Protein AF-0000000069405728 (afdb_homodimer)

Structure (mmCIF, N/CA/C/O backbone):
data_AF-0000000069405728-model_v1
#
loop_
_entity.id
_entity.type
_entity.pdbx_description
1 polymer Caspase-7-like
#
loop_
_atom_site.group_PDB
_atom_site.id
_atom_site.type_symbol
_atom_site.label_atom_id
_atom_site.label_alt_id
_atom_site.label_comp_id
_atom_site.label_asym_id
_atom_site.label_entity_id
_atom_site.label_seq_id
_atom_site.pdbx_PDB_ins_code
_atom_site.Cartn_x
_atom_site.Cartn_y
_atom_site.Cartn_z
_atom_site.occupancy
_atom_site.B_iso_or_equiv
_atom_site.auth_seq_id
_atom_site.auth_comp_id
_atom_site.auth_asym_id
_atom_site.auth_atom_id
_atom_site.pdbx_PDB_model_num
ATOM 1 N N . MET A 1 1 ? -12.195 -21.25 7.414 1 38.56 1 MET A N 1
ATOM 2 C CA . MET A 1 1 ? -11.023 -21.328 6.543 1 38.56 1 MET A CA 1
ATOM 3 C C . MET A 1 1 ? -10.633 -22.781 6.281 1 38.56 1 MET A C 1
ATOM 5 O O . MET A 1 1 ? -9.602 -23.047 5.672 1 38.56 1 MET A O 1
ATOM 9 N N . GLU A 1 2 ? -11.312 -23.688 6.836 1 51.84 2 GLU A N 1
ATOM 10 C CA . GLU A 1 2 ? -10.992 -25.109 6.828 1 51.84 2 GLU A CA 1
ATOM 11 C C . GLU A 1 2 ? -11.023 -25.688 5.414 1 51.84 2 GLU A C 1
ATOM 13 O O . GLU A 1 2 ? -10.195 -26.531 5.062 1 51.84 2 GLU A O 1
ATOM 18 N N . ASN A 1 3 ? -11.945 -25.109 4.449 1 63.91 3 ASN A N 1
ATOM 19 C CA . ASN A 1 3 ? -12.102 -25.844 3.201 1 63.91 3 ASN A CA 1
ATOM 20 C C . ASN A 1 3 ? -11.734 -24.984 1.994 1 63.91 3 ASN A C 1
ATOM 22 O O . ASN A 1 3 ? -12.203 -25.234 0.882 1 63.91 3 ASN A O 1
ATOM 26 N N . LYS A 1 4 ? -10.844 -23.906 2.219 1 81.12 4 LYS A N 1
ATOM 27 C CA . LYS A 1 4 ? -10.531 -23.094 1.047 1 81.12 4 LYS A CA 1
ATOM 28 C C . LYS A 1 4 ? -9.109 -23.359 0.556 1 81.12 4 LYS A C 1
ATOM 30 O O . LYS A 1 4 ? -8.211 -23.609 1.356 1 81.12 4 LYS A O 1
ATOM 35 N N . THR A 1 5 ? -9.023 -23.531 -0.762 1 88.31 5 THR A N 1
ATOM 36 C CA . THR A 1 5 ? -7.738 -23.797 -1.4 1 88.31 5 THR A CA 1
ATOM 37 C C . THR A 1 5 ? -6.984 -22.484 -1.66 1 88.31 5 THR A C 1
ATOM 39 O O . THR A 1 5 ? -7.594 -21.469 -1.974 1 88.31 5 THR A O 1
ATOM 42 N N . ARG A 1 6 ? -5.684 -22.578 -1.402 1 93.19 6 ARG A N 1
ATOM 43 C CA . ARG A 1 6 ? -4.785 -21.484 -1.742 1 93.19 6 ARG A CA 1
ATOM 44 C C . ARG A 1 6 ? -3.984 -21.797 -3.002 1 93.19 6 ARG A C 1
ATOM 46 O O . ARG A 1 6 ? -3.355 -22.859 -3.094 1 93.19 6 ARG A O 1
ATOM 53 N N . VAL A 1 7 ? -4.023 -20.922 -3.988 1 93.31 7 VAL A N 1
ATOM 54 C CA . VAL A 1 7 ? -3.406 -21.203 -5.281 1 93.31 7 VAL A CA 1
ATOM 55 C C . VAL A 1 7 ? -2.369 -20.141 -5.609 1 93.31 7 VAL A C 1
ATOM 57 O O . VAL A 1 7 ? -2.549 -18.969 -5.273 1 93.31 7 VAL A O 1
ATOM 60 N N . ALA A 1 8 ? -1.319 -20.594 -6.289 1 95.88 8 ALA A N 1
ATOM 61 C CA . ALA A 1 8 ? -0.263 -19.656 -6.645 1 95.88 8 ALA A CA 1
ATOM 62 C C . ALA A 1 8 ? 0.235 -19.891 -8.062 1 95.88 8 ALA A C 1
ATOM 64 O O . ALA A 1 8 ? 0.378 -21.047 -8.492 1 95.88 8 ALA A O 1
ATOM 65 N N . TYR A 1 9 ? 0.447 -18.828 -8.758 1 95.44 9 TYR A N 1
ATOM 66 C CA . TYR A 1 9 ? 1.089 -18.797 -10.07 1 95.44 9 TYR A CA 1
ATOM 67 C C . TYR A 1 9 ? 2.41 -18.047 -10.008 1 95.44 9 TYR A C 1
ATOM 69 O O . TYR A 1 9 ? 2.508 -17 -9.352 1 95.44 9 TYR A O 1
ATOM 77 N N . ILE A 1 10 ? 3.438 -18.578 -10.688 1 96.31 10 ILE A N 1
ATOM 78 C CA . ILE A 1 10 ? 4.746 -17.938 -10.695 1 96.31 10 ILE A CA 1
ATOM 79 C C . ILE A 1 10 ? 5.262 -17.844 -12.133 1 96.31 10 ILE A C 1
ATOM 81 O O . ILE A 1 10 ? 5.277 -18.828 -12.859 1 96.31 10 ILE A O 1
ATOM 85 N N . VAL A 1 11 ? 5.598 -16.641 -12.531 1 95.06 11 VAL A N 1
ATOM 86 C CA . VAL A 1 11 ? 6.23 -16.359 -13.812 1 95.06 11 VAL A CA 1
ATOM 87 C C . VAL A 1 11 ? 7.672 -15.898 -13.594 1 95.06 11 VAL A C 1
ATOM 89 O O . VAL A 1 11 ? 7.918 -14.969 -12.812 1 95.06 11 VAL A O 1
ATOM 92 N N . ASP A 1 12 ? 8.625 -16.5 -14.219 1 94.12 12 ASP A N 1
ATOM 93 C CA . ASP A 1 12 ? 10.031 -16.125 -14.172 1 94.12 12 ASP A CA 1
ATOM 94 C C . ASP A 1 12 ? 10.672 -16.25 -15.555 1 94.12 12 ASP A C 1
ATOM 96 O O . ASP A 1 12 ? 11.094 -17.328 -15.961 1 94.12 12 ASP A O 1
ATOM 100 N N . PRO A 1 13 ? 10.742 -15.102 -16.203 1 87.81 13 PRO A N 1
ATOM 101 C CA . PRO A 1 13 ? 11.344 -15.164 -17.547 1 87.81 13 PRO A CA 1
ATOM 102 C C . PRO A 1 13 ? 12.828 -15.523 -17.5 1 87.81 13 PRO A C 1
ATOM 104 O O . PRO A 1 13 ? 13.406 -15.891 -18.531 1 87.81 13 PRO A O 1
ATOM 107 N N . LYS A 1 14 ? 13.469 -15.242 -16.359 1 79.75 14 LYS A N 1
ATOM 108 C CA . LYS A 1 14 ? 14.875 -15.586 -16.203 1 79.75 14 LYS A CA 1
ATOM 109 C C . LYS A 1 14 ? 15.039 -16.922 -15.484 1 79.75 14 LYS A C 1
ATOM 111 O O . LYS A 1 14 ? 15.398 -16.969 -14.305 1 79.75 14 LYS A O 1
ATOM 116 N N . CYS A 1 15 ? 14.93 -17.953 -16.031 1 65.25 15 CYS A N 1
ATOM 117 C CA . CYS A 1 15 ? 14.875 -19.312 -15.508 1 65.25 15 CYS A CA 1
ATOM 118 C C . CYS A 1 15 ? 16.25 -19.797 -15.086 1 65.25 15 CYS A C 1
ATOM 120 O O . CYS A 1 15 ? 16.406 -20.922 -14.594 1 65.25 15 CYS A O 1
ATOM 122 N N . SER A 1 16 ? 17.156 -18.891 -15.211 1 69.56 16 SER A N 1
ATOM 123 C CA . SER A 1 16 ? 18.516 -19.344 -14.914 1 69.56 16 SER A CA 1
ATOM 124 C C . SER A 1 16 ? 18.812 -19.25 -13.422 1 69.56 16 SER A C 1
ATOM 126 O O . SER A 1 16 ? 19.875 -19.688 -12.969 1 69.56 16 SER A O 1
ATOM 128 N N . THR A 1 17 ? 17.969 -18.797 -12.688 1 75.88 17 THR A N 1
ATOM 129 C CA . THR A 1 17 ? 18.156 -18.703 -11.25 1 75.88 17 THR A CA 1
ATOM 130 C C . THR A 1 17 ? 17.188 -19.609 -10.508 1 75.88 17 THR A C 1
ATOM 132 O O . THR A 1 17 ? 16.281 -20.188 -11.109 1 75.88 17 THR A O 1
ATOM 135 N N . ASN A 1 18 ? 17.438 -19.875 -9.281 1 90.31 18 ASN A N 1
ATOM 136 C CA . ASN A 1 18 ? 16.562 -20.703 -8.453 1 90.31 18 ASN A CA 1
ATOM 137 C C . ASN A 1 18 ? 15.508 -19.859 -7.742 1 90.31 18 ASN A C 1
ATOM 139 O O . ASN A 1 18 ? 14.805 -20.359 -6.867 1 90.31 18 ASN A O 1
ATOM 143 N N . ASP A 1 19 ? 15.359 -18.672 -8.164 1 94.19 19 ASP A N 1
ATOM 144 C CA . ASP A 1 19 ? 14.469 -17.734 -7.469 1 94.19 19 ASP A CA 1
ATOM 145 C C . ASP A 1 19 ? 13.039 -18.266 -7.449 1 94.19 19 ASP A C 1
ATOM 147 O O . ASP A 1 19 ? 12.414 -18.344 -6.387 1 94.19 19 ASP A O 1
ATOM 151 N N . ALA A 1 20 ? 12.57 -18.656 -8.578 1 95.94 20 ALA A N 1
ATOM 152 C CA . ALA A 1 20 ? 11.188 -19.109 -8.703 1 95.94 20 ALA A CA 1
ATOM 153 C C . ALA A 1 20 ? 10.977 -20.422 -7.945 1 95.94 20 ALA A C 1
ATOM 155 O O . ALA A 1 20 ? 9.969 -20.594 -7.258 1 95.94 20 ALA A O 1
ATOM 156 N N . ALA A 1 21 ? 11.922 -21.328 -8.094 1 96 21 ALA A N 1
ATOM 157 C CA . ALA A 1 21 ? 11.82 -22.625 -7.426 1 96 21 ALA A CA 1
ATOM 158 C C . ALA A 1 21 ? 11.82 -22.469 -5.91 1 96 21 ALA A C 1
ATOM 160 O O . ALA A 1 21 ? 11.031 -23.109 -5.211 1 96 21 ALA A O 1
ATOM 161 N N . ASP A 1 22 ? 12.711 -21.625 -5.434 1 96.69 22 ASP A N 1
ATOM 162 C CA . ASP A 1 22 ? 12.789 -21.391 -3.994 1 96.69 22 ASP A CA 1
ATOM 163 C C . ASP A 1 22 ? 11.5 -20.734 -3.48 1 96.69 22 ASP A C 1
ATOM 165 O O . ASP A 1 22 ? 11 -21.109 -2.418 1 96.69 22 ASP A O 1
ATOM 169 N N . PHE A 1 23 ? 11 -19.828 -4.234 1 97.56 23 PHE A N 1
ATOM 170 C CA . PHE A 1 23 ? 9.766 -19.156 -3.855 1 97.56 23 PHE A CA 1
ATOM 171 C C . PHE A 1 23 ? 8.594 -20.141 -3.855 1 97.56 23 PHE A C 1
ATOM 173 O O . PHE A 1 23 ? 7.777 -20.125 -2.936 1 97.56 23 PHE A O 1
ATOM 180 N N . ARG A 1 24 ? 8.539 -20.953 -4.836 1 97.69 24 ARG A N 1
ATOM 181 C CA . ARG A 1 24 ? 7.512 -21.984 -4.918 1 97.69 24 ARG A CA 1
ATOM 182 C C . ARG A 1 24 ? 7.543 -22.891 -3.691 1 97.69 24 ARG A C 1
ATOM 184 O O . ARG A 1 24 ? 6.5 -23.156 -3.088 1 97.69 24 ARG A O 1
ATOM 191 N N . ARG A 1 25 ? 8.695 -23.328 -3.342 1 97.88 25 ARG A N 1
ATOM 192 C CA . ARG A 1 25 ? 8.836 -24.203 -2.18 1 97.88 25 ARG A CA 1
ATOM 193 C C . ARG A 1 25 ? 8.344 -23.516 -0.914 1 97.88 25 ARG A C 1
ATOM 195 O O . ARG A 1 25 ? 7.699 -24.125 -0.069 1 97.88 25 ARG A O 1
ATOM 202 N N . ALA A 1 26 ? 8.68 -22.234 -0.785 1 97.94 26 ALA A N 1
ATOM 203 C CA . ALA A 1 26 ? 8.242 -21.484 0.382 1 97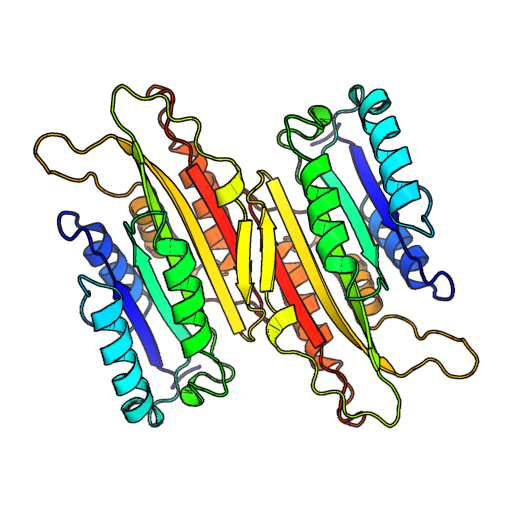.94 26 ALA A CA 1
ATOM 204 C C . ALA A 1 26 ? 6.723 -21.375 0.429 1 97.94 26 ALA A C 1
ATOM 206 O O . ALA A 1 26 ? 6.117 -21.531 1.492 1 97.94 26 ALA A O 1
ATOM 207 N N . LEU A 1 27 ? 6.074 -21.109 -0.712 1 98.06 27 LEU A N 1
ATOM 208 C CA . LEU A 1 27 ? 4.621 -21.016 -0.793 1 98.06 27 LEU A CA 1
ATOM 209 C C . LEU A 1 27 ? 3.971 -22.344 -0.467 1 98.06 27 LEU A C 1
ATOM 211 O O . LEU A 1 27 ? 2.971 -22.406 0.252 1 98.06 27 LEU A O 1
ATOM 215 N N . GLU A 1 28 ? 4.535 -23.406 -0.961 1 97.56 28 GLU A N 1
ATOM 216 C CA . GLU A 1 28 ? 3.994 -24.734 -0.709 1 97.56 28 GLU A CA 1
ATOM 217 C C . GLU A 1 28 ? 4.094 -25.094 0.77 1 97.56 28 GLU A C 1
ATOM 219 O O . GLU A 1 28 ? 3.199 -25.75 1.317 1 97.56 28 GLU A O 1
ATOM 224 N N . ARG A 1 29 ? 5.113 -24.672 1.38 1 96.62 29 ARG A N 1
ATOM 225 C CA . ARG A 1 29 ? 5.309 -24.938 2.803 1 96.62 29 ARG A CA 1
ATOM 226 C C . ARG A 1 29 ? 4.203 -24.297 3.635 1 96.62 29 ARG A C 1
ATOM 228 O O . ARG A 1 29 ? 3.822 -24.828 4.68 1 96.62 29 ARG A O 1
ATOM 235 N N . ILE A 1 30 ? 3.719 -23.234 3.145 1 95.69 30 ILE A N 1
ATOM 236 C CA . ILE A 1 30 ? 2.691 -22.562 3.934 1 95.69 30 ILE A CA 1
ATOM 237 C C . ILE A 1 30 ? 1.312 -22.875 3.361 1 95.69 30 ILE A C 1
ATOM 239 O O . ILE A 1 30 ? 0.342 -22.156 3.631 1 95.69 30 ILE A O 1
ATOM 243 N N . GLY A 1 31 ? 1.196 -23.844 2.467 1 94.69 31 GLY A N 1
ATOM 244 C CA . GLY A 1 31 ? -0.088 -24.438 2.146 1 94.69 31 GLY A CA 1
ATOM 245 C C . GLY A 1 31 ? -0.621 -24.031 0.789 1 94.69 31 GLY A C 1
ATOM 246 O O . GLY A 1 31 ? -1.795 -24.25 0.481 1 94.69 31 GLY A O 1
ATOM 247 N N . PHE A 1 32 ? 0.134 -23.406 -0.063 1 96 32 PHE A N 1
ATOM 248 C CA . PHE A 1 32 ? -0.332 -23.047 -1.395 1 96 32 PHE A CA 1
ATOM 249 C C . PHE A 1 32 ? -0.115 -24.188 -2.379 1 96 32 PHE A C 1
ATOM 251 O O . PHE A 1 32 ? 0.906 -24.875 -2.322 1 96 32 PHE A O 1
ATOM 258 N N . LYS A 1 33 ? -1.087 -24.359 -3.148 1 94.25 33 LYS A N 1
ATOM 259 C CA . LYS A 1 33 ? -0.907 -25.172 -4.348 1 94.25 33 LYS A CA 1
ATOM 260 C C . LYS A 1 33 ? -0.34 -24.344 -5.492 1 94.25 33 LYS A C 1
ATOM 262 O O . LYS A 1 33 ? -1.013 -23.453 -6.012 1 94.25 33 LYS A O 1
ATOM 267 N N . CYS A 1 34 ? 0.845 -24.656 -5.918 1 95 34 CYS A N 1
ATOM 268 C CA . CYS A 1 34 ? 1.507 -23.859 -6.945 1 95 34 CYS A CA 1
ATOM 269 C C . CYS A 1 34 ? 1.378 -24.516 -8.312 1 95 34 CYS A C 1
ATOM 271 O O . CYS A 1 34 ? 1.637 -25.719 -8.461 1 95 34 CYS A O 1
ATOM 273 N N . GLU A 1 35 ? 1.034 -23.75 -9.242 1 92.5 35 GLU A N 1
ATOM 274 C CA . GLU A 1 35 ? 1.091 -24.188 -10.641 1 92.5 35 GLU A CA 1
ATOM 275 C C . GLU A 1 35 ? 2.531 -24.234 -11.141 1 92.5 35 GLU A C 1
ATOM 277 O O . GLU 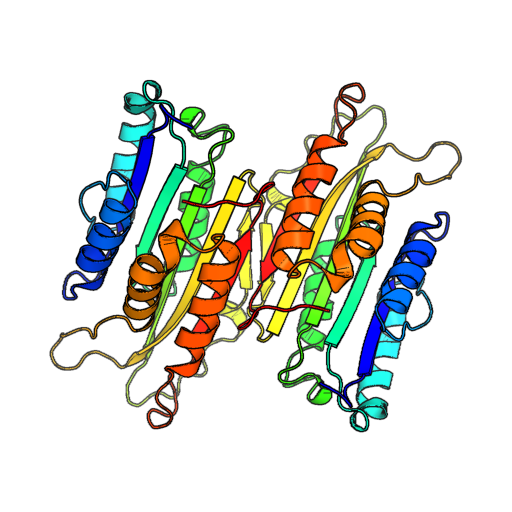A 1 35 ? 3.451 -23.781 -10.453 1 92.5 35 GLU A O 1
ATOM 282 N N . PRO A 1 36 ? 2.74 -24.828 -12.344 1 90.62 36 PRO A N 1
ATOM 283 C CA . PRO A 1 36 ? 4.094 -24.812 -12.898 1 90.62 36 PRO A CA 1
ATOM 284 C C . PRO A 1 36 ? 4.641 -23.406 -13.078 1 90.62 36 PRO A C 1
ATOM 286 O O . PRO A 1 36 ? 3.871 -22.453 -13.234 1 90.62 36 PRO A O 1
ATOM 289 N N . ILE A 1 37 ? 5.922 -23.344 -12.953 1 94.31 37 ILE A N 1
ATOM 290 C CA . ILE A 1 37 ? 6.555 -22.062 -13.188 1 94.31 37 ILE A CA 1
ATOM 291 C C . ILE A 1 37 ? 6.5 -21.719 -14.672 1 94.31 37 ILE A C 1
ATOM 293 O O . ILE A 1 37 ? 6.883 -22.531 -15.516 1 94.31 37 ILE A O 1
ATOM 297 N N . TYR A 1 38 ? 6.043 -20.578 -14.953 1 93.44 38 TYR A N 1
ATOM 298 C CA . TYR A 1 38 ? 5.91 -20.141 -16.344 1 93.44 38 TYR A CA 1
ATOM 299 C C . TYR A 1 38 ? 7.109 -19.312 -16.766 1 93.44 38 TYR A C 1
ATOM 301 O O . TYR A 1 38 ? 7.621 -18.5 -15.977 1 93.44 38 TYR A O 1
ATOM 309 N N . ASN A 1 39 ? 7.469 -19.406 -18.047 1 91.38 39 ASN A N 1
ATOM 310 C CA . ASN A 1 39 ? 8.602 -18.641 -18.578 1 91.38 39 ASN A CA 1
ATOM 311 C C . ASN A 1 39 ? 8.164 -17.266 -19.078 1 91.38 39 ASN A C 1
ATOM 313 O O . ASN A 1 39 ? 9 -16.391 -19.297 1 91.38 39 ASN A O 1
ATOM 317 N N . ASP A 1 40 ? 6.883 -17.188 -19.266 1 90.25 40 ASP A N 1
ATOM 318 C CA . ASP A 1 40 ? 6.434 -15.883 -19.734 1 90.25 40 ASP A CA 1
ATOM 319 C C . ASP A 1 40 ? 5.016 -15.586 -19.25 1 90.25 40 ASP A C 1
ATOM 321 O O . ASP A 1 40 ? 4.238 -16.516 -18.984 1 90.25 40 ASP A O 1
ATOM 325 N N . PHE A 1 41 ? 4.719 -14.328 -19.172 1 90 41 PHE A N 1
ATOM 326 C CA . PHE A 1 41 ? 3.486 -13.805 -18.609 1 90 41 PHE A CA 1
ATOM 327 C C . PHE A 1 41 ? 2.283 -14.203 -19.453 1 90 41 PHE A C 1
ATOM 329 O O . PHE A 1 41 ? 1.234 -14.57 -18.906 1 90 41 PHE A O 1
ATOM 336 N N . GLU A 1 42 ? 2.426 -14.211 -20.766 1 89.75 42 GLU A N 1
ATOM 337 C CA . GLU A 1 42 ? 1.316 -14.508 -21.672 1 89.75 42 GLU A CA 1
ATOM 338 C C . GLU A 1 42 ? 0.828 -15.945 -21.5 1 89.75 42 GLU A C 1
ATOM 340 O O . GLU A 1 42 ? -0.378 -16.188 -21.453 1 89.75 42 GLU A O 1
ATOM 345 N N . THR A 1 43 ? 1.745 -16.859 -21.453 1 92.25 43 THR A N 1
ATOM 346 C CA . THR A 1 43 ? 1.392 -18.266 -21.266 1 92.25 43 THR A CA 1
ATOM 347 C C . THR A 1 43 ? 0.688 -18.469 -19.922 1 92.25 43 THR A C 1
ATOM 349 O O . THR A 1 43 ? -0.304 -19.203 -19.844 1 92.25 43 THR A O 1
ATOM 352 N N . MET A 1 44 ? 1.18 -17.844 -18.891 1 91.5 44 MET A N 1
ATOM 353 C CA . MET A 1 44 ? 0.54 -17.922 -17.578 1 91.5 44 MET A CA 1
ATOM 354 C C . MET A 1 44 ? -0.89 -17.391 -17.641 1 91.5 44 MET A C 1
ATOM 356 O O . MET A 1 44 ? -1.807 -18.016 -17.094 1 91.5 44 MET A O 1
ATOM 360 N N . CYS A 1 45 ? -1.118 -16.266 -18.328 1 89.62 45 CYS A N 1
ATOM 361 C CA . CYS A 1 45 ? -2.441 -15.672 -18.438 1 89.62 45 CYS A CA 1
ATOM 362 C C . CYS A 1 45 ? -3.41 -16.609 -19.141 1 89.62 45 CYS A C 1
ATOM 364 O O . CYS A 1 45 ? -4.582 -16.703 -18.766 1 89.62 45 CYS A O 1
ATOM 366 N N . LYS A 1 46 ? -2.934 -17.25 -20.188 1 88.44 46 LYS A N 1
ATOM 367 C CA . LYS A 1 46 ? -3.764 -18.219 -20.891 1 88.44 46 LYS A CA 1
ATOM 368 C C . LYS A 1 46 ? -4.195 -19.359 -19.969 1 88.44 46 LYS A C 1
ATOM 370 O O . LYS A 1 46 ? -5.355 -19.766 -19.984 1 88.44 46 LYS A O 1
ATOM 375 N N . ASP A 1 47 ? -3.291 -19.75 -19.188 1 88.62 47 ASP A N 1
ATOM 376 C CA . ASP A 1 47 ? -3.607 -20.828 -18.25 1 88.62 47 ASP A CA 1
ATOM 377 C C . ASP A 1 47 ? -4.547 -20.344 -17.156 1 88.62 47 ASP A C 1
ATOM 379 O O . ASP A 1 47 ? -5.395 -21.094 -16.672 1 88.62 47 ASP A O 1
ATOM 383 N N . LEU A 1 48 ? -4.348 -19.156 -16.688 1 85.44 48 LEU A N 1
ATOM 384 C CA . LEU A 1 48 ? -5.211 -18.547 -15.672 1 85.44 48 LEU A CA 1
ATOM 385 C C . LEU A 1 48 ? -6.66 -18.5 -16.156 1 85.44 48 LEU A C 1
ATOM 387 O O . LEU A 1 48 ? -7.586 -18.703 -15.359 1 85.44 48 LEU A O 1
ATOM 391 N N . GLU A 1 49 ? -6.832 -18.266 -17.406 1 82.62 49 GLU A N 1
ATOM 392 C CA . GLU A 1 49 ? -8.18 -18.234 -17.984 1 82.62 49 GLU A CA 1
ATOM 393 C C . GLU A 1 49 ? -8.828 -19.625 -17.891 1 82.62 49 GLU A C 1
ATOM 395 O O . GLU A 1 49 ? -10.031 -19.734 -17.641 1 82.62 49 GLU A O 1
ATOM 400 N N . LYS A 1 50 ? -8 -20.609 -18.109 1 79.25 50 LYS A N 1
ATOM 401 C CA . LYS A 1 50 ? -8.508 -21.984 -18 1 79.25 50 LYS A CA 1
ATOM 402 C C . LYS A 1 50 ? -8.859 -22.312 -16.547 1 79.25 50 LYS A C 1
ATOM 404 O O . LYS A 1 50 ? -9.859 -23 -16.297 1 79.25 50 LYS A O 1
ATOM 409 N N . PHE A 1 51 ? -8.031 -21.875 -15.664 1 75.44 51 PHE A N 1
ATOM 410 C CA . PHE A 1 51 ? -8.242 -22.047 -14.234 1 75.44 51 PHE A CA 1
ATOM 411 C C . PHE A 1 51 ? -9.578 -21.469 -13.805 1 75.44 51 PHE A C 1
ATOM 413 O O . PHE A 1 51 ? -10.336 -22.109 -13.07 1 75.44 51 PHE A O 1
ATOM 420 N N . LYS A 1 52 ? -9.898 -20.359 -14.234 1 70.88 52 LYS A N 1
ATOM 421 C CA . LYS A 1 52 ? -11.148 -19.672 -13.898 1 70.88 52 LYS A CA 1
ATOM 422 C C . LYS A 1 52 ? -12.359 -20.5 -14.305 1 70.88 52 LYS A C 1
ATOM 424 O O . LYS A 1 52 ? -13.367 -20.516 -13.602 1 70.88 52 LYS A O 1
ATOM 429 N N . GLU A 1 53 ? -12.219 -21.172 -15.273 1 65.69 53 GLU A N 1
ATOM 430 C CA . GLU A 1 53 ? -13.312 -21.969 -15.812 1 65.69 53 GLU A CA 1
ATOM 431 C C . GLU A 1 53 ? -13.492 -23.266 -15.031 1 65.69 53 GLU A C 1
ATOM 433 O O . GLU A 1 53 ? -14.617 -23.719 -14.797 1 65.69 53 GLU A O 1
ATOM 438 N N . THR A 1 54 ? -12.297 -23.75 -14.633 1 61.66 54 THR A N 1
ATOM 439 C CA . THR A 1 54 ? -12.312 -25.078 -14.023 1 61.66 54 THR A CA 1
ATOM 440 C C . THR A 1 54 ? -12.539 -24.984 -12.516 1 61.66 54 THR A C 1
ATOM 442 O O . THR A 1 54 ? -13.172 -25.844 -11.922 1 61.66 54 THR A O 1
ATOM 445 N N . GLU A 1 55 ? -11.781 -24.031 -11.93 1 59.97 55 GLU A N 1
ATOM 446 C CA . GLU A 1 55 ? -11.734 -23.984 -10.477 1 59.97 55 GLU A CA 1
ATOM 447 C C . GLU A 1 55 ? -12.977 -23.312 -9.898 1 59.97 55 GLU A C 1
ATOM 449 O O . GLU A 1 55 ? -13.094 -23.156 -8.68 1 59.97 55 GLU A O 1
ATOM 454 N N . ARG A 1 56 ? -13.898 -22.828 -10.711 1 57.22 56 ARG A N 1
ATOM 455 C CA . ARG A 1 56 ? -15.188 -22.391 -10.172 1 57.22 56 ARG A CA 1
ATOM 456 C C . ARG A 1 56 ? -15.68 -23.344 -9.094 1 57.22 56 ARG A C 1
ATOM 458 O O . ARG A 1 56 ? -16.391 -22.938 -8.172 1 57.22 56 ARG A O 1
ATOM 465 N N . LYS A 1 57 ? -15.094 -24.516 -9.203 1 54.97 57 LYS A N 1
ATOM 466 C CA . LYS A 1 57 ? -15.656 -25.531 -8.32 1 54.97 57 LYS A CA 1
ATOM 467 C C . LYS A 1 57 ? -15 -25.5 -6.945 1 54.97 57 LYS A C 1
ATOM 469 O O . LYS A 1 57 ? -15.57 -25.953 -5.961 1 54.97 57 LYS A O 1
ATOM 474 N N . ASN A 1 58 ? -13.812 -24.938 -6.816 1 61.97 58 ASN A N 1
ATOM 475 C CA . ASN A 1 58 ? -13.133 -24.938 -5.531 1 61.97 58 ASN A CA 1
ATOM 476 C C . ASN A 1 58 ? -13.18 -23.578 -4.863 1 61.97 58 ASN A C 1
ATOM 478 O O . ASN A 1 58 ? -13.109 -22.547 -5.539 1 61.97 58 ASN A O 1
ATOM 482 N N . LYS A 1 59 ? -13.664 -23.562 -3.74 1 80.56 59 LYS A N 1
ATOM 483 C CA . LYS A 1 59 ? -13.672 -22.328 -2.969 1 80.56 59 LYS A CA 1
ATOM 484 C C . LYS A 1 59 ? -12.25 -21.828 -2.711 1 80.56 59 LYS A C 1
ATOM 486 O O . LYS A 1 59 ? -11.477 -22.5 -2.018 1 80.56 59 LYS A O 1
ATOM 491 N N . ILE A 1 60 ? -11.773 -20.891 -3.434 1 88.06 60 ILE A N 1
ATOM 492 C CA . ILE A 1 60 ? -10.445 -20.297 -3.279 1 88.06 60 ILE A CA 1
ATOM 493 C C . ILE A 1 60 ? -10.43 -19.375 -2.074 1 88.06 60 ILE A C 1
ATOM 495 O O . ILE A 1 60 ? -11.328 -18.531 -1.914 1 88.06 60 ILE A O 1
ATOM 499 N N . GLY A 1 61 ? -9.406 -19.641 -1.229 1 91.62 61 GLY A N 1
ATOM 500 C CA . GLY A 1 61 ? -9.297 -18.828 -0.037 1 91.62 61 GLY A CA 1
ATOM 501 C C . GLY A 1 61 ? -8.273 -17.703 -0.18 1 91.62 61 GLY A C 1
ATOM 502 O O . GLY A 1 61 ? -8.328 -16.719 0.545 1 91.62 61 GLY A O 1
ATOM 503 N N . CYS A 1 62 ? -7.332 -17.938 -1.061 1 94.38 62 CYS A N 1
ATOM 504 C CA . CYS A 1 62 ? -6.289 -16.953 -1.333 1 94.38 62 CYS A CA 1
ATOM 505 C C . CYS A 1 62 ? -5.625 -17.234 -2.676 1 94.38 62 CYS A C 1
ATOM 507 O O . CYS A 1 62 ? -5.379 -18.391 -3.033 1 94.38 62 CYS A O 1
ATOM 509 N N . PHE A 1 63 ? -5.367 -16.172 -3.4 1 93.75 63 PHE A N 1
ATOM 510 C CA . PHE A 1 63 ? -4.746 -16.266 -4.715 1 93.75 63 PHE A CA 1
ATOM 511 C C . PHE A 1 63 ? -3.457 -15.461 -4.766 1 93.75 63 PHE A C 1
ATOM 513 O O . PHE A 1 63 ? -3.443 -14.281 -4.398 1 93.75 63 PHE A O 1
ATOM 520 N N . ILE A 1 64 ? -2.354 -16.125 -5.23 1 96.56 64 ILE A N 1
ATOM 521 C CA . ILE A 1 64 ? -1.085 -15.43 -5.398 1 96.56 64 ILE A CA 1
ATOM 522 C C . ILE A 1 64 ? -0.63 -15.523 -6.852 1 96.56 64 ILE A C 1
ATOM 524 O O . ILE A 1 64 ? -0.744 -16.578 -7.477 1 96.56 64 ILE A O 1
ATOM 528 N N . CYS A 1 65 ? -0.202 -14.461 -7.395 1 95.31 65 CYS A N 1
ATOM 529 C CA . CYS A 1 65 ? 0.526 -14.445 -8.656 1 95.31 65 CYS A CA 1
ATOM 530 C C . CYS A 1 65 ? 1.833 -13.68 -8.531 1 95.31 65 CYS A C 1
ATOM 532 O O . CYS A 1 65 ? 1.83 -12.5 -8.156 1 95.31 65 CYS A O 1
ATOM 534 N N . ALA A 1 66 ? 2.922 -14.32 -8.812 1 96.44 66 ALA A N 1
ATOM 535 C CA . ALA A 1 66 ? 4.23 -13.672 -8.758 1 96.44 66 ALA A CA 1
ATOM 536 C C . ALA A 1 66 ? 4.859 -13.594 -10.148 1 96.44 66 ALA A C 1
ATOM 538 O O . ALA A 1 66 ? 4.965 -14.609 -10.844 1 96.44 66 ALA A O 1
ATOM 539 N N . VAL A 1 67 ? 5.223 -12.422 -10.602 1 94.5 67 VAL A N 1
ATOM 540 C CA . VAL A 1 67 ? 5.988 -12.18 -11.82 1 94.5 67 VAL A CA 1
ATOM 541 C C . VAL A 1 67 ? 7.359 -11.602 -11.453 1 94.5 67 VAL A C 1
ATOM 543 O O . VAL A 1 67 ? 7.473 -10.422 -11.125 1 94.5 67 VAL A O 1
ATOM 546 N N . ILE A 1 68 ? 8.391 -12.438 -11.531 1 94.31 68 ILE A N 1
ATOM 547 C CA . ILE A 1 68 ? 9.68 -12.039 -10.977 1 94.31 68 ILE A CA 1
ATOM 548 C C . ILE A 1 68 ? 10.695 -11.898 -12.109 1 94.31 68 ILE A C 1
ATOM 550 O O . ILE A 1 68 ? 10.477 -12.391 -13.219 1 94.31 68 ILE A O 1
ATOM 554 N N . ASN A 1 69 ? 11.781 -11.102 -11.859 1 89.94 69 ASN A N 1
ATOM 555 C CA . ASN A 1 69 ? 12.867 -10.867 -12.797 1 89.94 69 ASN A CA 1
ATOM 556 C C . ASN A 1 69 ? 12.352 -10.344 -14.141 1 89.94 69 ASN A C 1
ATOM 558 O O . ASN A 1 69 ? 12.852 -10.742 -15.195 1 89.94 69 ASN A O 1
ATOM 562 N N . GLN A 1 70 ? 11.336 -9.555 -14.109 1 89 70 GLN A N 1
ATOM 563 C CA . GLN A 1 70 ? 10.711 -8.984 -15.297 1 89 70 GLN A CA 1
ATOM 564 C C . GLN A 1 70 ? 11.406 -7.699 -15.727 1 89 70 GLN A C 1
ATOM 566 O O . GLN A 1 70 ? 11.844 -6.914 -14.883 1 89 70 GLN A O 1
ATOM 571 N N . ASP A 1 71 ? 11.43 -7.562 -17.031 1 86.56 71 ASP A N 1
ATOM 572 C CA . ASP A 1 71 ? 11.906 -6.285 -17.562 1 86.56 71 ASP A CA 1
ATOM 573 C C . ASP A 1 71 ? 11.055 -5.129 -17.031 1 86.56 71 ASP A C 1
ATOM 575 O O . ASP A 1 71 ? 9.828 -5.199 -17.062 1 86.56 71 ASP A O 1
ATOM 579 N N . HIS A 1 72 ? 11.727 -4.066 -16.625 1 82.44 72 HIS A N 1
ATOM 580 C CA . HIS A 1 72 ? 11.055 -2.961 -15.953 1 82.44 72 HIS A CA 1
ATOM 581 C C . HIS A 1 72 ? 10.008 -2.314 -16.859 1 82.44 72 HIS A C 1
ATOM 583 O O . HIS A 1 72 ? 8.984 -1.815 -16.375 1 82.44 72 HIS A O 1
ATOM 589 N N . GLU A 1 73 ? 10.141 -2.309 -18.109 1 78.31 73 GLU A N 1
ATOM 590 C CA . GLU A 1 73 ? 9.195 -1.702 -19.031 1 78.31 73 GLU A CA 1
ATOM 591 C C . GLU A 1 73 ? 7.922 -2.537 -19.156 1 78.31 73 GLU A C 1
ATOM 593 O O . GLU A 1 73 ? 6.836 -1.997 -19.359 1 78.31 73 GLU A O 1
ATOM 598 N N . LYS A 1 74 ? 8.086 -3.809 -18.906 1 83.38 74 LYS A N 1
ATOM 599 C CA . LYS A 1 74 ? 6.965 -4.73 -19.062 1 83.38 74 LYS A CA 1
ATOM 600 C C . LYS A 1 74 ? 6.246 -4.938 -17.734 1 83.38 74 LYS A C 1
ATOM 602 O O . LYS A 1 74 ? 5.043 -5.211 -17.703 1 83.38 74 LYS A O 1
ATOM 607 N N . ALA A 1 75 ? 6.934 -4.789 -16.688 1 81.25 75 ALA A N 1
ATOM 608 C CA . ALA A 1 75 ? 6.41 -5.094 -15.352 1 81.25 75 ALA A CA 1
ATOM 609 C C . ALA A 1 75 ? 5.156 -4.273 -15.055 1 81.25 75 ALA A C 1
ATOM 611 O O . ALA A 1 75 ? 4.164 -4.801 -14.555 1 81.25 75 ALA A O 1
ATOM 612 N N . GLY A 1 76 ? 5.18 -3.004 -15.359 1 77.12 76 GLY A N 1
ATOM 613 C CA . GLY A 1 76 ? 4.031 -2.143 -15.133 1 77.12 76 GLY A CA 1
ATOM 614 C C . GLY A 1 76 ? 2.807 -2.559 -15.922 1 77.12 76 GLY A C 1
ATOM 615 O O . GLY A 1 76 ? 1.704 -2.633 -15.375 1 77.12 76 GLY A O 1
ATOM 616 N N . SER A 1 77 ? 3.035 -2.818 -17.141 1 81 77 SER A N 1
ATOM 617 C CA . SER A 1 77 ? 1.938 -3.24 -18 1 81 77 SER A CA 1
ATOM 618 C C . SER A 1 77 ? 1.388 -4.598 -17.562 1 81 77 SER A C 1
ATOM 620 O O . SER A 1 77 ? 0.18 -4.832 -17.641 1 81 77 SER A O 1
ATOM 622 N N . ASP A 1 78 ? 2.27 -5.488 -17.109 1 80.88 78 ASP A N 1
ATOM 623 C CA . ASP A 1 78 ? 1.843 -6.809 -16.672 1 80.88 78 ASP A CA 1
ATOM 624 C C . ASP A 1 78 ? 0.927 -6.707 -15.453 1 80.88 78 ASP A C 1
ATOM 626 O O . ASP A 1 78 ? -0.058 -7.441 -15.344 1 80.88 78 ASP A O 1
ATOM 630 N N . VAL A 1 79 ? 1.223 -5.789 -14.555 1 77.88 79 VAL A N 1
ATOM 631 C CA . VAL A 1 79 ? 0.407 -5.602 -13.359 1 77.88 79 VAL A CA 1
ATOM 632 C C . VAL A 1 79 ? -1 -5.16 -13.758 1 77.88 79 VAL A C 1
ATOM 634 O O . VAL A 1 79 ? -1.99 -5.688 -13.242 1 77.88 79 VAL A O 1
ATOM 637 N N . ILE A 1 80 ? -1.008 -4.207 -14.656 1 80.06 80 ILE A N 1
ATOM 638 C CA . ILE A 1 80 ? -2.289 -3.676 -15.109 1 80.06 80 ILE A CA 1
ATOM 639 C C . ILE A 1 80 ? -3.094 -4.781 -15.797 1 80.06 80 ILE A C 1
ATOM 641 O O . ILE A 1 80 ? -4.285 -4.949 -15.523 1 80.06 80 ILE A O 1
ATOM 645 N N . ALA A 1 81 ? -2.4 -5.504 -16.625 1 83.75 81 ALA A N 1
ATOM 646 C CA . ALA A 1 81 ? -3.062 -6.59 -17.344 1 83.75 81 ALA A CA 1
ATOM 647 C C . ALA A 1 81 ? -3.564 -7.66 -16.375 1 83.75 81 ALA A C 1
ATOM 649 O O . ALA A 1 81 ? -4.703 -8.125 -16.484 1 83.75 81 ALA A O 1
ATOM 650 N N . LEU A 1 82 ? -2.791 -8.008 -15.445 1 85.25 82 LEU A N 1
ATOM 651 C CA . LEU A 1 82 ? -3.139 -9.055 -14.484 1 85.25 82 LEU A CA 1
ATOM 652 C C . LEU A 1 82 ? -4.312 -8.617 -13.617 1 85.25 82 LEU A C 1
ATOM 654 O O . LEU A 1 82 ? -5.277 -9.367 -13.453 1 85.25 82 LEU A O 1
ATOM 658 N N . THR A 1 83 ? -4.227 -7.465 -13.078 1 83.12 83 THR A N 1
ATOM 659 C CA . THR A 1 83 ? -5.266 -6.984 -12.172 1 83.12 83 THR A CA 1
ATOM 660 C C . THR A 1 83 ? -6.598 -6.852 -12.906 1 83.12 83 THR A C 1
ATOM 662 O O . THR A 1 83 ? -7.656 -7.094 -12.32 1 83.12 83 THR A O 1
ATOM 665 N N . SER A 1 84 ? -6.508 -6.488 -14.141 1 81.62 84 SER A N 1
ATOM 666 C CA . SER A 1 84 ? -7.73 -6.371 -14.93 1 81.62 84 SER A CA 1
ATOM 667 C C . SER A 1 84 ? -8.391 -7.73 -15.125 1 81.62 84 SER A C 1
ATOM 669 O O . SER A 1 84 ? -9.617 -7.812 -15.273 1 81.62 84 SER A O 1
ATOM 671 N N . LYS A 1 85 ? -7.652 -8.719 -15.125 1 83.69 85 LYS A N 1
ATOM 672 C CA . LYS A 1 85 ? -8.164 -10.07 -15.336 1 83.69 85 LYS A CA 1
ATOM 673 C C . LYS A 1 85 ? -8.711 -10.664 -14.039 1 83.69 85 LYS A C 1
ATOM 675 O O . LYS A 1 85 ? -9.453 -11.648 -14.062 1 83.69 85 LYS A O 1
ATOM 680 N N . LEU A 1 86 ? -8.438 -10.047 -12.93 1 82.56 86 LEU A N 1
ATOM 681 C CA . LEU A 1 86 ? -8.766 -10.641 -11.633 1 82.56 86 LEU A CA 1
ATOM 682 C C . LEU A 1 86 ? -9.961 -9.93 -11.008 1 82.56 86 LEU A C 1
ATOM 684 O O . LEU A 1 86 ? -10.289 -10.172 -9.844 1 82.56 86 LEU A O 1
ATOM 688 N N . THR A 1 87 ? -10.531 -9.086 -11.727 1 77.31 87 THR A N 1
ATOM 689 C CA . THR A 1 87 ? -11.703 -8.383 -11.203 1 77.31 87 THR A CA 1
ATOM 690 C C . THR A 1 87 ? -12.867 -9.344 -11.008 1 77.31 87 THR A C 1
ATOM 692 O O . THR A 1 87 ? -12.883 -10.43 -11.578 1 77.31 87 THR A O 1
ATOM 695 N N . ALA A 1 88 ? -13.852 -8.922 -10.164 1 72.94 88 ALA A N 1
ATOM 696 C CA . ALA A 1 88 ? -15.008 -9.758 -9.852 1 72.94 88 ALA A CA 1
ATOM 697 C C . ALA A 1 88 ? -15.828 -10.055 -11.102 1 72.94 88 ALA A C 1
ATOM 699 O O . ALA A 1 88 ? -16.438 -11.117 -11.219 1 72.94 88 ALA A O 1
ATOM 700 N N . ASP A 1 89 ? -15.836 -9.109 -12 1 74.19 89 ASP A N 1
ATOM 701 C CA . ASP A 1 89 ? -16.641 -9.281 -13.211 1 74.19 89 ASP A CA 1
ATOM 702 C C . ASP A 1 89 ? -16 -10.312 -14.141 1 74.19 89 ASP A C 1
ATOM 704 O O . ASP A 1 89 ? -16.703 -11.016 -14.875 1 74.19 89 ASP A O 1
ATOM 708 N N . LYS A 1 90 ? -14.727 -10.422 -14.109 1 77.75 90 LYS A N 1
ATOM 709 C CA . LYS A 1 90 ? -14.016 -11.32 -15.016 1 77.75 90 LYS A CA 1
ATOM 710 C C . LYS A 1 90 ? -13.672 -12.641 -14.336 1 77.75 90 LYS A C 1
ATOM 712 O O . LYS A 1 90 ? -13.516 -13.664 -15 1 77.75 90 LYS A O 1
ATOM 717 N N . CYS A 1 91 ? -13.5 -12.539 -13.047 1 80.06 91 CYS A N 1
ATOM 718 C CA . CYS A 1 91 ? -13.172 -13.734 -12.281 1 80.06 91 CYS A CA 1
ATOM 719 C C . CYS A 1 91 ? -14.047 -13.852 -11.039 1 80.06 91 CYS A C 1
ATOM 721 O O . CYS A 1 91 ? -13.602 -13.57 -9.93 1 80.06 91 CYS A O 1
ATOM 723 N N . GLN A 1 92 ? -15.172 -14.383 -11.195 1 78.62 92 GLN A N 1
ATOM 724 C CA . GLN A 1 92 ? -16.172 -14.461 -10.141 1 78.62 92 GLN A CA 1
ATOM 725 C C . GLN A 1 92 ? -15.711 -15.359 -9 1 78.62 92 GLN A C 1
ATOM 727 O O . GLN A 1 92 ? -16.062 -15.133 -7.84 1 78.62 92 GLN A O 1
ATOM 732 N N . SER A 1 93 ? -14.945 -16.312 -9.352 1 80.88 93 SER A N 1
ATOM 733 C CA . SER A 1 93 ? -14.469 -17.25 -8.352 1 80.88 93 SER A CA 1
ATOM 734 C C . SER A 1 93 ? -13.539 -16.578 -7.344 1 80.88 93 SER A C 1
ATOM 736 O O . SER A 1 93 ? -13.289 -17.109 -6.262 1 80.88 93 SER A O 1
ATOM 738 N N . LEU A 1 94 ? -13.109 -15.414 -7.707 1 85.75 94 LEU A N 1
ATOM 739 C CA . LEU A 1 94 ? -12.18 -14.711 -6.832 1 85.75 94 LEU A CA 1
ATOM 740 C C . LEU A 1 94 ? -12.867 -13.547 -6.129 1 85.75 94 LEU A C 1
ATOM 742 O O . LEU A 1 94 ? -12.211 -12.758 -5.438 1 85.75 94 LEU A O 1
ATOM 746 N N . LYS A 1 95 ? -14.109 -13.461 -6.312 1 83.12 95 LYS A N 1
ATOM 747 C CA . LYS A 1 95 ? -14.844 -12.445 -5.562 1 83.12 95 LYS A CA 1
ATOM 748 C C . LYS A 1 95 ? -14.688 -12.648 -4.059 1 83.12 95 LYS A C 1
ATOM 750 O O . LYS A 1 95 ? -14.906 -13.758 -3.553 1 83.12 95 LYS A O 1
ATOM 755 N N . GLY A 1 96 ? -14.273 -11.594 -3.396 1 85.5 96 GLY A N 1
ATOM 756 C CA . GLY A 1 96 ? -14.102 -11.672 -1.955 1 85.5 96 GLY A CA 1
ATOM 757 C C . GLY A 1 96 ? -12.859 -12.43 -1.542 1 85.5 96 GLY A C 1
ATOM 758 O O . GLY A 1 96 ? -12.656 -12.695 -0.357 1 85.5 96 GLY A O 1
ATOM 759 N N . VAL A 1 97 ? -12.094 -12.867 -2.525 1 90.69 97 VAL A N 1
ATOM 760 C CA . VAL A 1 97 ? -10.875 -13.625 -2.273 1 90.69 97 VAL A CA 1
ATOM 761 C C . VAL A 1 97 ? -9.664 -12.695 -2.338 1 90.69 97 VAL A C 1
ATOM 763 O O . VAL A 1 97 ? -9.5 -11.945 -3.305 1 90.69 97 VAL A O 1
ATOM 766 N N . PRO A 1 98 ? -8.82 -12.711 -1.244 1 94.44 98 PRO A N 1
ATOM 767 C CA . PRO A 1 98 ? -7.605 -11.898 -1.331 1 94.44 98 PRO A CA 1
ATOM 768 C C . PRO A 1 98 ? -6.691 -12.328 -2.477 1 94.44 98 PRO A C 1
ATOM 770 O O . PRO A 1 98 ? -6.391 -13.516 -2.619 1 94.44 98 PRO A O 1
ATOM 773 N N . LYS A 1 99 ? -6.363 -11.391 -3.256 1 93.25 99 LYS A N 1
ATOM 774 C CA . LYS A 1 99 ? -5.434 -11.57 -4.367 1 93.25 99 LYS A CA 1
ATOM 775 C C . LYS A 1 99 ? -4.117 -10.844 -4.105 1 93.25 99 LYS A C 1
ATOM 777 O O . LYS A 1 99 ? -4.094 -9.625 -3.963 1 93.25 99 LYS A O 1
ATOM 782 N N . LEU A 1 100 ? -3.043 -11.602 -4.031 1 96.44 100 LEU A N 1
ATOM 783 C CA . LEU A 1 100 ? -1.717 -11.039 -3.797 1 96.44 100 LEU A CA 1
ATOM 784 C C . LEU A 1 100 ? -0.859 -11.125 -5.055 1 96.44 100 LEU A C 1
ATOM 786 O O . LEU A 1 100 ? -0.632 -12.211 -5.586 1 96.44 100 LEU A O 1
ATOM 790 N N . ILE A 1 101 ? -0.406 -9.969 -5.477 1 94.31 101 ILE A N 1
ATOM 791 C CA . ILE A 1 101 ? 0.426 -9.898 -6.676 1 94.31 101 ILE A CA 1
ATOM 792 C C . ILE A 1 101 ? 1.83 -9.43 -6.301 1 94.31 101 ILE A C 1
ATOM 794 O O . ILE A 1 101 ? 2 -8.336 -5.75 1 94.31 101 ILE A O 1
ATOM 798 N N . PHE A 1 102 ? 2.818 -10.25 -6.543 1 95.69 102 PHE A N 1
ATOM 799 C CA . PHE A 1 102 ? 4.223 -9.898 -6.348 1 95.69 102 PHE A CA 1
ATOM 800 C C . PHE A 1 102 ? 4.906 -9.648 -7.688 1 95.69 102 PHE A C 1
ATOM 802 O O . PHE A 1 102 ? 4.914 -10.523 -8.562 1 95.69 102 PHE A O 1
ATOM 809 N N . ILE A 1 103 ? 5.488 -8.477 -7.844 1 92.62 103 ILE A N 1
ATOM 810 C CA . ILE A 1 103 ? 6.129 -8.148 -9.109 1 92.62 103 ILE A CA 1
ATOM 811 C C . ILE A 1 103 ? 7.539 -7.621 -8.859 1 92.62 103 ILE A C 1
ATOM 813 O O . ILE A 1 103 ? 7.738 -6.723 -8.039 1 92.62 103 ILE A O 1
ATOM 817 N N . GLU A 1 104 ? 8.445 -8.156 -9.508 1 92.25 104 GLU A N 1
ATOM 818 C CA . GLU A 1 104 ? 9.812 -7.645 -9.492 1 92.25 104 GLU A CA 1
ATOM 819 C C . GLU A 1 104 ? 10.219 -7.121 -10.867 1 92.25 104 GLU A C 1
ATOM 821 O O . GLU A 1 104 ? 10.227 -7.867 -11.844 1 92.25 104 GLU A O 1
ATOM 826 N N . ALA A 1 105 ? 10.508 -5.855 -10.93 1 88.75 105 ALA A N 1
ATOM 827 C CA . ALA A 1 105 ? 10.977 -5.191 -12.148 1 88.75 105 ALA A CA 1
ATOM 828 C C . ALA A 1 105 ? 12.492 -4.984 -12.109 1 88.75 105 ALA A C 1
ATOM 830 O O . ALA A 1 105 ? 13.023 -4.43 -11.141 1 88.75 105 ALA A O 1
ATOM 831 N N . VAL A 1 106 ? 13.141 -5.355 -13.156 1 86.44 106 VAL A N 1
ATOM 832 C CA . VAL A 1 106 ? 14.594 -5.258 -13.242 1 86.44 106 VAL A CA 1
ATOM 833 C C . VAL A 1 106 ? 14.984 -4.344 -14.398 1 86.44 106 VAL A C 1
ATOM 835 O O . VAL A 1 106 ? 14.531 -4.535 -15.531 1 86.44 106 VAL A O 1
ATOM 838 N N . GLU A 1 107 ? 15.688 -3.361 -14.141 1 83.75 107 GLU A N 1
ATOM 839 C CA . GLU A 1 107 ? 16.281 -2.5 -15.156 1 83.75 107 GLU A CA 1
ATOM 840 C C . GLU A 1 107 ? 17.75 -2.838 -15.375 1 83.75 107 GLU A C 1
ATOM 842 O O . GLU A 1 107 ? 18.578 -2.684 -14.461 1 83.75 107 GLU A O 1
ATOM 847 N N . ILE A 1 108 ? 18.047 -3.262 -16.5 1 78.38 108 ILE A N 1
ATOM 848 C CA . ILE A 1 108 ? 19.4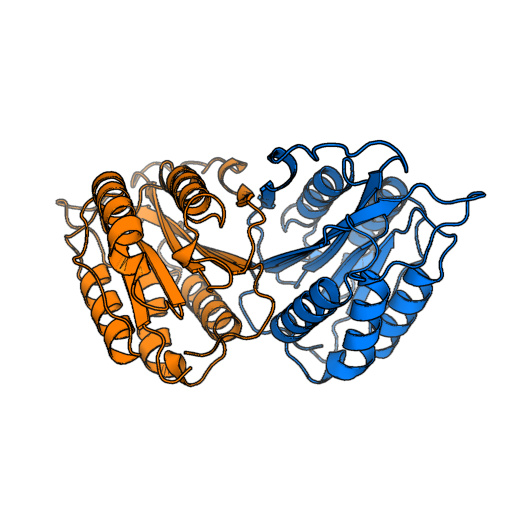22 -3.617 -16.828 1 78.38 108 ILE A CA 1
ATOM 849 C C . ILE A 1 108 ? 20.188 -2.375 -17.281 1 78.38 108 ILE A C 1
ATOM 851 O O . ILE A 1 108 ? 19.719 -1.648 -18.172 1 78.38 108 ILE A O 1
ATOM 855 N N . VAL A 1 109 ? 21.188 -2.094 -16.672 1 76.12 109 VAL A N 1
ATOM 856 C CA . VAL A 1 109 ? 21.984 -0.925 -17.016 1 76.12 109 VAL A CA 1
ATOM 857 C C . VAL A 1 109 ? 23.359 -1.372 -17.516 1 76.12 109 VAL A C 1
ATOM 859 O O . VAL A 1 109 ? 23.875 -2.42 -17.109 1 76.12 109 VAL A O 1
ATOM 862 N N . GLY A 1 110 ? 23.781 -0.577 -18.594 1 69.12 110 GLY A N 1
ATOM 863 C CA . GLY A 1 110 ? 25.109 -0.869 -19.109 1 69.12 110 GLY A CA 1
ATOM 864 C C . GLY A 1 110 ? 26.203 -0.51 -18.125 1 69.12 110 GLY A C 1
ATOM 865 O O . GLY A 1 110 ? 26 0.314 -17.234 1 69.12 110 GLY A O 1
ATOM 866 N N . ARG A 1 111 ? 27.188 -1.291 -18.078 1 55.34 111 ARG A N 1
ATOM 867 C CA . ARG A 1 111 ? 28.312 -1.106 -17.172 1 55.34 111 ARG A CA 1
ATOM 868 C C . ARG A 1 111 ? 28.859 0.317 -17.266 1 55.34 111 ARG A C 1
ATOM 870 O O . ARG A 1 111 ? 29.391 0.843 -16.281 1 55.34 111 ARG A O 1
ATOM 877 N N . PHE A 1 112 ? 28.734 0.887 -18.453 1 52.22 112 PHE A N 1
ATOM 878 C CA . PHE A 1 112 ? 29.391 2.176 -18.641 1 52.22 112 PHE A CA 1
ATOM 879 C C . PHE A 1 112 ? 28.359 3.309 -18.609 1 52.22 112 PHE A C 1
ATOM 881 O O . PHE A 1 112 ? 28.719 4.48 -18.766 1 52.22 112 PHE A O 1
ATOM 888 N N . HIS A 1 113 ? 27.125 3.068 -18.641 1 47.09 113 HIS A N 1
ATOM 889 C CA . HIS A 1 113 ? 26.203 4.184 -18.812 1 47.09 113 HIS A CA 1
ATOM 890 C C . HIS A 1 113 ? 25.484 4.516 -17.516 1 47.09 113 HIS A C 1
ATOM 892 O O . HIS A 1 113 ? 24.891 3.637 -16.891 1 47.09 113 HIS A O 1
ATOM 898 N N . ALA A 1 114 ? 26.016 5.438 -16.922 1 43.53 114 ALA A N 1
ATOM 899 C CA . ALA A 1 114 ? 25.266 6.129 -15.867 1 43.53 114 ALA A CA 1
ATOM 900 C C . ALA A 1 114 ? 23.859 6.48 -16.328 1 43.53 114 ALA A C 1
ATOM 902 O O . ALA A 1 114 ? 23.672 7.398 -17.125 1 43.53 114 ALA A O 1
ATOM 903 N N . VAL A 1 115 ? 23.094 5.668 -16.812 1 41.81 115 VAL A N 1
ATOM 904 C CA . VAL A 1 115 ? 21.812 6.121 -17.312 1 41.81 115 VAL A CA 1
ATOM 905 C C . VAL A 1 115 ? 21.031 6.805 -16.188 1 41.81 115 VAL A C 1
ATOM 907 O O . VAL A 1 115 ? 21 6.32 -15.055 1 41.81 115 VAL A O 1
ATOM 910 N N . ASP A 1 116 ? 20.812 8.055 -16.406 1 41.41 116 ASP A N 1
ATOM 911 C CA . ASP A 1 116 ? 19.859 8.844 -15.656 1 41.41 116 ASP A CA 1
ATOM 912 C C . ASP A 1 116 ? 18.484 8.172 -15.648 1 41.41 116 ASP A C 1
ATOM 914 O O . ASP A 1 116 ? 17.875 7.977 -16.703 1 41.41 116 ASP A O 1
ATOM 918 N N . ALA A 1 117 ? 18.25 7.215 -15.047 1 42.44 117 ALA A N 1
ATOM 919 C CA . ALA A 1 117 ? 16.938 6.562 -14.969 1 42.44 117 ALA A CA 1
ATOM 920 C C . ALA A 1 117 ? 15.812 7.59 -14.977 1 42.44 117 ALA A C 1
ATOM 922 O O . ALA A 1 117 ? 15.844 8.562 -14.219 1 42.44 117 ALA A O 1
ATOM 923 N N . PRO A 1 118 ? 15.109 7.664 -16.094 1 40.12 118 PRO A N 1
ATOM 924 C CA . PRO A 1 118 ? 13.984 8.602 -16.094 1 40.12 118 PRO A CA 1
ATOM 925 C C . PRO A 1 118 ? 13.117 8.477 -14.836 1 40.12 118 PRO A C 1
ATOM 927 O O . PRO A 1 118 ? 12.914 7.367 -14.336 1 40.12 118 PRO A O 1
ATOM 930 N N . GLU A 1 119 ? 12.938 9.445 -14.102 1 43.12 119 GLU A N 1
ATOM 931 C CA . GLU A 1 119 ? 12.125 9.734 -12.922 1 43.12 119 GLU A CA 1
ATOM 932 C C . GLU A 1 119 ? 10.688 9.25 -13.109 1 43.12 119 GLU A C 1
ATOM 934 O O . GLU A 1 119 ? 9.953 9.086 -12.141 1 43.12 119 GLU A O 1
ATOM 939 N N . THR A 1 120 ? 10.289 9.195 -14.383 1 42.91 120 THR A N 1
ATOM 940 C CA . THR A 1 120 ? 8.891 8.992 -14.742 1 42.91 120 THR A CA 1
ATOM 941 C C . THR A 1 120 ? 8.391 7.645 -14.227 1 42.91 120 THR A C 1
ATOM 943 O O . THR A 1 120 ? 7.195 7.473 -13.977 1 42.91 120 THR A O 1
ATOM 946 N N . GLY A 1 121 ? 9.203 6.66 -14.227 1 47 121 GLY A N 1
ATOM 947 C CA . GLY A 1 121 ? 8.93 5.258 -13.945 1 47 121 GLY A CA 1
ATOM 948 C C . GLY A 1 121 ? 8.453 5.012 -12.531 1 47 121 GLY A C 1
ATOM 949 O O . GLY A 1 121 ? 8.148 3.877 -12.156 1 47 121 GLY A O 1
ATOM 950 N N . ASN A 1 122 ? 8.312 6.105 -11.812 1 57.66 122 ASN A N 1
ATOM 951 C CA . ASN A 1 122 ? 8.188 5.949 -10.375 1 57.66 122 ASN A CA 1
ATOM 952 C C . ASN A 1 122 ? 6.73 6.078 -9.922 1 57.66 122 ASN A C 1
ATOM 954 O O . ASN A 1 122 ? 6.465 6.422 -8.766 1 57.66 122 ASN A O 1
ATOM 958 N N . ILE A 1 123 ? 5.879 6.008 -11.039 1 57.28 123 ILE A N 1
ATOM 959 C CA . ILE A 1 123 ? 4.477 6.07 -10.641 1 57.28 123 ILE A CA 1
ATOM 960 C C . ILE A 1 123 ? 3.826 4.703 -10.836 1 57.28 123 ILE A C 1
ATOM 962 O O . ILE A 1 123 ? 3.912 4.117 -11.922 1 57.28 123 ILE A O 1
ATOM 966 N N . LEU A 1 124 ? 3.379 4.109 -9.844 1 61.38 124 LEU A N 1
ATOM 967 C CA . LEU A 1 124 ? 2.621 2.865 -9.922 1 61.38 124 LEU A CA 1
ATOM 968 C C . LEU A 1 124 ? 1.132 3.146 -10.102 1 61.38 124 LEU A C 1
ATOM 970 O O . LEU A 1 124 ? 0.557 3.951 -9.359 1 61.38 124 LEU A O 1
ATOM 974 N N . LYS A 1 125 ? 0.691 2.68 -11.289 1 65.19 125 LYS A N 1
ATOM 975 C CA . LYS A 1 125 ? -0.751 2.713 -11.516 1 65.19 125 LYS A CA 1
ATOM 976 C C . LYS A 1 125 ? -1.421 1.453 -10.977 1 65.19 125 LYS A C 1
ATOM 978 O O . LYS A 1 125 ? -1.102 0.342 -11.398 1 65.19 125 LYS A O 1
ATOM 983 N N . ILE A 1 126 ? -2.154 1.565 -9.891 1 62.97 126 ILE A N 1
ATOM 984 C CA . ILE A 1 126 ? -2.82 0.401 -9.32 1 62.97 126 ILE A CA 1
ATOM 985 C C . ILE A 1 126 ? -4.332 0.611 -9.336 1 62.97 126 ILE A C 1
ATOM 987 O O . ILE A 1 126 ? -4.836 1.607 -8.812 1 62.97 126 ILE A O 1
ATOM 991 N N . PRO A 1 127 ? -5.035 -0.195 -10.164 1 64.5 127 PRO A N 1
ATOM 992 C CA . PRO A 1 127 ? -6.492 -0.107 -10.07 1 64.5 127 PRO A CA 1
ATOM 993 C C . PRO A 1 127 ? -7.008 -0.344 -8.656 1 64.5 127 PRO A C 1
ATOM 995 O O . PRO A 1 127 ? -6.434 -1.14 -7.91 1 64.5 127 PRO A O 1
ATOM 998 N N . ILE A 1 128 ? -7.93 0.385 -8.289 1 66.88 128 ILE A N 1
ATOM 999 C CA . ILE A 1 128 ? -8.57 0.17 -6.992 1 66.88 128 ILE A CA 1
ATOM 1000 C C . ILE A 1 128 ? -9.586 -0.963 -7.102 1 66.88 128 ILE A C 1
ATOM 1002 O O . ILE A 1 128 ? -10.68 -0.777 -7.648 1 66.88 128 ILE A O 1
ATOM 1006 N N . THR A 1 129 ? -9.125 -2.184 -6.957 1 72.06 129 THR A N 1
ATOM 1007 C CA . THR A 1 129 ? -9.945 -3.391 -6.914 1 72.06 129 THR A CA 1
ATOM 1008 C C . THR A 1 129 ? -10 -3.961 -5.5 1 72.06 129 THR A C 1
ATOM 1010 O O . THR A 1 129 ? -9.086 -3.75 -4.703 1 72.06 129 THR A O 1
ATOM 1013 N N . ALA A 1 130 ? -11.164 -4.562 -5.285 1 78.62 130 ALA A N 1
ATOM 1014 C CA . ALA A 1 130 ? -11.367 -5.082 -3.936 1 78.62 130 ALA A CA 1
ATOM 1015 C C . ALA A 1 130 ? -10.398 -6.227 -3.643 1 78.62 130 ALA A C 1
ATOM 1017 O O . ALA A 1 130 ? -9.977 -6.941 -4.555 1 78.62 130 ALA A O 1
ATOM 1018 N N . ASP A 1 131 ? -9.969 -6.406 -2.406 1 89.19 131 ASP A N 1
ATOM 1019 C CA . ASP A 1 131 ? -9.242 -7.547 -1.855 1 89.19 131 ASP A CA 1
ATOM 1020 C C . ASP A 1 131 ? -7.922 -7.762 -2.594 1 89.19 131 ASP A C 1
ATOM 1022 O O . ASP A 1 131 ? -7.578 -8.891 -2.943 1 89.19 131 ASP A O 1
ATOM 1026 N N . LEU A 1 132 ? -7.27 -6.695 -2.848 1 92.31 132 LEU A N 1
ATOM 1027 C CA . LEU A 1 132 ? -6.043 -6.762 -3.631 1 92.31 132 LEU A CA 1
ATOM 1028 C C . LEU A 1 132 ? -4.852 -6.266 -2.818 1 92.31 132 LEU A C 1
ATOM 1030 O O . LEU A 1 132 ? -4.953 -5.262 -2.109 1 92.31 132 LEU A O 1
ATOM 1034 N N . LEU A 1 133 ? -3.74 -6.984 -2.949 1 95.12 133 LEU A N 1
ATOM 1035 C CA . LEU A 1 133 ? -2.441 -6.547 -2.449 1 95.12 133 LEU A CA 1
ATOM 1036 C C . LEU A 1 133 ? -1.368 -6.688 -3.523 1 95.12 133 LEU A C 1
ATOM 1038 O O . LEU A 1 133 ? -1.153 -7.777 -4.055 1 95.12 133 LEU A O 1
ATOM 1042 N N . VAL A 1 134 ? -0.799 -5.566 -3.883 1 92.5 134 VAL A N 1
ATOM 1043 C CA . VAL A 1 134 ? 0.304 -5.574 -4.836 1 92.5 134 VAL A CA 1
ATOM 1044 C C . VAL A 1 134 ? 1.603 -5.191 -4.129 1 92.5 134 VAL A C 1
ATOM 1046 O O . VAL A 1 134 ? 1.672 -4.16 -3.461 1 92.5 134 VAL A O 1
ATOM 1049 N N . PHE A 1 135 ? 2.586 -6.086 -4.199 1 94.88 135 PHE A N 1
ATOM 1050 C CA . PHE A 1 135 ? 3.936 -5.805 -3.725 1 94.88 135 PHE A CA 1
ATOM 1051 C C . PHE A 1 135 ? 4.918 -5.75 -4.887 1 94.88 135 PHE A C 1
ATOM 1053 O O . PHE A 1 135 ? 5.234 -6.777 -5.488 1 94.88 135 PHE A O 1
ATOM 1060 N N . ARG A 1 136 ? 5.406 -4.559 -5.098 1 91.19 136 ARG A N 1
ATOM 1061 C CA . ARG A 1 136 ? 6.285 -4.352 -6.242 1 91.19 136 ARG A CA 1
ATOM 1062 C C . ARG A 1 136 ? 7.699 -4 -5.793 1 91.19 136 ARG A C 1
ATOM 1064 O O . ARG A 1 136 ? 7.883 -3.275 -4.812 1 91.19 136 ARG A O 1
ATOM 1071 N N . SER A 1 137 ? 8.586 -4.523 -6.523 1 91.38 137 SER A N 1
ATOM 1072 C CA . SER A 1 137 ? 9.984 -4.16 -6.312 1 91.38 137 SER A CA 1
ATOM 1073 C C . SER A 1 137 ? 10.641 -3.717 -7.613 1 91.38 137 SER A C 1
ATOM 1075 O O . SER A 1 137 ? 10.203 -4.098 -8.695 1 91.38 137 SER A O 1
ATOM 1077 N N . TRP A 1 138 ? 11.586 -2.881 -7.457 1 87.5 138 TRP A N 1
ATOM 1078 C CA . TRP A 1 138 ? 12.398 -2.4 -8.57 1 87.5 138 TRP A CA 1
ATOM 1079 C C . TRP A 1 138 ? 13.875 -2.406 -8.203 1 87.5 138 TRP A C 1
ATOM 1081 O O . TRP A 1 138 ? 14.25 -2.016 -7.094 1 87.5 138 TRP A O 1
ATOM 1091 N N . ARG A 1 139 ? 14.664 -2.812 -9.211 1 85 139 ARG A N 1
ATOM 1092 C CA . ARG A 1 139 ? 16.109 -2.775 -9.008 1 85 139 ARG A CA 1
ATOM 1093 C C . ARG A 1 139 ? 16.844 -2.584 -10.328 1 85 139 ARG A C 1
ATOM 1095 O O . ARG A 1 139 ? 16.328 -2.936 -11.391 1 85 139 ARG A O 1
ATOM 1102 N N . LYS A 1 140 ? 18 -2.059 -10.203 1 82.31 140 LYS A N 1
ATOM 1103 C CA . LYS A 1 140 ? 18.938 -2.031 -11.32 1 82.31 140 LYS A CA 1
ATOM 1104 C C . LYS A 1 140 ? 19.906 -3.211 -11.25 1 82.31 140 LYS A C 1
ATOM 1106 O O . LYS A 1 140 ? 20.297 -3.639 -10.164 1 82.31 140 LYS A O 1
ATOM 1111 N N . GLU A 1 141 ? 20.094 -3.758 -12.352 1 77.19 141 GLU A N 1
ATOM 1112 C CA . GLU A 1 141 ? 21.047 -4.855 -12.469 1 77.19 141 GLU A CA 1
ATOM 1113 C C . GLU A 1 141 ? 22.031 -4.605 -13.609 1 77.19 141 GLU A C 1
ATOM 1115 O O . GLU A 1 141 ? 21.641 -4.137 -14.68 1 77.19 141 GLU A O 1
ATOM 1120 N N . CYS A 1 142 ? 23.266 -4.824 -13.312 1 74.62 142 CYS A N 1
ATOM 1121 C CA . CYS A 1 142 ? 24.266 -4.707 -14.367 1 74.62 142 CYS A CA 1
ATOM 1122 C C . CYS A 1 142 ? 24.125 -5.848 -15.375 1 74.62 142 CYS A C 1
ATOM 1124 O O . CYS A 1 142 ? 23.719 -6.953 -15.016 1 74.62 142 CYS A O 1
ATOM 1126 N N . LEU A 1 143 ? 24.422 -5.441 -16.547 1 72.75 143 LEU A N 1
ATOM 1127 C CA . LEU A 1 143 ? 24.391 -6.441 -17.609 1 72.75 143 LEU A CA 1
ATOM 1128 C C . LEU A 1 143 ? 25.156 -7.699 -17.203 1 72.75 143 LEU A C 1
ATOM 1130 O O . LEU A 1 143 ? 26.281 -7.617 -16.703 1 72.75 143 LEU A O 1
ATOM 1134 N N . PRO A 1 144 ? 24.344 -8.82 -17.234 1 65.88 144 PRO A N 1
ATOM 1135 C CA . PRO A 1 144 ? 25 -10.07 -16.859 1 65.88 144 PRO A CA 1
ATOM 1136 C C . PRO A 1 144 ? 26.25 -10.359 -17.703 1 65.88 144 PRO A C 1
ATOM 1138 O O . PRO A 1 144 ? 26.266 -10.062 -18.891 1 65.88 144 PRO A O 1
ATOM 1141 N N . ILE A 1 145 ? 27.281 -10.742 -17 1 62.88 145 ILE A N 1
ATOM 1142 C CA . ILE A 1 145 ? 28.484 -11.195 -17.672 1 62.88 145 ILE A CA 1
ATOM 1143 C C . ILE A 1 145 ? 28.328 -12.664 -18.062 1 62.88 145 ILE A C 1
ATOM 1145 O O . ILE A 1 145 ? 28 -13.5 -17.219 1 62.88 145 ILE A O 1
ATOM 1149 N N . HIS A 1 146 ? 28.531 -12.969 -19.344 1 65.31 146 HIS A N 1
ATOM 1150 C CA . HIS A 1 146 ? 28.484 -14.305 -19.922 1 65.31 146 HIS A CA 1
ATOM 1151 C C . HIS A 1 146 ? 27.078 -14.883 -19.875 1 65.31 146 HIS A C 1
ATOM 1153 O O . HIS A 1 146 ? 26.906 -16.094 -19.719 1 65.31 146 HIS A O 1
ATOM 1159 N N . GLY A 1 147 ? 26.141 -14.125 -19.656 1 65.88 147 GLY A N 1
ATOM 1160 C CA . GLY A 1 147 ? 24.75 -14.539 -19.812 1 65.88 147 GLY A CA 1
ATOM 1161 C C . GLY A 1 147 ? 24.141 -15.047 -18.531 1 65.88 147 GLY A C 1
ATOM 1162 O O . GLY A 1 147 ? 22.969 -15.461 -18.5 1 65.88 147 GLY A O 1
ATOM 1163 N N . LYS A 1 148 ? 24.953 -15.102 -17.578 1 66.88 148 LYS A N 1
ATOM 1164 C CA . LYS A 1 148 ? 24.406 -15.625 -16.328 1 66.88 148 LYS A CA 1
ATOM 1165 C C . LYS A 1 148 ? 23.828 -14.508 -15.469 1 66.88 148 LYS A C 1
ATOM 1167 O O . LYS A 1 148 ? 24.547 -13.562 -15.117 1 66.88 148 LYS A O 1
ATOM 1172 N N . HIS A 1 149 ? 22.5 -14.703 -15.266 1 73.19 149 HIS A N 1
ATOM 1173 C CA . HIS A 1 149 ? 21.844 -13.742 -14.391 1 73.19 149 HIS A CA 1
ATOM 1174 C C . HIS A 1 149 ? 22.094 -14.062 -12.922 1 73.19 149 HIS A C 1
ATOM 1176 O O . HIS A 1 149 ? 22.297 -15.227 -12.562 1 73.19 149 HIS A O 1
ATOM 1182 N N . GLU A 1 150 ? 22.188 -13.023 -12.195 1 76.25 150 GLU A N 1
ATOM 1183 C CA . GLU A 1 150 ? 22.344 -13.172 -10.75 1 76.25 150 GLU A CA 1
ATOM 1184 C C . GLU A 1 150 ? 21 -13.406 -10.07 1 76.25 150 GLU A C 1
ATOM 1186 O O . GLU A 1 150 ? 19.953 -13.008 -10.594 1 76.25 150 GLU A O 1
ATOM 1191 N N . ALA A 1 151 ? 21.125 -14.188 -9.023 1 85.62 151 ALA A N 1
ATOM 1192 C CA . ALA A 1 151 ? 19.938 -14.383 -8.195 1 85.62 151 ALA A CA 1
ATOM 1193 C C . ALA A 1 151 ? 19.391 -13.047 -7.711 1 85.62 151 ALA A C 1
ATOM 1195 O O . ALA A 1 151 ? 20.141 -12.109 -7.449 1 85.62 151 ALA A O 1
ATOM 1196 N N . SER A 1 152 ? 18.109 -12.953 -7.664 1 90.56 152 SER A N 1
ATOM 1197 C CA . SER A 1 152 ? 17.453 -11.734 -7.223 1 90.56 152 SER A CA 1
ATOM 1198 C C . SER A 1 152 ? 17.562 -11.555 -5.715 1 90.56 152 SER A C 1
ATOM 1200 O O . SER A 1 152 ? 17.047 -12.359 -4.941 1 90.56 152 SER A O 1
ATOM 1202 N N . PRO A 1 153 ? 18.266 -10.492 -5.316 1 91.94 153 PRO A N 1
ATOM 1203 C CA . PRO A 1 153 ? 18.297 -10.219 -3.877 1 91.94 153 PRO A CA 1
ATOM 1204 C C . PRO A 1 153 ? 16.906 -10.023 -3.277 1 91.94 153 PRO A C 1
ATOM 1206 O O . PRO A 1 153 ? 16.672 -10.406 -2.129 1 91.94 153 PRO A O 1
ATOM 1209 N N . PHE A 1 154 ? 16.031 -9.5 -4.039 1 94.06 154 PHE A N 1
ATOM 1210 C CA . PHE A 1 154 ? 14.656 -9.289 -3.572 1 94.06 154 PHE A CA 1
ATOM 1211 C C . PHE A 1 154 ? 13.969 -10.617 -3.305 1 94.06 154 PHE A C 1
ATOM 1213 O O . PHE A 1 154 ? 13.398 -10.828 -2.23 1 94.06 154 PHE A O 1
ATOM 1220 N N . MET A 1 155 ? 13.992 -11.484 -4.25 1 95.38 155 MET A N 1
ATOM 1221 C CA . MET A 1 155 ? 13.32 -12.773 -4.109 1 95.38 155 MET A CA 1
ATOM 1222 C C . MET A 1 155 ? 13.945 -13.586 -2.982 1 95.38 155 MET A C 1
ATOM 1224 O O . MET A 1 155 ? 13.242 -14.312 -2.27 1 95.38 155 MET A O 1
ATOM 1228 N N . LYS A 1 156 ? 15.281 -13.484 -2.885 1 95.44 156 LYS A N 1
ATOM 1229 C CA . LYS A 1 156 ? 15.945 -14.188 -1.789 1 95.44 156 LYS A CA 1
ATOM 1230 C C . LYS A 1 156 ? 15.398 -13.742 -0.437 1 95.44 156 LYS A C 1
ATOM 1232 O O . LYS A 1 156 ? 15.016 -14.57 0.391 1 95.44 156 LYS A O 1
ATOM 1237 N N . ILE A 1 157 ? 15.336 -12.469 -0.241 1 97 157 ILE A N 1
ATOM 1238 C CA . ILE A 1 157 ? 14.891 -11.906 1.029 1 97 157 ILE A CA 1
ATOM 1239 C C . ILE A 1 157 ? 13.414 -12.227 1.249 1 97 157 ILE A C 1
ATOM 1241 O O . ILE A 1 157 ? 13.023 -12.641 2.342 1 97 157 ILE A O 1
ATOM 1245 N N . LEU A 1 158 ? 12.578 -12.047 0.235 1 97.81 158 LEU A N 1
ATOM 1246 C CA . LEU A 1 158 ? 11.148 -12.352 0.336 1 97.81 158 LEU A CA 1
ATOM 1247 C C . LEU A 1 158 ? 10.93 -13.812 0.705 1 97.81 158 LEU A C 1
ATOM 1249 O O . LEU A 1 158 ? 10.141 -14.125 1.597 1 97.81 158 LEU A O 1
ATOM 1253 N N . THR A 1 159 ? 11.641 -14.719 0.051 1 97.88 159 THR A N 1
ATOM 1254 C CA . THR A 1 159 ? 11.516 -16.156 0.296 1 97.88 159 THR A CA 1
ATOM 1255 C C . THR A 1 159 ? 11.969 -16.5 1.71 1 97.88 159 THR A C 1
ATOM 1257 O O . THR A 1 159 ? 11.297 -17.266 2.41 1 97.88 159 THR A O 1
ATOM 1260 N N . GLU A 1 160 ? 13.094 -15.938 2.102 1 97.88 160 GLU A N 1
ATOM 1261 C CA . GLU A 1 160 ? 13.586 -16.156 3.457 1 97.88 160 GLU A CA 1
ATOM 1262 C C . GLU A 1 160 ? 12.57 -15.688 4.496 1 97.88 160 GLU A C 1
ATOM 1264 O O . GLU A 1 160 ? 12.312 -16.391 5.477 1 97.88 160 GLU A O 1
ATOM 1269 N N . ASN A 1 161 ? 12.016 -14.523 4.305 1 98.06 161 ASN A N 1
ATOM 1270 C CA . ASN A 1 161 ? 11.039 -13.977 5.242 1 98.06 161 ASN A CA 1
ATOM 1271 C C . ASN A 1 161 ? 9.75 -14.789 5.258 1 98.06 161 ASN A C 1
ATOM 1273 O O . ASN A 1 161 ? 9.117 -14.945 6.305 1 98.06 161 ASN A O 1
ATOM 1277 N N . LEU A 1 162 ? 9.336 -15.258 4.117 1 97.75 162 LEU A N 1
ATOM 1278 C CA . LEU A 1 162 ? 8.172 -16.125 4.066 1 97.75 162 LEU A CA 1
ATOM 1279 C C . LEU A 1 162 ? 8.414 -17.406 4.863 1 97.75 162 LEU A C 1
ATOM 1281 O O . LEU A 1 162 ? 7.523 -17.875 5.578 1 97.75 162 LEU A O 1
ATOM 1285 N N . ASN A 1 163 ? 9.602 -17.953 4.719 1 97.88 163 ASN A N 1
ATOM 1286 C CA . ASN A 1 163 ? 9.953 -19.172 5.449 1 97.88 163 ASN A CA 1
ATOM 1287 C C . ASN A 1 163 ? 9.977 -18.922 6.957 1 97.88 163 ASN A C 1
ATOM 1289 O O . ASN A 1 163 ? 9.516 -19.766 7.73 1 97.88 163 ASN A O 1
ATOM 1293 N N . GLU A 1 164 ? 10.461 -17.797 7.352 1 97.56 164 GLU A N 1
ATOM 1294 C CA . GLU A 1 164 ? 10.672 -17.5 8.766 1 97.56 164 GLU A CA 1
ATOM 1295 C C . GLU A 1 164 ? 9.398 -16.984 9.422 1 97.56 164 GLU A C 1
ATOM 1297 O O . GLU A 1 164 ? 9.07 -17.375 10.547 1 97.56 164 GLU A O 1
ATOM 1302 N N . TYR A 1 165 ? 8.703 -16.109 8.664 1 96.5 165 TYR A N 1
ATOM 1303 C CA . TYR A 1 165 ? 7.645 -15.352 9.32 1 96.5 165 TYR A CA 1
ATOM 1304 C C . TYR A 1 165 ? 6.297 -15.609 8.664 1 96.5 165 TYR A C 1
ATOM 1306 O O . TYR A 1 165 ? 5.273 -15.07 9.094 1 96.5 165 TYR A O 1
ATOM 1314 N N . GLY A 1 166 ? 6.211 -16.375 7.613 1 94.75 166 GLY A N 1
ATOM 1315 C CA . GLY A 1 166 ? 5.02 -16.547 6.793 1 94.75 166 GLY A CA 1
ATOM 1316 C C . GLY A 1 166 ? 3.789 -16.906 7.602 1 94.75 166 GLY A C 1
ATOM 1317 O O . GLY A 1 166 ? 2.686 -16.453 7.301 1 94.75 166 GLY A O 1
ATOM 1318 N N . THR A 1 167 ? 3.9 -17.703 8.68 1 95 167 THR A N 1
ATOM 1319 C CA . THR A 1 167 ? 2.756 -18.109 9.484 1 95 167 THR A CA 1
ATOM 1320 C C . THR A 1 167 ? 2.75 -17.375 10.82 1 95 167 THR A C 1
ATOM 1322 O O . THR A 1 167 ? 1.931 -17.672 11.695 1 95 167 THR A O 1
ATOM 1325 N N . LYS A 1 168 ? 3.664 -16.406 11.016 1 96.25 168 LYS A N 1
ATOM 1326 C CA . LYS A 1 168 ? 3.811 -15.719 12.289 1 96.25 168 LYS A CA 1
ATOM 1327 C C . LYS A 1 168 ? 3.338 -14.273 12.188 1 96.25 168 LYS A C 1
ATOM 1329 O O . LYS A 1 168 ? 2.729 -13.742 13.117 1 96.25 168 LYS A O 1
ATOM 1334 N N . TYR A 1 169 ? 3.662 -13.688 11.07 1 96.56 169 TYR A N 1
ATOM 1335 C CA . TYR A 1 169 ? 3.365 -12.266 10.906 1 96.56 169 TYR A CA 1
ATOM 1336 C C . TYR A 1 169 ? 2.205 -12.062 9.945 1 96.56 169 TYR A C 1
ATOM 1338 O O . TYR A 1 169 ? 2.018 -12.844 9.008 1 96.56 169 TYR A O 1
ATOM 1346 N N . GLU A 1 170 ? 1.405 -10.961 10.219 1 96.75 170 GLU A N 1
ATOM 1347 C CA . GLU A 1 170 ? 0.455 -10.453 9.234 1 96.75 170 GLU A CA 1
ATOM 1348 C C . GLU A 1 170 ? 1.17 -9.984 7.969 1 96.75 170 GLU A C 1
ATOM 1350 O O . GLU A 1 170 ? 2.303 -9.508 8.031 1 96.75 170 GLU A O 1
ATOM 1355 N N . ILE A 1 171 ? 0.59 -10.141 6.805 1 97.56 171 ILE A N 1
ATOM 1356 C CA . ILE A 1 171 ? 1.237 -10.055 5.5 1 97.56 171 ILE A CA 1
ATOM 1357 C C . ILE A 1 171 ? 1.837 -8.664 5.312 1 97.56 171 ILE A C 1
ATOM 1359 O O . ILE A 1 171 ? 2.945 -8.523 4.793 1 97.56 171 ILE A O 1
ATOM 1363 N N . LEU A 1 172 ? 1.152 -7.613 5.699 1 97.94 172 LEU A N 1
ATOM 1364 C CA . LEU A 1 172 ? 1.687 -6.273 5.492 1 97.94 172 LEU A CA 1
ATOM 1365 C C . LEU A 1 172 ? 2.926 -6.043 6.348 1 97.94 172 LEU A C 1
ATOM 1367 O O . LEU A 1 172 ? 3.857 -5.352 5.93 1 97.94 172 LEU A O 1
ATOM 1371 N N . LYS A 1 173 ? 2.887 -6.57 7.531 1 97.12 173 LYS A N 1
ATOM 1372 C CA . LYS A 1 173 ? 4.074 -6.516 8.383 1 97.12 173 LYS A CA 1
ATOM 1373 C C . LYS A 1 173 ? 5.242 -7.254 7.734 1 97.12 173 LYS A C 1
ATOM 1375 O O . LYS A 1 173 ? 6.355 -6.727 7.676 1 97.12 173 LYS A O 1
ATOM 1380 N N . LEU A 1 174 ? 5.035 -8.445 7.277 1 97.94 174 LEU A N 1
ATOM 1381 C CA . LEU A 1 174 ? 6.062 -9.242 6.625 1 97.94 174 LEU A CA 1
ATOM 1382 C C . LEU A 1 174 ? 6.668 -8.492 5.441 1 97.94 174 LEU A C 1
ATOM 1384 O O . LEU A 1 174 ? 7.891 -8.461 5.281 1 97.94 174 LEU A O 1
ATOM 1388 N N . LEU A 1 175 ? 5.82 -7.875 4.648 1 98.12 175 LEU A N 1
ATOM 1389 C CA . LEU A 1 175 ? 6.281 -7.191 3.445 1 98.12 175 LEU A CA 1
ATOM 1390 C C . LEU A 1 175 ? 7.047 -5.918 3.801 1 98.12 175 LEU A C 1
ATOM 1392 O O . LEU A 1 175 ? 8 -5.551 3.117 1 98.12 175 LEU A O 1
ATOM 1396 N N . THR A 1 176 ? 6.637 -5.242 4.891 1 97.44 176 THR A N 1
ATOM 1397 C CA . THR A 1 176 ? 7.363 -4.066 5.348 1 97.44 176 THR A CA 1
ATOM 1398 C C . THR A 1 176 ? 8.773 -4.441 5.793 1 97.44 176 THR A C 1
ATOM 1400 O O . THR A 1 176 ? 9.742 -3.762 5.441 1 97.44 176 THR A O 1
ATOM 1403 N N . ILE A 1 177 ? 8.883 -5.531 6.547 1 97.19 177 ILE A N 1
ATOM 1404 C CA . ILE A 1 177 ? 10.18 -6.031 6.973 1 97.19 177 ILE A CA 1
ATOM 1405 C C . ILE A 1 177 ? 11.023 -6.387 5.746 1 97.19 177 ILE A C 1
ATOM 1407 O O . ILE A 1 177 ? 12.211 -6.051 5.684 1 97.19 177 ILE A O 1
ATOM 1411 N N . THR A 1 178 ? 10.43 -7.043 4.77 1 97.5 178 THR A N 1
ATOM 1412 C CA . THR A 1 178 ? 11.109 -7.414 3.535 1 97.5 178 THR A CA 1
ATOM 1413 C C . THR A 1 178 ? 11.633 -6.18 2.812 1 97.5 178 THR A C 1
ATOM 1415 O O . THR A 1 178 ? 12.766 -6.172 2.316 1 97.5 178 THR A O 1
ATOM 1418 N N . SER A 1 179 ? 10.82 -5.113 2.783 1 95.56 179 SER A N 1
ATOM 1419 C CA . SER A 1 179 ? 11.211 -3.857 2.154 1 95.56 179 SER A CA 1
ATOM 1420 C C . SER A 1 179 ? 12.461 -3.277 2.805 1 95.56 179 SER A C 1
ATOM 1422 O O . SER A 1 179 ? 13.383 -2.854 2.109 1 95.56 179 SER A O 1
ATOM 1424 N N . GLY A 1 180 ? 12.461 -3.266 4.105 1 94.44 180 GLY A N 1
ATOM 1425 C CA . GLY A 1 180 ? 13.609 -2.744 4.828 1 94.44 180 GLY A CA 1
ATOM 1426 C C . GLY A 1 180 ? 14.891 -3.521 4.566 1 94.44 180 GLY A C 1
ATOM 1427 O O . GLY A 1 180 ? 15.938 -2.932 4.32 1 94.44 180 GLY A O 1
ATOM 1428 N N . GLU A 1 181 ? 14.797 -4.809 4.582 1 95.12 181 GLU A N 1
ATOM 1429 C CA . GLU A 1 181 ? 15.961 -5.664 4.359 1 95.12 181 GLU A CA 1
ATOM 1430 C C . GLU A 1 181 ? 16.469 -5.551 2.924 1 95.12 181 GLU A C 1
ATOM 1432 O O . GLU A 1 181 ? 17.672 -5.52 2.688 1 95.12 181 GLU A O 1
ATOM 1437 N N . PHE A 1 182 ? 15.555 -5.453 1.97 1 94.75 182 PHE A N 1
ATOM 1438 C CA . PHE A 1 182 ? 15.914 -5.316 0.563 1 94.75 182 PHE A CA 1
ATOM 1439 C C . PHE A 1 182 ? 16.656 -4.008 0.322 1 94.75 182 PHE A C 1
ATOM 1441 O O . PHE A 1 182 ? 17.703 -3.996 -0.327 1 94.75 182 PHE A O 1
ATOM 1448 N N . GLN A 1 183 ? 16.156 -2.98 0.854 1 89.5 183 GLN A N 1
ATOM 1449 C CA . GLN A 1 183 ? 16.812 -1.687 0.68 1 89.5 183 GLN A CA 1
ATOM 1450 C C . GLN A 1 183 ? 18.188 -1.672 1.337 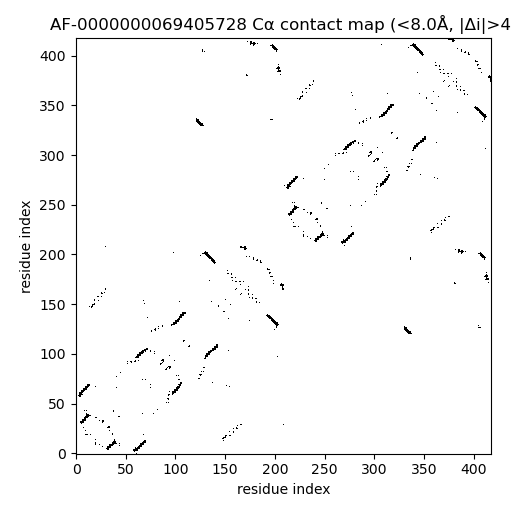1 89.5 183 GLN A C 1
ATOM 1452 O O . GLN A 1 183 ? 19.141 -1.094 0.796 1 89.5 183 GLN A O 1
ATOM 1457 N N . SER A 1 184 ? 18.312 -2.307 2.451 1 88.69 184 SER A N 1
ATOM 1458 C CA . SER A 1 184 ? 19.562 -2.328 3.193 1 88.69 184 SER A CA 1
ATOM 1459 C C . SER A 1 184 ? 20.594 -3.24 2.521 1 88.69 184 SER A C 1
ATOM 1461 O O . SER A 1 184 ? 21.797 -3.143 2.791 1 88.69 184 SER A O 1
ATOM 1463 N N . SER A 1 185 ? 20.141 -4.219 1.78 1 84 185 SER A N 1
ATOM 1464 C CA . SER A 1 185 ? 21.031 -5.164 1.129 1 84 185 SER A CA 1
ATOM 1465 C C . SER A 1 185 ? 21.812 -4.504 -0.004 1 84 185 SER A C 1
ATOM 1467 O O . SER A 1 185 ? 22.719 -5.109 -0.581 1 84 185 SER A O 1
ATOM 1469 N N . GLU A 1 186 ? 21.406 -3.318 -0.316 1 69.94 186 GLU A N 1
ATOM 1470 C CA . GLU A 1 186 ? 22.125 -2.59 -1.366 1 69.94 186 GLU A CA 1
ATOM 1471 C C . GLU A 1 186 ? 23.609 -2.486 -1.059 1 69.94 186 GLU A C 1
ATOM 1473 O O . GLU A 1 186 ? 24 -2.141 0.06 1 69.94 186 GLU A O 1
ATOM 1478 N N . ASN A 1 187 ? 24.469 -3.379 -1.521 1 58.78 187 ASN A N 1
ATOM 1479 C CA . ASN A 1 187 ? 25.922 -3.322 -1.37 1 58.78 187 ASN A CA 1
ATOM 1480 C C . ASN A 1 187 ? 26.469 -1.945 -1.735 1 58.78 187 ASN A C 1
ATOM 1482 O O . ASN A 1 187 ? 26.125 -1.391 -2.779 1 58.78 187 ASN A O 1
ATOM 1486 N N . SER A 1 188 ? 26.875 -1.156 -0.648 1 49.75 188 SER A N 1
ATOM 1487 C CA . SER A 1 188 ? 27.562 0.125 -0.785 1 49.75 188 SER A CA 1
ATOM 1488 C C . SER A 1 188 ? 28.484 0.131 -1.997 1 49.75 188 SER A C 1
ATOM 1490 O O . SER A 1 188 ? 28.828 1.194 -2.514 1 49.75 188 SER A O 1
ATOM 1492 N N . LYS A 1 189 ? 29.188 -0.873 -2.086 1 45.09 189 LYS A N 1
ATOM 1493 C CA . LYS A 1 189 ? 30.312 -0.769 -3.004 1 45.09 189 LYS A CA 1
ATOM 1494 C C . LYS A 1 189 ? 29.844 -0.574 -4.441 1 45.09 189 LYS A C 1
ATOM 1496 O O . LYS A 1 189 ? 30.641 -0.227 -5.32 1 45.09 189 LYS A O 1
ATOM 1501 N N . ASN A 1 190 ? 28.672 -1.097 -4.746 1 44.44 190 ASN A N 1
ATOM 1502 C CA . ASN A 1 190 ? 28.344 -0.903 -6.152 1 44.44 190 ASN A CA 1
ATOM 1503 C C . ASN A 1 190 ? 27.453 0.329 -6.359 1 44.44 190 ASN A C 1
ATOM 1505 O O . ASN A 1 190 ? 26.328 0.382 -5.871 1 44.44 190 ASN A O 1
ATOM 1509 N N . ASN A 1 191 ? 27.891 1.368 -6.391 1 46.12 191 ASN A N 1
ATOM 1510 C CA . ASN A 1 191 ? 27.656 2.793 -6.594 1 46.12 191 ASN A CA 1
ATOM 1511 C C . ASN A 1 191 ? 26.328 3.041 -7.297 1 46.12 191 ASN A C 1
ATOM 1513 O O . ASN A 1 191 ? 25.891 4.188 -7.426 1 46.12 191 ASN A O 1
ATOM 1517 N N . GLY A 1 192 ? 25.516 1.974 -7.488 1 48.44 192 GLY A N 1
ATOM 1518 C CA . GLY A 1 192 ? 24.469 2.35 -8.43 1 48.44 192 GLY A CA 1
ATOM 1519 C C . GLY A 1 192 ? 23.188 1.564 -8.234 1 48.44 192 GLY A C 1
ATOM 1520 O O . GLY A 1 192 ? 22.281 1.646 -9.062 1 48.44 192 GLY A O 1
ATOM 1521 N N . SER A 1 193 ? 23.156 0.594 -7.23 1 59.31 193 SER A N 1
ATOM 1522 C CA . SER A 1 193 ? 22 -0.278 -7.473 1 59.31 193 SER A CA 1
ATOM 1523 C C . SER A 1 193 ? 20.766 0.199 -6.715 1 59.31 193 SER A C 1
ATOM 1525 O O . SER A 1 193 ? 20.688 0.047 -5.492 1 59.31 193 SER A O 1
ATOM 1527 N N . GLU A 1 194 ? 20.047 1.2 -7.23 1 74.5 194 GLU A N 1
ATOM 1528 C CA . GLU A 1 194 ? 18.781 1.702 -6.699 1 74.5 194 GLU A CA 1
ATOM 1529 C C . GLU A 1 194 ? 17.766 0.575 -6.523 1 74.5 194 GLU A C 1
ATOM 1531 O O . GLU A 1 194 ? 17.609 -0.27 -7.406 1 74.5 194 GLU A O 1
ATOM 1536 N N . ARG A 1 195 ? 17.281 0.418 -5.277 1 86.44 195 ARG A N 1
ATOM 1537 C CA . ARG A 1 195 ? 16.266 -0.565 -4.938 1 86.44 195 ARG A CA 1
ATOM 1538 C C . ARG A 1 195 ? 15.055 0.104 -4.289 1 86.44 195 ARG A C 1
ATOM 1540 O O . ARG A 1 195 ? 15.203 0.978 -3.434 1 86.44 195 ARG A O 1
ATOM 1547 N N . LYS A 1 196 ? 14 -0.263 -4.77 1 87.62 196 LYS A N 1
ATOM 1548 C CA . LYS A 1 196 ? 12.773 0.297 -4.215 1 87.62 196 LYS A CA 1
ATOM 1549 C C . LYS A 1 196 ? 11.672 -0.755 -4.152 1 87.62 196 LYS A C 1
ATOM 1551 O O . LYS A 1 196 ? 11.648 -1.689 -4.957 1 87.62 196 LYS A O 1
ATOM 1556 N N . THR A 1 197 ? 10.867 -0.604 -3.148 1 92.56 197 THR A N 1
ATOM 1557 C CA . THR A 1 197 ? 9.664 -1.423 -3.061 1 92.56 197 THR A CA 1
ATOM 1558 C C . THR A 1 197 ? 8.445 -0.559 -2.75 1 92.56 197 THR A C 1
ATOM 1560 O O . THR A 1 197 ? 8.578 0.559 -2.248 1 92.56 197 THR A O 1
ATOM 1563 N N . GLN A 1 198 ? 7.328 -1.127 -3.074 1 91.69 198 GLN A N 1
ATOM 1564 C CA . GLN A 1 198 ? 6.074 -0.458 -2.74 1 91.69 198 GLN A CA 1
ATOM 1565 C C . GLN A 1 198 ? 4.965 -1.47 -2.48 1 91.69 198 GLN A C 1
ATOM 1567 O O . GLN A 1 198 ? 4.828 -2.451 -3.213 1 91.69 198 GLN A O 1
ATOM 1572 N N . ILE A 1 199 ? 4.203 -1.201 -1.443 1 94.5 199 ILE A N 1
ATOM 1573 C CA . ILE A 1 199 ? 3.002 -1.966 -1.12 1 94.5 199 ILE A CA 1
ATOM 1574 C C . ILE A 1 199 ? 1.76 -1.174 -1.523 1 94.5 199 ILE A C 1
ATOM 1576 O O . ILE A 1 199 ? 1.666 0.026 -1.253 1 94.5 199 ILE A O 1
ATOM 1580 N N . ALA A 1 200 ? 0.902 -1.773 -2.227 1 91.75 200 ALA A N 1
ATOM 1581 C CA . ALA A 1 200 ? -0.44 -1.246 -2.461 1 91.75 200 ALA A CA 1
ATOM 1582 C C . ALA A 1 200 ? -1.506 -2.248 -2.025 1 91.75 200 ALA A C 1
ATOM 1584 O O . ALA A 1 200 ? -1.509 -3.396 -2.475 1 91.75 200 ALA A O 1
ATOM 1585 N N . SER A 1 201 ? -2.469 -1.776 -1.169 1 93.81 201 SER A N 1
ATOM 1586 C CA . SER A 1 201 ? -3.404 -2.736 -0.591 1 93.81 201 SER A CA 1
ATOM 1587 C C . SER A 1 201 ? -4.812 -2.158 -0.51 1 93.81 201 SER A C 1
ATOM 1589 O O . SER A 1 201 ? -4.992 -0.994 -0.147 1 93.81 201 SER A O 1
ATOM 1591 N N . THR A 1 202 ? -5.73 -2.98 -0.882 1 92.81 202 THR A N 1
ATOM 1592 C CA . THR A 1 202 ? -7.141 -2.688 -0.658 1 92.81 202 THR A CA 1
ATOM 1593 C C . THR A 1 202 ? -7.777 -3.744 0.242 1 92.81 202 THR A C 1
ATOM 1595 O O . THR A 1 202 ? -9 -3.92 0.235 1 92.81 202 THR A O 1
ATOM 1598 N N . LEU A 1 203 ? -6.949 -4.418 0.986 1 94.5 203 LEU A N 1
ATOM 1599 C CA . LEU A 1 203 ? -7.453 -5.426 1.912 1 94.5 203 LEU A CA 1
ATOM 1600 C C . LEU A 1 203 ? -8.32 -4.789 2.994 1 94.5 203 LEU A C 1
ATOM 1602 O O . LEU A 1 203 ? -8.008 -3.699 3.48 1 94.5 203 LEU A O 1
ATOM 1606 N N . LEU A 1 204 ? -9.336 -5.52 3.418 1 94.44 204 LEU A N 1
ATOM 1607 C CA . LEU A 1 204 ? -10.281 -4.984 4.395 1 94.44 204 LEU A CA 1
ATOM 1608 C C . LEU A 1 204 ? -10.07 -5.625 5.762 1 94.44 204 LEU A C 1
ATOM 1610 O O . LEU A 1 204 ? -10.68 -5.207 6.746 1 94.44 204 LEU A O 1
ATOM 1614 N N . LYS A 1 205 ? -9.297 -6.629 5.773 1 94.56 205 LYS A N 1
ATOM 1615 C CA . LYS A 1 205 ? -8.93 -7.316 7.008 1 94.56 205 LYS A CA 1
ATOM 1616 C C . LYS A 1 205 ? -7.48 -7.785 6.965 1 94.56 205 LYS A C 1
ATOM 1618 O O . LYS A 1 205 ? -6.898 -7.93 5.887 1 94.56 205 LYS A O 1
ATOM 1623 N N . GLU A 1 206 ? -6.973 -7.945 8.141 1 95.38 206 GLU A N 1
ATOM 1624 C CA . GLU A 1 206 ? -5.629 -8.516 8.211 1 95.38 206 GLU A CA 1
ATOM 1625 C C . GLU A 1 206 ? -5.578 -9.891 7.562 1 95.38 206 GLU A C 1
ATOM 1627 O O . GLU A 1 206 ? -6.539 -10.656 7.645 1 95.38 206 GLU A O 1
ATOM 1632 N N . LEU A 1 207 ? -4.492 -10.18 6.93 1 96.12 207 LEU A N 1
ATOM 1633 C CA . LEU A 1 207 ? -4.297 -11.469 6.281 1 96.12 207 LEU A CA 1
ATOM 1634 C C . LEU A 1 207 ? -3.09 -12.195 6.863 1 96.12 207 LEU A C 1
ATOM 1636 O O . LEU A 1 207 ? -1.974 -11.672 6.84 1 96.12 207 LEU A O 1
ATOM 1640 N N . MET A 1 208 ? -3.379 -13.273 7.422 1 94.69 208 MET A N 1
ATOM 1641 C CA . MET A 1 208 ? -2.365 -14.211 7.887 1 94.69 208 MET A CA 1
ATOM 1642 C C . MET A 1 208 ? -2.475 -15.539 7.145 1 94.69 208 MET A C 1
ATOM 1644 O O . MET A 1 208 ? -3.58 -16.031 6.902 1 94.69 208 MET A O 1
ATOM 1648 N N . PHE A 1 209 ? -1.325 -16.031 6.82 1 92.88 209 PHE A N 1
ATOM 1649 C CA . PHE A 1 209 ? -1.38 -17.312 6.152 1 92.88 209 PHE A CA 1
ATOM 1650 C C . PHE A 1 209 ? -1.552 -18.438 7.164 1 92.88 209 PHE A C 1
ATOM 1652 O O . PHE A 1 209 ? -1.089 -18.344 8.305 1 92.88 209 PHE A O 1
ATOM 1659 N N . MET B 1 1 ? 14.156 8.508 19.531 1 38.19 1 MET B N 1
ATOM 1660 C CA . MET B 1 1 ? 12.875 9.117 19.188 1 38.19 1 MET B CA 1
ATOM 1661 C C . MET B 1 1 ? 12.508 10.219 20.172 1 38.19 1 MET B C 1
ATOM 1663 O O . MET B 1 1 ? 11.414 10.789 20.109 1 38.19 1 MET B O 1
ATOM 1667 N N . GLU B 1 2 ? 13.281 10.422 21.172 1 51.44 2 GLU B N 1
ATOM 1668 C CA . GLU B 1 2 ? 13.023 11.32 22.297 1 51.44 2 GLU B CA 1
ATOM 1669 C C . GLU B 1 2 ? 12.914 12.773 21.828 1 51.44 2 GLU B C 1
ATOM 1671 O O . GLU B 1 2 ? 12.102 13.539 22.344 1 51.44 2 GLU B O 1
ATOM 1676 N N . ASN B 1 3 ? 13.68 13.188 20.656 1 63.44 3 ASN B N 1
ATOM 1677 C CA . ASN B 1 3 ? 13.719 14.625 20.422 1 63.44 3 ASN B CA 1
ATOM 1678 C C . ASN B 1 3 ? 13.164 14.984 19.047 1 63.44 3 ASN B C 1
ATOM 1680 O O . ASN B 1 3 ? 13.5 16.031 18.5 1 63.44 3 ASN B O 1
ATOM 1684 N N . LYS B 1 4 ? 12.266 14.07 18.453 1 81.06 4 LYS B N 1
ATOM 1685 C CA . LYS B 1 4 ? 11.773 14.438 17.125 1 81.06 4 LYS B CA 1
ATOM 1686 C C . LYS B 1 4 ? 10.32 14.898 17.188 1 81.06 4 LYS B C 1
ATOM 1688 O O . LYS B 1 4 ? 9.539 14.383 17.984 1 81.06 4 LYS B O 1
ATOM 1693 N N . THR B 1 5 ? 10.078 16.031 16.516 1 88.44 5 THR B N 1
ATOM 1694 C CA . THR B 1 5 ? 8.742 16.609 16.469 1 88.44 5 THR B CA 1
ATOM 1695 C C . THR B 1 5 ? 7.898 15.938 15.391 1 88.44 5 THR B C 1
ATOM 1697 O O . THR B 1 5 ? 8.406 15.562 14.336 1 88.44 5 THR B O 1
ATOM 1700 N N . ARG B 1 6 ? 6.637 15.719 15.781 1 93.31 6 ARG B N 1
ATOM 1701 C CA . ARG B 1 6 ? 5.648 15.227 14.828 1 93.31 6 ARG B CA 1
ATOM 1702 C C . ARG B 1 6 ? 4.723 16.344 14.375 1 93.31 6 ARG B C 1
ATOM 1704 O O . ARG B 1 6 ? 4.145 17.062 15.195 1 93.31 6 ARG B O 1
ATOM 1711 N N . VAL B 1 7 ? 4.602 16.547 13.062 1 93.31 7 VAL B N 1
ATOM 1712 C CA . VAL B 1 7 ? 3.854 17.688 12.547 1 93.31 7 VAL B CA 1
ATOM 1713 C C . VAL B 1 7 ? 2.725 17.203 11.641 1 93.31 7 VAL B C 1
ATOM 1715 O O . VAL B 1 7 ? 2.883 16.203 10.922 1 93.31 7 VAL B O 1
ATOM 1718 N N . ALA B 1 8 ? 1.615 17.938 11.688 1 95.88 8 ALA B N 1
ATOM 1719 C CA . ALA B 1 8 ? 0.474 17.547 10.867 1 95.88 8 ALA B CA 1
ATOM 1720 C C . ALA B 1 8 ? -0.174 18.781 10.219 1 95.88 8 ALA B C 1
ATOM 1722 O O . ALA B 1 8 ? -0.304 19.828 10.852 1 95.88 8 ALA B O 1
ATOM 1723 N N . TYR B 1 9 ? -0.506 18.625 8.992 1 95.38 9 TYR B N 1
ATOM 1724 C CA . TYR B 1 9 ? -1.298 19.578 8.227 1 95.38 9 TYR B CA 1
ATOM 1725 C C . TYR B 1 9 ? -2.643 18.969 7.832 1 95.38 9 TYR B C 1
ATOM 1727 O O . TYR B 1 9 ? -2.719 17.797 7.457 1 95.38 9 TYR B O 1
ATOM 1735 N N . ILE B 1 10 ? -3.715 19.781 7.941 1 96.44 10 ILE B N 1
ATOM 1736 C CA . ILE B 1 10 ? -5.047 19.297 7.59 1 96.44 10 ILE B CA 1
ATOM 1737 C C . ILE B 1 10 ? -5.734 20.312 6.676 1 96.44 10 ILE B C 1
ATOM 1739 O O . ILE B 1 10 ? -5.785 21.5 6.984 1 96.44 10 ILE B O 1
ATOM 1743 N N . VAL B 1 11 ? -6.191 19.844 5.539 1 95.25 11 VAL B N 1
ATOM 1744 C CA . VAL B 1 11 ? -6.988 20.625 4.598 1 95.25 11 VAL B CA 1
ATOM 1745 C C . VAL B 1 11 ? -8.414 20.078 4.555 1 95.25 11 VAL B C 1
ATOM 1747 O O . VAL B 1 11 ? -8.617 18.875 4.355 1 95.25 11 VAL B O 1
ATOM 1750 N N . ASP B 1 12 ? -9.414 20.906 4.73 1 94.31 12 ASP B N 1
ATOM 1751 C CA . ASP B 1 12 ? -10.828 20.547 4.641 1 94.31 12 ASP B CA 1
ATOM 1752 C C . ASP B 1 12 ? -11.617 21.641 3.932 1 94.31 12 ASP B C 1
ATOM 1754 O O . ASP B 1 12 ? -12.039 22.625 4.559 1 94.31 12 ASP B O 1
ATOM 1758 N N . PRO B 1 13 ? -11.82 21.406 2.658 1 88.19 13 PRO B N 1
ATOM 1759 C CA . PRO B 1 13 ? -12.57 22.438 1.94 1 88.19 13 PRO B CA 1
ATOM 1760 C C . PRO B 1 13 ? -14.023 22.547 2.412 1 88.19 13 PRO B C 1
ATOM 1762 O O . PRO B 1 13 ? -14.695 23.547 2.117 1 88.19 13 PRO B O 1
ATOM 1765 N N . LYS B 1 14 ? -14.523 21.438 2.979 1 80.25 14 LYS B N 1
ATOM 1766 C CA . LYS B 1 14 ? -15.891 21.453 3.504 1 80.25 14 LYS B CA 1
ATOM 1767 C C . LYS B 1 14 ? -15.898 21.75 5 1 80.25 14 LYS B C 1
ATOM 1769 O O . LYS B 1 14 ? -16.156 20.859 5.812 1 80.25 14 LYS B O 1
ATOM 1774 N N . CYS B 1 15 ? -15.766 22.828 5.441 1 66.06 15 CYS B N 1
ATOM 1775 C CA . CYS B 1 15 ? -15.57 23.281 6.812 1 66.06 15 CYS B CA 1
ATOM 1776 C C . CYS B 1 15 ? -16.875 23.219 7.602 1 66.06 15 CYS B C 1
ATOM 1778 O O . CYS B 1 15 ? -16.906 23.547 8.789 1 66.06 15 CYS B O 1
ATOM 1780 N N . SER B 1 16 ? -17.844 22.688 6.926 1 70.25 16 SER B N 1
ATOM 1781 C CA . SER B 1 16 ? -19.125 22.688 7.621 1 70.25 16 SER B CA 1
ATOM 1782 C C . SER B 1 16 ? -19.266 21.469 8.531 1 70.25 16 SER B C 1
ATOM 1784 O O . SER B 1 16 ? -20.234 21.359 9.273 1 70.25 16 SER B O 1
ATOM 1786 N N . THR B 1 17 ? -18.375 20.656 8.531 1 76.56 17 THR B N 1
ATOM 1787 C CA . THR B 1 17 ? -18.391 19.469 9.383 1 76.56 17 THR B CA 1
ATOM 1788 C C . THR B 1 17 ? -17.297 19.531 10.438 1 76.56 17 THR B C 1
ATOM 1790 O O . THR B 1 17 ? -16.438 20.406 10.391 1 76.56 17 THR B O 1
ATOM 1793 N N . ASN B 1 18 ? -17.391 18.734 11.438 1 90.62 18 ASN B N 1
ATOM 1794 C CA . ASN B 1 18 ? -16.375 18.672 12.492 1 90.62 18 ASN B CA 1
ATOM 1795 C C . ASN B 1 18 ? -15.289 17.656 12.172 1 90.62 18 ASN B C 1
ATOM 1797 O O . ASN B 1 18 ? -14.461 17.344 13.023 1 90.62 18 ASN B O 1
ATOM 1801 N N . ASP B 1 19 ? -15.258 17.234 10.969 1 94.31 19 ASP B N 1
ATOM 1802 C CA . ASP B 1 19 ? -14.344 16.156 10.594 1 94.31 19 ASP B CA 1
ATOM 1803 C C . ASP B 1 19 ? -12.891 16.547 10.844 1 94.31 19 ASP B C 1
ATOM 1805 O O . ASP B 1 19 ? -12.148 15.82 11.5 1 94.31 19 ASP B O 1
ATOM 1809 N N . ALA B 1 20 ? -12.539 17.703 10.375 1 96 20 ALA B N 1
ATOM 1810 C CA . ALA B 1 20 ? -11.156 18.156 10.492 1 96 20 ALA B CA 1
ATOM 1811 C C . ALA B 1 20 ? -10.789 18.422 11.953 1 96 20 ALA B C 1
ATOM 1813 O O . ALA B 1 20 ? -9.695 18.062 12.398 1 96 20 ALA B O 1
ATOM 1814 N N . ALA B 1 21 ? -11.695 19.062 12.656 1 96.12 21 ALA B N 1
ATOM 1815 C CA . ALA B 1 21 ? -11.445 19.391 14.062 1 96.12 21 ALA B CA 1
ATOM 1816 C C . ALA B 1 21 ? -11.273 18.109 14.891 1 96.12 21 ALA B C 1
ATOM 1818 O O . ALA B 1 21 ? -10.383 18.031 15.734 1 96.12 21 ALA B O 1
ATOM 1819 N N . ASP B 1 22 ? -12.156 17.172 14.656 1 96.75 22 ASP B N 1
ATOM 1820 C CA . ASP B 1 22 ? -12.07 15.906 15.383 1 96.75 22 ASP B CA 1
ATOM 1821 C C . ASP B 1 22 ? -10.773 15.164 15.062 1 96.75 22 ASP B C 1
ATOM 1823 O O . ASP B 1 22 ? -10.133 14.617 15.953 1 96.75 22 ASP B O 1
ATOM 1827 N N . PHE B 1 23 ? -10.406 15.188 13.836 1 97.62 23 PHE B N 1
ATOM 1828 C CA . PHE B 1 23 ? -9.18 14.539 13.406 1 97.62 23 PHE B CA 1
ATOM 1829 C C . PHE B 1 23 ? -7.961 15.227 14.023 1 97.62 23 PHE B C 1
ATOM 1831 O O . PHE B 1 23 ? -7.043 14.562 14.5 1 97.62 23 PHE B O 1
ATOM 1838 N N . ARG B 1 24 ? -7.98 16.5 14.023 1 97.75 24 ARG B N 1
ATOM 1839 C CA . ARG B 1 24 ? -6.91 17.281 14.641 1 97.75 24 ARG B CA 1
ATOM 1840 C C . ARG B 1 24 ? -6.742 16.922 16.109 1 97.75 24 ARG B C 1
ATOM 1842 O O . ARG B 1 24 ? -5.625 16.688 16.578 1 97.75 24 ARG B O 1
ATOM 1849 N N . ARG B 1 25 ? -7.828 16.875 16.812 1 97.88 25 ARG B N 1
ATOM 1850 C CA . ARG B 1 25 ? -7.781 16.531 18.234 1 97.88 25 ARG B CA 1
ATOM 1851 C C . ARG B 1 25 ? -7.184 15.141 18.438 1 97.88 25 ARG B C 1
ATOM 1853 O O . ARG B 1 25 ? -6.406 14.922 19.375 1 97.88 25 ARG B O 1
ATOM 1860 N N . ALA B 1 26 ? -7.566 14.211 17.594 1 98 26 ALA B N 1
ATOM 1861 C CA . ALA B 1 26 ? -7.035 12.852 17.688 1 98 26 ALA B CA 1
ATOM 1862 C C . ALA B 1 26 ? -5.527 12.836 17.469 1 98 26 ALA B C 1
ATOM 1864 O O . ALA B 1 26 ? -4.789 12.148 18.172 1 98 26 ALA B O 1
ATOM 1865 N N . LEU B 1 27 ? -5.047 13.578 16.453 1 98.06 27 LEU B N 1
ATOM 1866 C CA . LEU B 1 27 ? -3.621 13.664 16.156 1 98.06 27 LEU B CA 1
ATOM 1867 C C . LEU B 1 27 ? -2.863 14.305 17.312 1 98.06 27 LEU B C 1
ATOM 1869 O O . LEU B 1 27 ? -1.783 13.836 17.688 1 98.06 27 LEU B O 1
ATOM 1873 N N . GLU B 1 28 ? -3.41 15.32 17.875 1 97.56 28 GLU B N 1
ATOM 1874 C CA . GLU B 1 28 ? -2.771 16 19 1 97.56 28 GLU B CA 1
ATOM 1875 C C . GLU B 1 28 ? -2.68 15.094 20.219 1 97.56 28 GLU B C 1
ATOM 1877 O O . GLU B 1 28 ? -1.691 15.125 20.953 1 97.56 28 GLU B O 1
ATOM 1882 N N . ARG B 1 29 ? -3.645 14.297 20.406 1 96.62 29 ARG B N 1
ATOM 1883 C CA . ARG B 1 29 ? -3.66 13.359 21.516 1 96.62 29 ARG B CA 1
ATOM 1884 C C . ARG B 1 29 ? -2.5 12.375 21.422 1 96.62 29 ARG B C 1
ATOM 1886 O O . ARG B 1 29 ? -1.972 11.922 22.438 1 96.62 29 ARG B O 1
ATOM 1893 N N . ILE B 1 30 ? -2.133 12.094 20.234 1 95.62 30 ILE B N 1
ATOM 1894 C CA . ILE B 1 30 ? -1.06 11.117 20.078 1 95.62 30 ILE B CA 1
ATOM 1895 C C . ILE B 1 30 ? 0.26 11.836 19.812 1 95.62 30 ILE B C 1
ATOM 1897 O O . ILE B 1 30 ? 1.213 11.227 19.312 1 95.62 30 ILE B O 1
ATOM 1901 N N . GLY B 1 31 ? 0.334 13.148 19.984 1 94.62 31 GLY B N 1
ATOM 1902 C CA . GLY B 1 31 ? 1.604 13.844 20.094 1 94.62 31 GLY B CA 1
ATOM 1903 C C . GLY B 1 31 ? 1.95 14.656 18.859 1 94.62 31 GLY B C 1
ATOM 1904 O O . GLY B 1 31 ? 3.088 15.102 18.703 1 94.62 31 GLY B O 1
ATOM 1905 N N . PHE B 1 32 ? 1.074 14.867 17.938 1 95.94 32 PHE B N 1
ATOM 1906 C CA . PHE B 1 32 ? 1.361 15.688 16.766 1 95.94 32 PHE B CA 1
ATOM 1907 C C . PHE B 1 32 ? 1.093 17.156 17.062 1 95.94 32 PHE B C 1
ATOM 1909 O O . PHE B 1 32 ? 0.125 17.5 17.734 1 95.94 32 PHE B O 1
ATOM 1916 N N . LYS B 1 33 ? 1.973 17.922 16.594 1 94.25 33 LYS B N 1
ATOM 1917 C CA . LYS B 1 33 ? 1.698 19.359 16.484 1 94.25 33 LYS B CA 1
ATOM 1918 C C . LYS B 1 33 ? 0.955 19.672 15.195 1 94.25 33 LYS B C 1
ATOM 1920 O O . LYS B 1 33 ? 1.512 19.547 14.102 1 94.25 33 LYS B O 1
ATOM 1925 N N . CYS B 1 34 ? -0.261 20.141 15.312 1 95.06 34 CYS B N 1
ATOM 1926 C CA . CYS B 1 34 ? -1.082 20.391 14.133 1 95.06 34 CYS B CA 1
ATOM 1927 C C . CYS B 1 34 ? -1.081 21.859 13.766 1 95.06 34 CYS B C 1
ATOM 1929 O O . CYS B 1 34 ? -1.284 22.719 14.625 1 95.06 34 CYS B O 1
ATOM 1931 N N . GLU B 1 35 ? -0.881 22.109 12.539 1 92.62 35 GLU B N 1
ATOM 1932 C CA . GLU B 1 35 ? -1.083 23.453 12 1 92.62 35 GLU B CA 1
ATOM 1933 C C . GLU B 1 35 ? -2.568 23.781 11.898 1 92.62 35 GLU B C 1
ATOM 1935 O O . GLU B 1 35 ? -3.422 22.922 12.094 1 92.62 35 GLU B O 1
ATOM 1940 N N . PRO B 1 36 ? -2.895 25.078 11.641 1 90.81 36 PRO B N 1
ATOM 1941 C CA . PRO B 1 36 ? -4.305 25.422 11.438 1 90.81 36 PRO B CA 1
ATOM 1942 C C . PRO B 1 36 ? -4.945 24.625 10.297 1 90.81 36 PRO B C 1
ATOM 1944 O O . PRO B 1 36 ? -4.25 24.188 9.375 1 90.81 36 PRO B O 1
ATOM 1947 N N . ILE B 1 37 ? -6.211 24.406 10.469 1 94.69 37 ILE B N 1
ATOM 1948 C CA . ILE B 1 37 ? -6.938 23.734 9.398 1 94.69 37 ILE B CA 1
ATOM 1949 C C . ILE B 1 37 ? -7.078 24.656 8.195 1 94.69 37 ILE B C 1
ATOM 1951 O O . ILE B 1 37 ? -7.512 25.812 8.344 1 94.69 37 ILE B O 1
ATOM 1955 N N . TYR B 1 38 ? -6.711 24.188 7.09 1 93.75 38 TYR B N 1
ATOM 1956 C CA . TYR B 1 38 ? -6.77 24.984 5.875 1 93.75 38 TYR B CA 1
ATOM 1957 C C . TYR B 1 38 ? -8.055 24.719 5.098 1 93.75 38 TYR B C 1
ATOM 1959 O O . TYR B 1 38 ? -8.508 23.562 5.031 1 93.75 38 TYR B O 1
ATOM 1967 N N . ASN B 1 39 ? -8.555 25.75 4.402 1 91.56 39 ASN B N 1
ATOM 1968 C CA . ASN B 1 39 ? -9.781 25.594 3.623 1 91.56 39 ASN B CA 1
ATOM 1969 C C . ASN B 1 39 ? -9.484 25.125 2.199 1 91.56 39 ASN B C 1
ATOM 1971 O O . ASN B 1 39 ? -10.383 24.703 1.482 1 91.56 39 ASN B O 1
ATOM 1975 N N . ASP B 1 40 ? -8.234 25.297 1.878 1 90.56 40 ASP B N 1
ATOM 1976 C CA . ASP B 1 40 ? -7.918 24.844 0.528 1 90.56 40 ASP B CA 1
ATOM 1977 C C . ASP B 1 40 ? -6.469 24.375 0.437 1 90.56 40 ASP B C 1
ATOM 1979 O O . ASP B 1 40 ? -5.617 24.797 1.216 1 90.56 40 ASP B O 1
ATOM 1983 N N . PHE B 1 41 ? -6.23 23.516 -0.521 1 90.31 41 PHE B N 1
ATOM 1984 C CA . PHE B 1 41 ? -4.969 22.812 -0.711 1 90.31 41 PHE B CA 1
ATOM 1985 C C . PHE B 1 41 ? -3.854 23.781 -1.073 1 90.31 41 PHE B C 1
ATOM 1987 O O . PHE B 1 41 ? -2.73 23.656 -0.58 1 90.31 41 PHE B O 1
ATOM 1994 N N . GLU B 1 42 ? -4.145 24.781 -1.881 1 90 42 GLU B N 1
ATOM 1995 C CA . GLU B 1 42 ? -3.137 25.734 -2.354 1 90 42 GLU B CA 1
ATOM 1996 C C . GLU B 1 42 ? -2.551 26.531 -1.198 1 90 42 GLU B C 1
ATOM 1998 O O . GLU B 1 42 ? -1.337 26.734 -1.122 1 90 42 GLU B O 1
ATOM 2003 N N . THR B 1 43 ? -3.41 27.047 -0.356 1 92.38 43 THR B N 1
ATOM 2004 C CA . THR B 1 43 ? -2.957 27.812 0.8 1 92.38 43 THR B CA 1
ATOM 2005 C C . THR B 1 43 ? -2.09 26.953 1.714 1 92.38 43 THR B C 1
ATOM 2007 O O . THR B 1 43 ? -1.057 27.406 2.207 1 92.38 43 THR B O 1
ATOM 2010 N N . MET B 1 44 ? -2.492 25.734 1.938 1 91.62 44 MET B N 1
ATOM 2011 C CA . MET B 1 44 ? -1.697 24.812 2.75 1 91.62 44 MET B CA 1
ATOM 2012 C C . MET B 1 44 ? -0.317 24.609 2.137 1 91.62 44 MET B C 1
ATOM 2014 O O . MET B 1 44 ? 0.692 24.641 2.846 1 91.62 44 MET B O 1
ATOM 2018 N N . CYS B 1 45 ? -0.232 24.438 0.814 1 89.69 45 CYS B N 1
ATOM 2019 C CA . CYS B 1 45 ? 1.034 24.203 0.126 1 89.69 45 CYS B CA 1
ATOM 2020 C C . CYS B 1 45 ? 1.963 25.406 0.288 1 89.69 45 CYS B C 1
ATOM 2022 O O . CYS B 1 45 ? 3.174 25.234 0.453 1 89.69 45 CYS B O 1
ATOM 2024 N N . LYS B 1 46 ? 1.404 26.594 0.189 1 88.5 46 LYS B N 1
ATOM 2025 C CA . LYS B 1 46 ? 2.197 27.797 0.393 1 88.5 46 LYS B CA 1
ATOM 2026 C C . LYS B 1 46 ? 2.803 27.828 1.794 1 88.5 46 LYS B C 1
ATOM 2028 O O . LYS B 1 46 ? 3.975 28.172 1.962 1 88.5 46 LYS B O 1
ATOM 2033 N N . ASP B 1 47 ? 2.02 27.438 2.695 1 88.62 47 ASP B N 1
ATOM 2034 C CA . ASP B 1 47 ? 2.508 27.422 4.07 1 88.62 47 ASP B CA 1
ATOM 2035 C C . ASP B 1 47 ? 3.541 26.312 4.277 1 88.62 47 ASP B C 1
ATOM 2037 O O . ASP B 1 47 ? 4.484 26.469 5.055 1 88.62 47 ASP B O 1
ATOM 2041 N N . LEU B 1 48 ? 3.332 25.188 3.688 1 85.31 48 LEU B N 1
ATOM 2042 C CA . LEU B 1 48 ? 4.273 24.078 3.752 1 85.31 48 LEU B CA 1
ATOM 2043 C C . LEU B 1 48 ? 5.648 24.5 3.244 1 85.31 48 LEU B C 1
ATOM 2045 O O . LEU B 1 48 ? 6.672 24.062 3.781 1 85.31 48 LEU B O 1
ATOM 2049 N N . GLU B 1 49 ? 5.652 25.312 2.246 1 82.5 49 GLU B N 1
ATOM 2050 C CA . GLU B 1 49 ? 6.914 25.812 1.708 1 82.5 49 GLU B CA 1
ATOM 2051 C C . GLU B 1 49 ? 7.652 26.672 2.732 1 82.5 49 GLU B C 1
ATOM 2053 O O . GLU B 1 49 ? 8.875 26.625 2.826 1 82.5 49 GLU B O 1
ATOM 2058 N N . LYS B 1 50 ? 6.855 27.422 3.463 1 78.81 50 LYS B N 1
ATOM 2059 C CA . LYS B 1 50 ? 7.445 28.25 4.516 1 78.81 50 LYS B CA 1
ATOM 2060 C C . LYS B 1 50 ? 8 27.375 5.641 1 78.81 50 LYS B C 1
ATOM 2062 O O . LYS B 1 50 ? 9.055 27.672 6.199 1 78.81 50 LYS B O 1
ATOM 2067 N N . PHE B 1 51 ? 7.25 26.359 5.953 1 75 51 PHE B N 1
ATOM 2068 C CA . PHE B 1 51 ? 7.645 25.406 6.98 1 75 51 PHE B CA 1
ATOM 2069 C C . PHE B 1 51 ? 8.992 24.766 6.641 1 75 51 PHE B C 1
ATOM 2071 O O . PHE B 1 51 ? 9.859 24.656 7.508 1 75 51 PHE B O 1
ATOM 2078 N N . LYS B 1 52 ? 9.188 24.391 5.48 1 69.94 52 LYS B N 1
ATOM 2079 C CA . LYS B 1 52 ? 10.422 23.766 5.016 1 69.94 52 LYS B CA 1
ATOM 2080 C C . LYS B 1 52 ? 11.617 24.688 5.234 1 69.94 52 LYS B C 1
ATOM 2082 O O . LYS B 1 52 ? 12.719 24.219 5.555 1 69.94 52 LYS B O 1
ATOM 2087 N N . GLU B 1 53 ? 11.398 25.859 5.137 1 65.25 53 GLU B N 1
ATOM 2088 C CA . GLU B 1 53 ? 12.461 26.844 5.262 1 65.25 53 GLU B CA 1
ATOM 2089 C C . GLU B 1 53 ? 12.812 27.094 6.727 1 65.25 53 GLU B C 1
ATOM 2091 O O . GLU B 1 53 ? 13.984 27.281 7.066 1 65.25 53 GLU B O 1
ATOM 2096 N N . THR B 1 54 ? 11.719 27.031 7.488 1 60.94 54 THR B N 1
ATOM 2097 C CA . THR B 1 54 ? 11.883 27.438 8.883 1 60.94 54 THR B CA 1
ATOM 2098 C C . THR B 1 54 ? 12.281 26.234 9.734 1 60.94 54 THR B C 1
ATOM 2100 O O . THR B 1 54 ? 13.055 26.359 10.688 1 60.94 54 THR B O 1
ATOM 2103 N N . GLU B 1 55 ? 11.508 25.125 9.531 1 59.97 55 GLU B N 1
ATOM 2104 C CA . GLU B 1 55 ? 11.625 24 10.445 1 59.97 55 GLU B CA 1
ATOM 2105 C C . GLU B 1 55 ? 12.883 23.188 10.148 1 59.97 55 GLU B C 1
ATOM 2107 O O . GLU B 1 55 ? 13.109 22.141 10.766 1 59.97 55 GLU B O 1
ATOM 2112 N N . ARG B 1 56 ? 13.664 23.547 9.141 1 56.44 56 ARG B N 1
ATOM 2113 C CA . ARG B 1 56 ? 14.977 22.922 9.008 1 56.44 56 ARG B CA 1
ATOM 2114 C C . ARG B 1 56 ? 15.617 22.719 10.375 1 56.44 56 ARG B C 1
ATOM 2116 O O . ARG B 1 56 ? 16.406 21.781 10.562 1 56.44 56 ARG B O 1
ATOM 2123 N N . LYS B 1 57 ? 15.086 23.531 11.266 1 54.41 57 LYS B N 1
ATOM 2124 C CA . LYS B 1 57 ? 15.812 23.531 12.531 1 54.41 57 LYS B CA 1
ATOM 2125 C C . LYS B 1 57 ? 15.336 22.391 13.438 1 54.41 57 LYS B C 1
ATOM 2127 O O . LYS B 1 57 ? 16.047 21.984 14.359 1 54.41 57 LYS B O 1
ATOM 2132 N N . ASN B 1 58 ? 14.156 21.859 13.234 1 61.28 58 ASN B N 1
ATOM 2133 C CA . ASN B 1 58 ? 13.664 20.812 14.133 1 61.28 58 ASN B CA 1
ATOM 2134 C C . ASN B 1 58 ? 13.711 19.438 13.484 1 61.28 58 ASN B C 1
ATOM 2136 O O . ASN B 1 58 ? 13.477 19.312 12.281 1 61.28 58 ASN B O 1
ATOM 2140 N N . LYS B 1 59 ? 14.328 18.594 14.125 1 80.25 59 LYS B N 1
ATOM 2141 C CA . LYS B 1 59 ? 14.352 17.219 13.656 1 80.25 59 LYS B CA 1
ATOM 2142 C C . LYS B 1 59 ? 12.945 16.625 13.609 1 80.25 59 LYS B C 1
ATOM 2144 O O . LYS B 1 59 ? 12.297 16.469 14.648 1 80.25 59 LYS B O 1
ATOM 2149 N N . ILE B 1 60 ? 12.336 16.547 12.492 1 87.94 60 ILE B N 1
ATOM 2150 C CA . ILE B 1 60 ? 11.008 15.977 12.297 1 87.94 60 ILE B CA 1
ATOM 2151 C C . ILE B 1 60 ? 11.078 14.453 12.328 1 87.94 60 ILE B C 1
ATOM 2153 O O . ILE B 1 60 ? 11.938 13.852 11.68 1 87.94 60 ILE B O 1
ATOM 2157 N N . GLY B 1 61 ? 10.195 13.914 13.195 1 91.62 61 GLY B N 1
ATOM 2158 C CA . GLY B 1 61 ? 10.172 12.469 13.328 1 91.62 61 GLY B CA 1
ATOM 2159 C C . GLY B 1 61 ? 9.086 11.812 12.492 1 91.62 61 GLY B C 1
ATOM 2160 O O . GLY B 1 61 ? 9.18 10.625 12.172 1 91.62 61 GLY B O 1
ATOM 2161 N N . CYS B 1 62 ? 8.055 12.586 12.234 1 94.31 62 CYS B N 1
ATOM 2162 C CA . CYS B 1 62 ? 6.934 12.109 11.43 1 94.31 62 CYS B CA 1
ATOM 2163 C C . CYS B 1 62 ? 6.129 13.273 10.867 1 94.31 62 CYS B C 1
ATOM 2165 O O . CYS B 1 62 ? 5.906 14.273 11.562 1 94.31 62 CYS B O 1
ATOM 2167 N N . PHE B 1 63 ? 5.746 13.141 9.625 1 93.69 63 PHE B N 1
ATOM 2168 C CA . PHE B 1 63 ? 4.98 14.18 8.945 1 93.69 63 PHE B CA 1
ATOM 2169 C C . PHE B 1 63 ? 3.65 13.625 8.445 1 93.69 63 PHE B C 1
ATOM 2171 O O . PHE B 1 63 ? 3.613 12.594 7.773 1 93.69 63 PHE B O 1
ATOM 2178 N N . ILE B 1 64 ? 2.529 14.352 8.789 1 96.5 64 ILE B N 1
ATOM 2179 C CA . ILE B 1 64 ? 1.212 13.961 8.297 1 96.5 64 ILE B CA 1
ATOM 2180 C C . ILE B 1 64 ? 0.596 15.117 7.512 1 96.5 64 ILE B C 1
ATOM 2182 O O . ILE B 1 64 ? 0.693 16.281 7.918 1 96.5 64 ILE B O 1
ATOM 2186 N N . CYS B 1 65 ? 0.054 14.828 6.406 1 95.31 65 CYS B N 1
ATOM 2187 C CA . CYS B 1 65 ? -0.819 15.75 5.691 1 95.31 65 CYS B CA 1
ATOM 2188 C C . CYS B 1 65 ? -2.143 15.086 5.336 1 95.31 65 CYS B C 1
ATOM 2190 O O . CYS B 1 65 ? -2.16 14.047 4.664 1 95.31 65 CYS B O 1
ATOM 2192 N N . ALA B 1 66 ? -3.211 15.648 5.77 1 96.5 66 ALA B N 1
ATOM 2193 C CA . ALA B 1 66 ? -4.539 15.133 5.465 1 96.5 66 ALA B CA 1
ATOM 2194 C C . ALA B 1 66 ? -5.332 16.109 4.609 1 96.5 66 ALA B C 1
ATOM 2196 O O . ALA B 1 66 ? -5.457 17.297 4.961 1 96.5 66 ALA B O 1
ATOM 2197 N N . VAL B 1 67 ? -5.812 15.695 3.465 1 94.62 67 VAL B N 1
ATOM 2198 C CA . VAL B 1 67 ? -6.734 16.438 2.605 1 94.62 67 VAL B CA 1
ATOM 2199 C C . VAL B 1 67 ? -8.078 15.711 2.553 1 94.62 67 VAL B C 1
ATOM 2201 O O . VAL B 1 67 ? -8.219 14.695 1.861 1 94.62 67 VAL B O 1
ATOM 2204 N N . ILE B 1 68 ? -9.062 16.25 3.256 1 94.44 68 ILE B N 1
ATOM 2205 C CA . ILE B 1 68 ? -10.305 15.492 3.445 1 94.44 68 ILE B CA 1
ATOM 2206 C C . ILE B 1 68 ? -11.453 16.219 2.75 1 94.44 68 ILE B C 1
ATOM 2208 O O . ILE B 1 68 ? -11.344 17.391 2.404 1 94.44 68 ILE B O 1
ATOM 2212 N N . ASN B 1 69 ? -12.547 15.453 2.426 1 90.25 69 ASN B N 1
ATOM 2213 C CA . ASN B 1 69 ? -13.75 15.969 1.781 1 90.25 69 ASN B CA 1
ATOM 2214 C C . ASN B 1 69 ? -13.43 16.688 0.479 1 90.25 69 ASN B C 1
ATOM 2216 O O . ASN B 1 69 ? -14.023 17.719 0.172 1 90.25 69 ASN B O 1
ATOM 2220 N N . GLN B 1 70 ? -12.453 16.234 -0.223 1 89.19 70 GLN B N 1
ATOM 2221 C CA . GLN B 1 70 ? -11.992 16.812 -1.477 1 89.19 70 GLN B CA 1
ATOM 2222 C C . GLN B 1 70 ? -12.797 16.297 -2.66 1 89.19 70 GLN B C 1
ATOM 2224 O O . GLN B 1 70 ? -13.172 15.117 -2.686 1 89.19 70 GLN B O 1
ATOM 2229 N N . ASP B 1 71 ? -12.992 17.203 -3.574 1 86.88 71 ASP B N 1
ATOM 2230 C CA . ASP B 1 71 ? -13.594 16.766 -4.828 1 86.88 71 ASP B CA 1
ATOM 2231 C C . ASP B 1 71 ? -12.75 15.688 -5.496 1 86.88 71 ASP B C 1
ATOM 2233 O O . ASP B 1 71 ? -11.531 15.82 -5.598 1 86.88 71 ASP B O 1
ATOM 2237 N N . HIS B 1 72 ? -13.422 14.656 -5.992 1 82.56 72 HIS B N 1
ATOM 2238 C CA . HIS B 1 72 ? -12.742 13.477 -6.5 1 82.56 72 HIS B CA 1
ATOM 2239 C C . HIS B 1 72 ? -11.844 13.82 -7.684 1 82.56 72 HIS B C 1
ATOM 2241 O O . HIS B 1 72 ? -10.805 13.188 -7.883 1 82.56 72 HIS B O 1
ATOM 2247 N N . GLU B 1 73 ? -12.133 14.766 -8.461 1 78.56 73 GLU B N 1
ATOM 2248 C CA . GLU B 1 73 ? -11.336 15.141 -9.625 1 78.56 73 GLU B CA 1
ATOM 2249 C C . GLU B 1 73 ? -10.039 15.836 -9.195 1 78.56 73 GLU B C 1
ATOM 2251 O O . GLU B 1 73 ? -9.016 15.703 -9.867 1 78.56 73 GLU B O 1
ATOM 2256 N N . LYS B 1 74 ? -10.102 16.453 -8.055 1 83.75 74 LYS B N 1
ATOM 2257 C CA . LYS B 1 74 ? -8.953 17.203 -7.57 1 83.75 74 LYS B CA 1
ATOM 2258 C C . LYS B 1 74 ? -8.078 16.359 -6.66 1 83.75 74 LYS B C 1
ATOM 2260 O O . LYS B 1 74 ? -6.863 16.578 -6.57 1 83.75 74 LYS B O 1
ATOM 2265 N N . ALA B 1 75 ? -8.648 15.414 -6.02 1 81.75 75 ALA B N 1
ATOM 2266 C CA . ALA B 1 75 ? -7.957 14.609 -5.012 1 81.75 75 ALA B CA 1
ATOM 2267 C C . ALA B 1 75 ? -6.727 13.93 -5.602 1 81.75 75 ALA B C 1
ATOM 2269 O O . ALA B 1 75 ? -5.656 13.93 -4.992 1 81.75 75 ALA B O 1
ATOM 2270 N N . GLY B 1 76 ? -6.863 13.359 -6.777 1 77.25 76 GLY B N 1
ATOM 2271 C CA . GLY B 1 76 ? -5.742 12.703 -7.426 1 77.25 76 GLY B CA 1
ATOM 2272 C C . GLY B 1 76 ? -4.598 13.641 -7.742 1 77.25 76 GLY B C 1
ATOM 2273 O O . GLY B 1 76 ? -3.436 13.328 -7.473 1 77.25 76 GLY B O 1
ATOM 2274 N N . SER B 1 77 ? -4.941 14.727 -8.273 1 81.19 77 SER B N 1
ATOM 2275 C CA . SER B 1 77 ? -3.932 15.719 -8.625 1 81.19 77 SER B CA 1
ATOM 2276 C C . SER B 1 77 ? -3.26 16.281 -7.375 1 81.19 77 SER B C 1
ATOM 2278 O O . SER B 1 77 ? -2.057 16.562 -7.379 1 81.19 77 SER B O 1
ATOM 2280 N N . ASP B 1 78 ? -4.035 16.453 -6.289 1 81.25 78 ASP B N 1
ATOM 2281 C CA . ASP B 1 78 ? -3.486 16.969 -5.039 1 81.25 78 ASP B CA 1
ATOM 2282 C C . ASP B 1 78 ? -2.436 16.016 -4.465 1 81.25 78 ASP B C 1
ATOM 2284 O O . ASP B 1 78 ? -1.407 16.469 -3.951 1 81.25 78 ASP B O 1
ATOM 2288 N N . VAL B 1 79 ? -2.668 14.734 -4.578 1 77.88 79 VAL B N 1
ATOM 2289 C CA . VAL B 1 79 ? -1.727 13.75 -4.07 1 77.88 79 VAL B CA 1
ATOM 2290 C C . VAL B 1 79 ? -0.405 13.852 -4.828 1 77.88 79 VAL B C 1
ATOM 2292 O O . VAL B 1 79 ? 0.668 13.852 -4.219 1 77.88 79 VAL B O 1
ATOM 2295 N N . ILE B 1 80 ? -0.565 13.938 -6.129 1 80.06 80 ILE B N 1
ATOM 2296 C CA . ILE B 1 80 ? 0.62 14.023 -6.977 1 80.06 80 ILE B CA 1
ATOM 2297 C C . ILE B 1 80 ? 1.398 15.297 -6.648 1 80.06 80 ILE B C 1
ATOM 2299 O O . ILE B 1 80 ? 2.621 15.258 -6.492 1 80.06 80 ILE B O 1
ATOM 2303 N N . ALA B 1 81 ? 0.663 16.359 -6.531 1 83.75 81 ALA B N 1
ATOM 2304 C CA . ALA B 1 81 ? 1.294 17.641 -6.223 1 83.75 81 ALA B CA 1
ATOM 2305 C C . ALA B 1 81 ? 1.968 17.594 -4.855 1 83.75 81 ALA B C 1
ATOM 2307 O O . ALA B 1 81 ? 3.109 18.047 -4.707 1 83.75 81 ALA B O 1
ATOM 2308 N N . LEU B 1 82 ? 1.325 17.062 -3.918 1 85.25 82 LEU B N 1
ATOM 2309 C CA . LEU B 1 82 ? 1.842 17.016 -2.555 1 85.25 82 LEU B CA 1
ATOM 2310 C C . LEU B 1 82 ? 3.084 16.125 -2.477 1 85.25 82 LEU B C 1
ATOM 2312 O O . LEU B 1 82 ? 4.105 16.531 -1.914 1 85.25 82 LEU B O 1
ATOM 2316 N N . THR B 1 83 ? 2.992 14.977 -3.018 1 83.06 83 THR B N 1
ATOM 2317 C CA . THR B 1 83 ? 4.102 14.039 -2.943 1 83.06 83 THR B CA 1
ATOM 2318 C C . THR B 1 83 ? 5.328 14.586 -3.664 1 83.06 83 THR B C 1
ATOM 2320 O O . THR B 1 83 ? 6.461 14.352 -3.24 1 83.06 83 THR B O 1
ATOM 2323 N N . SER B 1 84 ? 5.07 15.297 -4.703 1 81.75 84 SER B N 1
ATOM 2324 C CA . SER B 1 84 ? 6.18 15.898 -5.434 1 81.75 84 SER B CA 1
ATOM 2325 C C . SER B 1 84 ? 6.887 16.953 -4.59 1 81.75 84 SER B C 1
ATOM 2327 O O . SER B 1 84 ? 8.086 17.188 -4.754 1 81.75 84 SER B O 1
ATOM 2329 N N . LYS B 1 85 ? 6.219 17.547 -3.742 1 83.5 85 LYS B N 1
ATOM 2330 C CA . LYS B 1 85 ? 6.777 18.609 -2.896 1 83.5 85 LYS B CA 1
ATOM 2331 C C . LYS B 1 85 ? 7.504 18.016 -1.693 1 83.5 85 LYS B C 1
ATOM 2333 O O . LYS B 1 85 ? 8.297 18.688 -1.04 1 83.5 85 LYS B O 1
ATOM 2338 N N . LEU B 1 86 ? 7.316 16.75 -1.427 1 82.5 86 LEU B N 1
ATOM 2339 C CA . LEU B 1 86 ? 7.836 16.156 -0.2 1 82.5 86 LEU B CA 1
ATOM 2340 C C . LEU B 1 86 ? 9.055 15.289 -0.49 1 82.5 86 LEU B C 1
ATOM 2342 O O . LEU B 1 86 ? 9.539 14.57 0.392 1 82.5 86 LEU B O 1
ATOM 2346 N N . THR B 1 87 ? 9.492 15.344 -1.664 1 77 87 THR B N 1
ATOM 2347 C CA . THR B 1 87 ? 10.672 14.562 -2.016 1 77 87 THR B CA 1
ATOM 2348 C C . THR B 1 87 ? 11.906 15.094 -1.291 1 77 87 THR B C 1
ATOM 2350 O O . THR B 1 87 ? 11.914 16.234 -0.814 1 77 87 THR B O 1
ATOM 2353 N N . ALA B 1 88 ? 12.969 14.227 -1.199 1 72.31 88 ALA B N 1
ATOM 2354 C CA . ALA B 1 88 ? 14.188 14.578 -0.488 1 72.31 88 ALA B CA 1
ATOM 2355 C C . ALA B 1 88 ? 14.883 15.773 -1.141 1 72.31 88 ALA B C 1
ATOM 2357 O O . ALA B 1 88 ? 15.523 16.578 -0.46 1 72.31 88 ALA B O 1
ATOM 2358 N N . ASP B 1 89 ? 14.734 15.867 -2.422 1 74.12 89 ASP B N 1
ATOM 2359 C CA . ASP B 1 89 ? 15.398 16.953 -3.133 1 74.12 89 ASP B CA 1
ATOM 2360 C C . ASP B 1 89 ? 14.711 18.297 -2.857 1 74.12 89 ASP B C 1
ATOM 2362 O O . ASP B 1 89 ? 15.367 19.344 -2.855 1 74.12 89 ASP B O 1
ATOM 2366 N N . LYS B 1 90 ? 13.469 18.266 -2.604 1 77.38 90 LYS B N 1
ATOM 2367 C CA . LYS B 1 90 ? 12.703 19.5 -2.404 1 77.38 90 LYS B CA 1
ATOM 2368 C C . LYS B 1 90 ? 12.516 19.797 -0.918 1 77.38 90 LYS B C 1
ATOM 2370 O O . LYS B 1 90 ? 12.344 20.953 -0.527 1 77.38 90 LYS B O 1
ATOM 2375 N N . CYS B 1 91 ? 12.477 18.703 -0.171 1 79.94 91 CYS B N 1
ATOM 2376 C CA . CYS B 1 91 ? 12.305 18.859 1.27 1 79.94 91 CYS B CA 1
ATOM 2377 C C . CYS B 1 91 ? 13.328 18.031 2.031 1 79.94 91 CYS B C 1
ATOM 2379 O O . CYS B 1 91 ? 12.992 16.953 2.553 1 79.94 91 CYS B O 1
ATOM 2381 N N . GLN B 1 92 ? 14.461 18.562 2.219 1 78.31 92 GLN B N 1
ATOM 2382 C CA . GLN B 1 92 ? 15.578 17.844 2.826 1 78.31 92 GLN B CA 1
ATOM 2383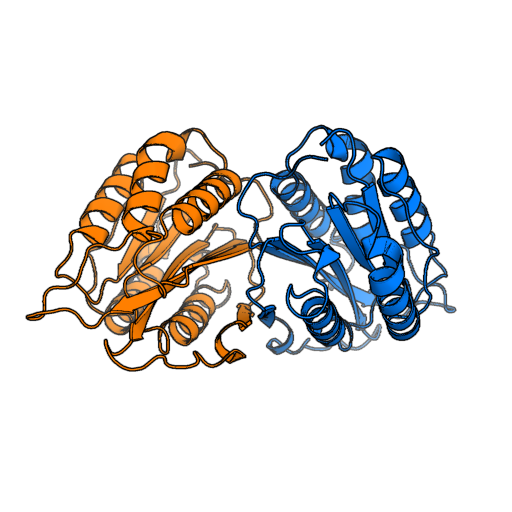 C C . GLN B 1 92 ? 15.297 17.516 4.285 1 78.31 92 GLN B C 1
ATOM 2385 O O . GLN B 1 92 ? 15.758 16.5 4.801 1 78.31 92 GLN B O 1
ATOM 2390 N N . SER B 1 93 ? 14.547 18.344 4.883 1 80.62 93 SER B N 1
ATOM 2391 C CA . SER B 1 93 ? 14.234 18.141 6.293 1 80.62 93 SER B CA 1
ATOM 2392 C C . SER B 1 93 ? 13.398 16.891 6.504 1 80.62 93 SER B C 1
ATOM 2394 O O . SER B 1 93 ? 13.297 16.375 7.625 1 80.62 93 SER B O 1
ATOM 2396 N N . LEU B 1 94 ? 12.867 16.391 5.422 1 85.5 94 LEU B N 1
ATOM 2397 C CA . LEU B 1 94 ? 12 15.227 5.539 1 85.5 94 LEU B CA 1
ATOM 2398 C C . LEU B 1 94 ? 12.703 13.977 5.008 1 85.5 94 LEU B C 1
ATOM 2400 O O . LEU B 1 94 ? 12.094 12.914 4.918 1 85.5 94 LEU B O 1
ATOM 2404 N N . LYS B 1 95 ? 13.914 14.141 4.68 1 82.81 95 LYS B N 1
ATOM 2405 C CA . LYS B 1 95 ? 14.672 12.961 4.285 1 82.81 95 LYS B CA 1
ATOM 2406 C C . LYS B 1 95 ? 14.703 11.93 5.41 1 82.81 95 LYS B C 1
ATOM 2408 O O . LYS B 1 95 ? 15.031 12.258 6.551 1 82.81 95 LYS B O 1
ATOM 2413 N N . GLY B 1 96 ? 14.32 10.719 5.055 1 85.38 96 GLY B N 1
ATOM 2414 C CA . GLY B 1 96 ? 14.32 9.648 6.043 1 85.38 96 GLY B CA 1
ATOM 2415 C C . GLY B 1 96 ? 13.18 9.742 7.035 1 85.38 96 GLY B C 1
ATOM 2416 O O . GLY B 1 96 ? 13.125 8.992 8.008 1 85.38 96 GLY B O 1
ATOM 2417 N N . VAL B 1 97 ? 12.328 10.734 6.848 1 90.62 97 VAL B N 1
ATOM 2418 C CA . VAL B 1 97 ? 11.188 10.953 7.734 1 90.62 97 VAL B CA 1
ATOM 2419 C C . VAL B 1 97 ? 9.93 10.344 7.121 1 90.62 97 VAL B C 1
ATOM 2421 O O . VAL B 1 97 ? 9.609 10.594 5.957 1 90.62 97 VAL B O 1
ATOM 2424 N N . PRO B 1 98 ? 9.227 9.469 7.922 1 94.38 98 PRO B N 1
ATOM 2425 C CA . PRO B 1 98 ? 7.969 8.953 7.387 1 94.38 98 PRO B CA 1
ATOM 2426 C C . PRO B 1 98 ? 6.949 10.055 7.105 1 94.38 98 PRO B C 1
ATOM 2428 O O . PRO B 1 98 ? 6.703 10.906 7.961 1 94.38 98 PRO B O 1
ATOM 2431 N N . LYS B 1 99 ? 6.477 10.039 5.926 1 93.19 99 LYS B N 1
ATOM 2432 C CA . LYS B 1 99 ? 5.438 10.953 5.473 1 93.19 99 LYS B CA 1
ATOM 2433 C C . LYS B 1 99 ? 4.121 10.219 5.234 1 93.19 99 LYS B C 1
ATOM 2435 O O . LYS B 1 99 ? 4.047 9.328 4.387 1 93.19 99 LYS B O 1
ATOM 2440 N N . LEU B 1 100 ? 3.107 10.578 5.984 1 96.44 100 LEU B N 1
ATOM 2441 C CA . LEU B 1 100 ? 1.791 9.969 5.859 1 96.44 100 LEU B CA 1
ATOM 2442 C C . LEU B 1 100 ? 0.796 10.938 5.234 1 96.44 100 LEU B C 1
ATOM 2444 O O . LEU B 1 100 ? 0.567 12.023 5.762 1 96.44 100 LEU B O 1
ATOM 2448 N N . ILE B 1 101 ? 0.228 10.508 4.141 1 94.31 101 ILE B N 1
ATOM 2449 C CA . ILE B 1 101 ? -0.743 11.336 3.434 1 94.31 101 ILE B CA 1
ATOM 2450 C C . ILE B 1 101 ? -2.117 10.664 3.473 1 94.31 101 ILE B C 1
ATOM 2452 O O . ILE B 1 101 ? -2.279 9.539 3.002 1 94.31 101 ILE B O 1
ATOM 2456 N N . PHE B 1 102 ? -3.072 11.32 4.059 1 95.81 102 PHE B N 1
ATOM 2457 C CA . PHE B 1 102 ? -4.461 10.875 4.082 1 95.81 102 PHE B CA 1
ATOM 2458 C C . PHE B 1 102 ? -5.312 11.703 3.127 1 95.81 102 PHE B C 1
ATOM 2460 O O . PHE B 1 102 ? -5.375 12.93 3.25 1 95.81 102 PHE B O 1
ATOM 2467 N N . ILE B 1 103 ? -5.977 11.039 2.207 1 92.81 103 ILE B N 1
ATOM 2468 C CA . ILE B 1 103 ? -6.777 11.773 1.229 1 92.81 103 ILE B CA 1
ATOM 2469 C C . ILE B 1 103 ? -8.18 11.164 1.151 1 92.81 103 ILE B C 1
ATOM 2471 O O . ILE B 1 103 ? -8.328 9.945 0.993 1 92.81 103 ILE B O 1
ATOM 2475 N N . GLU B 1 104 ? -9.125 11.961 1.249 1 92.44 104 GLU B N 1
ATOM 2476 C CA . GLU B 1 104 ? -10.508 11.547 1.026 1 92.44 104 GLU B CA 1
ATOM 2477 C C . GLU B 1 104 ? -11.102 12.242 -0.19 1 92.44 104 GLU B C 1
ATOM 2479 O O . GLU B 1 104 ? -11.188 13.477 -0.227 1 92.44 104 GLU B O 1
ATOM 2484 N N . ALA B 1 105 ? -11.461 11.484 -1.16 1 89 105 ALA B N 1
ATOM 2485 C CA . ALA B 1 105 ? -12.109 11.969 -2.377 1 89 105 ALA B CA 1
ATOM 2486 C C . ALA B 1 105 ? -13.617 11.727 -2.336 1 89 105 ALA B C 1
ATOM 2488 O O . ALA B 1 105 ? -14.062 10.602 -2.092 1 89 105 ALA B O 1
ATOM 2489 N N . VAL B 1 106 ? -14.359 12.727 -2.641 1 87 106 VAL B N 1
ATOM 2490 C CA . VAL B 1 106 ? -15.812 12.648 -2.598 1 87 106 VAL B CA 1
ATOM 2491 C C . VAL B 1 106 ? -16.391 12.945 -3.982 1 87 106 VAL B C 1
ATOM 2493 O O . VAL B 1 106 ? -16.062 13.961 -4.598 1 87 106 VAL B O 1
ATOM 2496 N N . GLU B 1 107 ? -17.125 12.094 -4.488 1 83.94 107 GLU B N 1
ATOM 2497 C CA . GLU B 1 107 ? -17.875 12.297 -5.723 1 83.94 107 GLU B CA 1
ATOM 2498 C C . GLU B 1 107 ? -19.344 12.602 -5.426 1 83.94 107 GLU B C 1
ATOM 2500 O O . GLU B 1 107 ? -20.062 11.758 -4.879 1 83.94 107 GLU B O 1
ATOM 2505 N N . ILE B 1 108 ? -19.75 13.711 -5.789 1 78.75 108 ILE B N 1
ATOM 2506 C CA . ILE B 1 108 ? -21.141 14.109 -5.559 1 78.75 108 ILE B CA 1
ATOM 2507 C C . ILE B 1 108 ? -22 13.633 -6.715 1 78.75 108 ILE B C 1
ATOM 2509 O O . ILE B 1 108 ? -21.688 13.867 -7.883 1 78.75 108 ILE B O 1
ATOM 2513 N N . VAL B 1 109 ? -22.953 12.922 -6.422 1 76.44 109 VAL B N 1
ATOM 2514 C CA . VAL B 1 109 ? -23.844 12.391 -7.441 1 76.44 109 VAL B CA 1
ATOM 2515 C C . VAL B 1 109 ? -25.234 12.984 -7.258 1 76.44 109 VAL B C 1
ATOM 2517 O O . VAL B 1 109 ? -25.641 13.32 -6.137 1 76.44 109 VAL B O 1
ATOM 2520 N N . GLY B 1 110 ? -25.812 13.273 -8.5 1 69.56 110 GLY B N 1
ATOM 2521 C CA . GLY B 1 110 ? -27.188 13.766 -8.438 1 69.56 110 GLY B CA 1
ATOM 2522 C C . GLY B 1 110 ? -28.172 12.719 -7.961 1 69.56 110 GLY B C 1
ATOM 2523 O O . GLY B 1 110 ? -27.906 11.516 -8.062 1 69.56 110 GLY B O 1
ATOM 2524 N N . ARG B 1 111 ? -29.094 13.109 -7.199 1 55.59 111 ARG B N 1
ATOM 2525 C CA . ARG B 1 111 ? -30.109 12.227 -6.641 1 55.59 111 ARG B CA 1
ATOM 2526 C C . ARG B 1 111 ? -30.75 11.367 -7.727 1 55.59 111 ARG B C 1
ATOM 2528 O O . ARG B 1 111 ? -31.188 10.242 -7.461 1 55.59 111 ARG B O 1
ATOM 2535 N N . PHE B 1 112 ? -30.797 11.953 -8.914 1 52.22 112 PHE B N 1
ATOM 2536 C CA . PHE B 1 112 ? -31.562 11.25 -9.953 1 52.22 112 PHE B CA 1
ATOM 2537 C C . PHE B 1 112 ? -30.609 10.57 -10.938 1 52.22 112 PHE B C 1
ATOM 2539 O O . PHE B 1 112 ? -31.062 9.938 -11.891 1 52.22 112 PHE B O 1
ATOM 2546 N N . HIS B 1 113 ? -29.359 10.773 -10.898 1 47.06 113 HIS B N 1
ATOM 2547 C CA . HIS B 1 113 ? -28.531 10.258 -11.977 1 47.06 113 HIS B CA 1
ATOM 2548 C C . HIS B 1 113 ? -27.672 9.094 -11.508 1 47.06 113 HIS B C 1
ATOM 2550 O O . HIS B 1 113 ? -26.953 9.203 -10.508 1 47.06 113 HIS B O 1
ATOM 2556 N N . ALA B 1 114 ? -28.172 8 -11.789 1 43.56 114 ALA B N 1
ATOM 2557 C CA . ALA B 1 114 ? -27.344 6.797 -11.742 1 43.56 114 ALA B CA 1
ATOM 2558 C C . ALA B 1 114 ? -26.031 7.008 -12.477 1 43.56 114 ALA B C 1
ATOM 2560 O O . ALA B 1 114 ? -26 7.07 -13.711 1 43.56 114 ALA B O 1
ATOM 2561 N N . VAL B 1 115 ? -25.297 7.938 -12.234 1 41.59 115 VAL B N 1
ATOM 2562 C CA . VAL B 1 115 ? -24.109 8.117 -13.055 1 41.59 115 VAL B CA 1
ATOM 2563 C C . VAL B 1 115 ? -23.219 6.875 -12.969 1 41.59 115 VAL B C 1
ATOM 2565 O O . VAL B 1 115 ? -23.031 6.312 -11.891 1 41.59 115 VAL B O 1
ATOM 2568 N N . ASP B 1 116 ? -23.125 6.289 -14.102 1 41.5 116 ASP B N 1
ATOM 2569 C CA . ASP B 1 116 ? -22.125 5.254 -14.352 1 41.5 116 ASP B CA 1
ATOM 2570 C C . ASP B 1 116 ? -20.734 5.746 -14 1 41.5 116 ASP B C 1
ATOM 2572 O O . ASP B 1 116 ? -20.25 6.723 -14.578 1 41.5 116 ASP B O 1
ATOM 2576 N N . ALA B 1 117 ? -20.375 5.902 -12.891 1 42.81 117 ALA B N 1
ATOM 2577 C CA . ALA B 1 117 ? -19.031 6.328 -12.484 1 42.81 117 ALA B CA 1
ATOM 2578 C C . ALA B 1 117 ? -17.969 5.758 -13.422 1 42.81 117 ALA B C 1
ATOM 2580 O O . ALA B 1 117 ? -17.969 4.562 -13.719 1 42.81 117 ALA B O 1
ATOM 2581 N N . PRO B 1 118 ? -17.391 6.621 -14.258 1 40.19 118 PRO B N 1
ATOM 2582 C CA . PRO B 1 118 ? -16.312 6.102 -15.109 1 40.19 118 PRO B CA 1
ATOM 2583 C C . PRO B 1 118 ? -15.312 5.246 -14.336 1 40.19 118 PRO B C 1
ATOM 2585 O O . PRO B 1 118 ? -14.977 5.566 -13.195 1 40.19 118 PRO B O 1
ATOM 2588 N N . GLU B 1 119 ? -15.094 4.074 -14.672 1 43.09 119 GLU B N 1
ATOM 2589 C CA . GLU B 1 119 ? -14.172 3.021 -14.258 1 43.09 119 GLU B CA 1
ATOM 2590 C C . GLU B 1 119 ? -12.742 3.551 -14.148 1 43.09 119 GLU B C 1
ATOM 2592 O O . GLU B 1 119 ? -11.898 2.943 -13.484 1 43.09 119 GLU B O 1
ATOM 2597 N N . THR B 1 120 ? -12.469 4.602 -14.93 1 42.91 120 THR B N 1
ATOM 2598 C CA . THR B 1 120 ? -11.109 5.078 -15.141 1 42.91 120 THR B CA 1
ATOM 2599 C C . THR B 1 120 ? -10.5 5.566 -13.836 1 42.91 120 THR B C 1
ATOM 2601 O O . THR B 1 120 ? -9.273 5.551 -13.664 1 42.91 120 THR B O 1
ATOM 2604 N N . GLY B 1 121 ? -11.266 6.129 -12.977 1 47.03 121 GLY B N 1
ATOM 2605 C CA . GLY B 1 121 ? -10.898 6.797 -11.734 1 47.03 121 GLY B CA 1
ATOM 2606 C C . GLY B 1 121 ? -10.234 5.871 -10.734 1 47.03 121 GLY B C 1
ATOM 2607 O O . GLY B 1 121 ? -9.828 6.305 -9.656 1 47.03 121 GLY B O 1
ATOM 2608 N N . ASN B 1 122 ? -10.062 4.637 -11.18 1 57.56 122 ASN B N 1
ATOM 2609 C CA . ASN B 1 122 ? -9.75 3.602 -10.195 1 57.56 122 ASN B CA 1
ATOM 2610 C C . ASN B 1 122 ? -8.266 3.264 -10.18 1 57.56 122 ASN B C 1
ATOM 2612 O O . ASN B 1 122 ? -7.875 2.184 -9.734 1 57.56 122 ASN B O 1
ATOM 2616 N N . ILE B 1 123 ? -7.555 4.223 -10.93 1 57.09 123 ILE B N 1
ATOM 2617 C CA . ILE B 1 123 ? -6.117 3.957 -10.898 1 57.09 123 ILE B CA 1
ATOM 2618 C C . ILE B 1 123 ? -5.418 5.023 -10.062 1 57.09 123 ILE B C 1
ATOM 2620 O O . ILE B 1 123 ? -5.594 6.223 -10.289 1 57.09 123 ILE B O 1
ATOM 2624 N N . LEU B 1 124 ? -4.824 4.664 -9.031 1 61.19 124 LEU B N 1
ATOM 2625 C CA . LEU B 1 124 ? -4.016 5.57 -8.219 1 61.19 124 LEU B CA 1
ATOM 2626 C C . LEU B 1 124 ? -2.572 5.598 -8.711 1 61.19 124 LEU B C 1
ATOM 2628 O O . LEU B 1 124 ? -1.967 4.543 -8.922 1 61.19 124 LEU B O 1
ATOM 2632 N N . LYS B 1 125 ? -2.24 6.84 -9.156 1 65.06 125 LYS B N 1
ATOM 2633 C CA . LYS B 1 125 ? -0.833 7.062 -9.477 1 65.06 125 LYS B CA 1
ATOM 2634 C C . LYS B 1 125 ? -0.044 7.484 -8.242 1 65.06 125 LYS B C 1
ATOM 2636 O O . LYS B 1 125 ? -0.354 8.5 -7.621 1 65.06 125 LYS B O 1
ATOM 2641 N N . ILE B 1 126 ? 0.803 6.621 -7.73 1 62.69 126 ILE B N 1
ATOM 2642 C CA . ILE B 1 126 ? 1.59 6.957 -6.551 1 62.69 126 ILE B CA 1
ATOM 2643 C C . ILE B 1 126 ? 3.078 6.93 -6.898 1 62.69 126 ILE B C 1
ATOM 2645 O O . ILE B 1 126 ? 3.59 5.918 -7.383 1 62.69 126 ILE B O 1
ATOM 2649 N N . PRO B 1 127 ? 3.715 8.125 -6.875 1 64.62 127 PRO B N 1
ATOM 2650 C CA . PRO B 1 127 ? 5.168 8.086 -7.055 1 64.62 127 PRO B CA 1
ATOM 2651 C C . PRO B 1 127 ? 5.863 7.188 -6.035 1 64.62 127 PRO B C 1
ATOM 2653 O O . PRO B 1 127 ? 5.422 7.09 -4.887 1 64.62 127 PRO B O 1
ATOM 2656 N N . ILE B 1 128 ? 6.773 6.488 -6.477 1 66.25 128 ILE B N 1
ATOM 2657 C CA . ILE B 1 128 ? 7.574 5.672 -5.57 1 66.25 128 ILE B CA 1
ATOM 2658 C C . ILE B 1 128 ? 8.633 6.543 -4.895 1 66.25 128 ILE B C 1
ATOM 2660 O O . ILE B 1 128 ? 9.633 6.902 -5.516 1 66.25 128 ILE B O 1
ATOM 2664 N N . THR B 1 129 ? 8.258 7.18 -3.801 1 71.94 129 THR B N 1
ATOM 2665 C CA . THR B 1 129 ? 9.148 7.969 -2.949 1 71.94 129 THR B CA 1
ATOM 2666 C C . THR B 1 129 ? 9.406 7.25 -1.629 1 71.94 129 THR B C 1
ATOM 2668 O O . THR B 1 129 ? 8.586 6.449 -1.179 1 71.94 129 THR B O 1
ATOM 2671 N N . ALA B 1 130 ? 10.609 7.539 -1.17 1 78.62 130 ALA B N 1
ATOM 2672 C CA . ALA B 1 130 ? 11 6.844 0.054 1 78.62 130 ALA B CA 1
ATOM 2673 C C . ALA B 1 130 ? 10.141 7.285 1.234 1 78.62 130 ALA B C 1
ATOM 2675 O O . ALA B 1 130 ? 9.648 8.414 1.267 1 78.62 130 ALA B O 1
ATOM 2676 N N . ASP B 1 131 ? 9.875 6.41 2.195 1 89.25 131 ASP B N 1
ATOM 2677 C CA . ASP B 1 131 ? 9.281 6.66 3.504 1 89.25 131 ASP B CA 1
ATOM 2678 C C . ASP B 1 131 ? 7.895 7.289 3.367 1 89.25 131 ASP B C 1
ATOM 2680 O O . ASP B 1 131 ? 7.574 8.25 4.062 1 89.25 131 ASP B O 1
ATOM 2684 N N . LEU B 1 132 ? 7.164 6.77 2.459 1 92.25 132 LEU B N 1
ATOM 2685 C CA . LEU B 1 132 ? 5.855 7.348 2.168 1 92.25 132 LEU B CA 1
ATOM 2686 C C . LEU B 1 132 ? 4.742 6.34 2.436 1 92.25 132 LEU B C 1
ATOM 2688 O O . LEU B 1 132 ? 4.871 5.16 2.098 1 92.25 132 LEU B O 1
ATOM 2692 N N . LEU B 1 133 ? 3.664 6.844 3.039 1 95.12 133 LEU B N 1
ATOM 2693 C CA . LEU B 1 133 ? 2.412 6.105 3.168 1 95.12 133 LEU B CA 1
ATOM 2694 C C . LEU B 1 133 ? 1.229 6.961 2.727 1 95.12 133 LEU B C 1
ATOM 2696 O O . LEU B 1 133 ? 1.013 8.047 3.262 1 95.12 133 LEU B O 1
ATOM 2700 N N . VAL B 1 134 ? 0.562 6.492 1.715 1 92.5 134 VAL B N 1
ATOM 2701 C CA . VAL B 1 134 ? -0.645 7.168 1.251 1 92.5 134 VAL B CA 1
ATOM 2702 C C . VAL B 1 134 ? -1.87 6.312 1.555 1 92.5 134 VAL B C 1
ATOM 2704 O O . V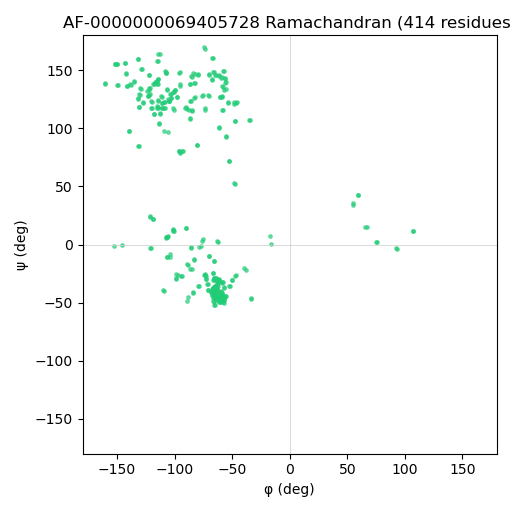AL B 1 134 ? -1.918 5.137 1.187 1 92.5 134 VAL B O 1
ATOM 2707 N N . PHE B 1 135 ? -2.799 6.871 2.305 1 94.94 135 PHE B N 1
ATOM 2708 C CA . PHE B 1 135 ? -4.098 6.25 2.543 1 94.94 135 PHE B CA 1
ATOM 2709 C C . PHE B 1 135 ? -5.211 7.055 1.882 1 94.94 135 PHE B C 1
ATOM 2711 O O . PHE B 1 135 ? -5.535 8.156 2.328 1 94.94 135 PHE B O 1
ATOM 2718 N N . ARG B 1 136 ? -5.785 6.434 0.901 1 91.25 136 ARG B N 1
ATOM 2719 C CA . ARG B 1 136 ? -6.801 7.133 0.123 1 91.25 136 ARG B CA 1
ATOM 2720 C C . ARG B 1 136 ? -8.172 6.488 0.302 1 91.25 136 ARG B C 1
ATOM 2722 O O . ARG B 1 136 ? -8.281 5.262 0.382 1 91.25 136 ARG B O 1
ATOM 2729 N N . SER B 1 137 ? -9.109 7.336 0.335 1 91.5 137 SER B N 1
ATOM 2730 C CA . SER B 1 137 ? -10.492 6.863 0.354 1 91.5 137 SER B CA 1
ATOM 2731 C C . SER B 1 137 ? -11.328 7.547 -0.725 1 91.5 137 SER B C 1
ATOM 2733 O O . SER B 1 137 ? -10.992 8.648 -1.166 1 91.5 137 SER B O 1
ATOM 2735 N N . TRP B 1 138 ? -12.289 6.848 -1.15 1 87.69 138 TRP B N 1
ATOM 2736 C CA . TRP B 1 138 ? -13.25 7.355 -2.123 1 87.69 138 TRP B CA 1
ATOM 2737 C C . TRP B 1 138 ? -14.68 7 -1.714 1 87.69 138 TRP B C 1
ATOM 2739 O O . TRP B 1 138 ? -14.945 5.879 -1.271 1 87.69 138 TRP B O 1
ATOM 2749 N N . ARG B 1 139 ? -15.555 7.988 -1.944 1 85.19 139 ARG B N 1
ATOM 2750 C CA . ARG B 1 139 ? -16.969 7.73 -1.673 1 85.19 139 ARG B CA 1
ATOM 2751 C C . ARG B 1 139 ? -17.859 8.586 -2.564 1 85.19 139 ARG B C 1
ATOM 2753 O O . ARG B 1 139 ? -17.453 9.656 -3.023 1 85.19 139 ARG B O 1
ATOM 2760 N N . LYS B 1 140 ? -19.016 8.094 -2.75 1 82.5 140 LYS B N 1
ATOM 2761 C CA . LYS B 1 140 ? -20.078 8.891 -3.363 1 82.5 140 LYS B CA 1
ATOM 2762 C C . LYS B 1 140 ? -20.953 9.539 -2.303 1 82.5 140 LYS B C 1
ATOM 2764 O O . LYS B 1 140 ? -21.203 8.953 -1.243 1 82.5 140 LYS B O 1
ATOM 2769 N N . GLU B 1 141 ? -21.25 10.719 -2.557 1 77.25 141 GLU B N 1
ATOM 2770 C CA . GLU B 1 141 ? -22.156 11.453 -1.681 1 77.25 141 GLU B CA 1
ATOM 2771 C C . GLU B 1 141 ? -23.266 12.117 -2.477 1 77.25 141 GLU B C 1
ATOM 2773 O O . GLU B 1 141 ? -23.031 12.664 -3.557 1 77.25 141 GLU B O 1
ATOM 2778 N N . CYS B 1 142 ? -24.438 11.961 -1.964 1 74.94 142 CYS B N 1
ATOM 2779 C CA . CYS B 1 142 ? -25.562 12.648 -2.6 1 74.94 142 CYS B CA 1
ATOM 2780 C C . CYS B 1 142 ? -25.484 14.148 -2.379 1 74.94 142 CYS B C 1
ATOM 2782 O O . CYS B 1 142 ? -24.969 14.602 -1.355 1 74.94 142 CYS B O 1
ATOM 2784 N N . LEU B 1 143 ? -25.953 14.773 -3.383 1 72.94 143 LEU B N 1
ATOM 2785 C CA . LEU B 1 143 ? -26 16.234 -3.297 1 72.94 143 LEU B CA 1
ATOM 2786 C C . LEU B 1 143 ? -26.609 16.672 -1.979 1 72.94 143 LEU B C 1
ATOM 2788 O O . LEU B 1 143 ? -27.672 16.188 -1.585 1 72.94 143 LEU B O 1
ATOM 2792 N N . PRO B 1 144 ? -25.766 17.484 -1.245 1 67.44 144 PRO B N 1
ATOM 2793 C CA . PRO B 1 144 ? -26.281 17.969 0.034 1 67.44 144 PRO B CA 1
ATOM 2794 C C . PRO B 1 144 ? -27.594 18.734 -0.12 1 67.44 144 PRO B C 1
ATOM 2796 O O . PRO B 1 144 ? -27.781 19.453 -1.102 1 67.44 144 PRO B O 1
ATOM 2799 N N . ILE B 1 145 ? -28.531 18.391 0.737 1 63.97 145 ILE B N 1
ATOM 2800 C CA . ILE B 1 145 ? -29.781 19.141 0.809 1 63.97 145 ILE B CA 1
ATOM 2801 C C . ILE B 1 145 ? -29.594 20.391 1.678 1 63.97 145 ILE B C 1
ATOM 2803 O O . ILE B 1 145 ? -29.109 20.297 2.811 1 63.97 145 ILE B O 1
ATOM 2807 N N . HIS B 1 146 ? -29.953 21.547 1.124 1 66.56 146 HIS B N 1
ATOM 2808 C CA . HIS B 1 146 ? -29.906 22.844 1.779 1 66.56 146 HIS B CA 1
ATOM 2809 C C . HIS B 1 146 ? -28.469 23.25 2.092 1 66.56 146 HIS B C 1
ATOM 2811 O O . HIS B 1 146 ? -28.203 23.891 3.105 1 66.56 146 HIS B O 1
ATOM 2817 N N . GLY B 1 147 ? -27.547 22.625 1.519 1 66.31 147 GLY B N 1
ATOM 2818 C CA . GLY B 1 147 ? -26.156 23.062 1.585 1 66.31 147 GLY B CA 1
ATOM 2819 C C . GLY B 1 147 ? -25.391 22.422 2.723 1 66.31 147 GLY B C 1
ATOM 2820 O O . GLY B 1 147 ? -24.203 22.719 2.928 1 66.31 147 GLY B O 1
ATOM 2821 N N . LYS B 1 148 ? -26.094 21.672 3.445 1 67.44 148 LYS B N 1
ATOM 2822 C CA . LYS B 1 148 ? -25.391 21.078 4.574 1 67.44 148 LYS B CA 1
ATOM 2823 C C . LYS B 1 148 ? -24.781 19.719 4.191 1 67.44 148 LYS B C 1
ATOM 2825 O O . LYS B 1 148 ? -25.5 18.828 3.754 1 67.44 148 LYS B O 1
ATOM 2830 N N . HIS B 1 149 ? -23.422 19.797 4.316 1 73.44 149 HIS B N 1
ATOM 2831 C CA . HIS B 1 149 ? -22.719 18.547 4.055 1 73.44 149 HIS B CA 1
ATOM 2832 C C . HIS B 1 149 ? -22.781 17.609 5.254 1 73.44 149 HIS B C 1
ATOM 2834 O O . HIS B 1 149 ? -22.891 18.062 6.398 1 73.44 149 HIS B O 1
ATOM 2840 N N . GLU B 1 150 ? -22.812 16.375 4.926 1 76.56 150 GLU B N 1
ATOM 2841 C CA . GLU B 1 150 ? -22.797 15.352 5.965 1 76.56 150 GLU B CA 1
ATOM 2842 C C . GLU B 1 150 ? -21.359 15.055 6.414 1 76.56 150 GLU B C 1
ATOM 2844 O O . GLU B 1 150 ? -20.406 15.258 5.652 1 76.56 150 GLU B O 1
ATOM 2849 N N . ALA B 1 151 ? -21.328 14.734 7.695 1 85.69 151 ALA B N 1
ATOM 2850 C CA . ALA B 1 151 ? -20.031 14.281 8.219 1 85.69 151 ALA B CA 1
ATOM 2851 C C . ALA B 1 151 ? -19.516 13.086 7.43 1 85.69 151 ALA B C 1
ATOM 2853 O O . ALA B 1 151 ? -20.281 12.25 6.969 1 85.69 151 ALA B O 1
ATOM 2854 N N . SER B 1 152 ? -18.25 13.062 7.246 1 90.62 152 SER B N 1
ATOM 2855 C CA . SER B 1 152 ? -17.609 11.977 6.508 1 90.62 152 SER B CA 1
ATOM 2856 C C . SER B 1 152 ? -17.562 10.695 7.332 1 90.62 152 SER B C 1
ATOM 2858 O O . SER B 1 152 ? -16.906 10.648 8.375 1 90.62 152 SER B O 1
ATOM 2860 N N . PRO B 1 153 ? -18.234 9.68 6.832 1 92.06 153 PRO B N 1
ATOM 2861 C CA . PRO B 1 153 ? -18.125 8.398 7.531 1 92.06 153 PRO B CA 1
ATOM 2862 C C . PRO B 1 153 ? -16.688 7.891 7.59 1 92.06 153 PRO B C 1
ATOM 2864 O O . PRO B 1 153 ? -16.281 7.266 8.578 1 92.06 153 PRO B O 1
ATOM 2867 N N . PHE B 1 154 ? -15.93 8.195 6.598 1 94.12 154 PHE B N 1
ATOM 2868 C CA . PHE B 1 154 ? -14.539 7.777 6.57 1 94.12 154 PHE B CA 1
ATOM 2869 C C . PHE B 1 154 ? -13.742 8.461 7.68 1 94.12 154 PHE B C 1
ATOM 2871 O O . PHE B 1 154 ? -13.047 7.793 8.445 1 94.12 154 PHE B O 1
ATOM 2878 N N . MET B 1 155 ? -13.828 9.727 7.758 1 95.44 155 MET B N 1
ATOM 2879 C CA . MET B 1 155 ? -13.086 1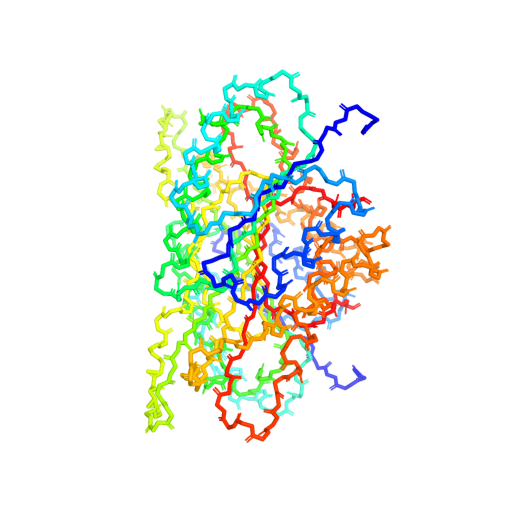0.484 8.766 1 95.44 155 MET B CA 1
ATOM 2880 C C . MET B 1 155 ? -13.523 10.094 10.172 1 95.44 155 MET B C 1
ATOM 2882 O O . MET B 1 155 ? -12.703 10.039 11.086 1 95.44 155 MET B O 1
ATOM 2886 N N . LYS B 1 156 ? -14.836 9.891 10.32 1 95.56 156 LYS B N 1
ATOM 2887 C CA . LYS B 1 156 ? -15.328 9.461 11.625 1 95.56 156 LYS B CA 1
ATOM 2888 C C . LYS B 1 156 ? -14.656 8.164 12.062 1 95.56 156 LYS B C 1
ATOM 2890 O O . LYS B 1 156 ? -14.141 8.07 13.18 1 95.56 156 LYS B O 1
ATOM 2895 N N . ILE B 1 157 ? -14.648 7.195 11.203 1 97 157 ILE B N 1
ATOM 2896 C CA . ILE B 1 157 ? -14.086 5.883 11.516 1 97 157 ILE B CA 1
ATOM 2897 C C . ILE B 1 157 ? -12.578 6 11.727 1 97 157 ILE B C 1
ATOM 2899 O O 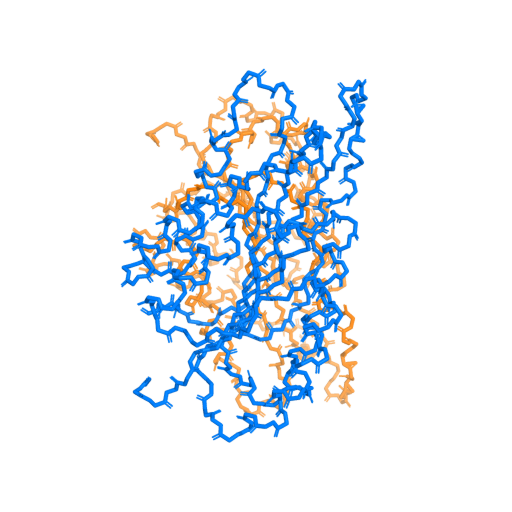. ILE B 1 157 ? -12.039 5.441 12.68 1 97 157 ILE B O 1
ATOM 2903 N N . LEU B 1 158 ? -11.883 6.719 10.844 1 97.88 158 LEU B N 1
ATOM 2904 C CA . LEU B 1 158 ? -10.438 6.91 10.977 1 97.88 158 LEU B CA 1
ATOM 2905 C C . LEU B 1 158 ? -10.102 7.57 12.312 1 97.88 158 LEU B C 1
ATOM 2907 O O . LEU B 1 158 ? -9.195 7.129 13.016 1 97.88 158 LEU B O 1
ATOM 2911 N N . THR B 1 159 ? -10.828 8.602 12.68 1 97.94 159 THR B N 1
ATOM 2912 C CA . THR B 1 159 ? -10.586 9.336 13.922 1 97.94 159 THR B CA 1
ATOM 2913 C C . THR B 1 159 ? -10.859 8.445 15.133 1 97.94 159 THR B C 1
ATOM 2915 O O . THR B 1 159 ? -10.07 8.438 16.094 1 97.94 159 THR B O 1
ATOM 2918 N N . GLU B 1 160 ? -11.961 7.727 15.078 1 97.88 160 GLU B N 1
ATOM 2919 C CA . GLU B 1 160 ? -12.281 6.797 16.156 1 97.88 160 GLU B CA 1
ATOM 2920 C C . GLU B 1 160 ? -11.18 5.75 16.328 1 97.88 160 GLU B C 1
ATOM 2922 O O . GLU B 1 160 ? -10.766 5.457 17.453 1 97.88 160 GLU B O 1
ATOM 2927 N N . ASN B 1 161 ? -10.711 5.191 15.25 1 98 161 ASN B N 1
ATOM 2928 C CA . ASN B 1 161 ? -9.664 4.172 15.305 1 98 161 ASN B CA 1
ATOM 2929 C C . ASN B 1 161 ? -8.344 4.754 15.789 1 98 161 ASN B C 1
ATOM 2931 O O . ASN B 1 161 ? -7.586 4.078 16.484 1 98 161 ASN B O 1
ATOM 2935 N N . LEU B 1 162 ? -8.039 5.953 15.383 1 97.75 162 LEU B N 1
ATOM 2936 C CA . LEU B 1 162 ? -6.84 6.613 15.883 1 97.75 162 LEU B CA 1
ATOM 2937 C C . LEU B 1 162 ? -6.918 6.801 17.391 1 97.75 162 LEU B C 1
ATOM 2939 O O . LEU B 1 162 ? -5.926 6.602 18.109 1 97.75 162 LEU B O 1
ATOM 2943 N N . ASN B 1 163 ? -8.078 7.195 17.859 1 97.88 163 ASN B N 1
ATOM 2944 C CA . ASN B 1 163 ? -8.273 7.387 19.297 1 97.88 163 ASN B CA 1
ATOM 2945 C C . ASN B 1 163 ? -8.141 6.074 20.062 1 97.88 163 ASN B C 1
ATOM 2947 O O . ASN B 1 163 ? -7.551 6.039 21.141 1 97.88 163 ASN B O 1
ATOM 2951 N N . GLU B 1 164 ? -8.641 5.027 19.5 1 97.5 164 GLU B N 1
ATOM 2952 C CA . GLU B 1 164 ? -8.703 3.74 20.188 1 97.5 164 GLU B CA 1
ATOM 2953 C C . GLU B 1 164 ? -7.387 2.977 20.047 1 97.5 164 GLU B C 1
ATOM 2955 O O . GLU B 1 164 ? -6.91 2.379 21.016 1 97.5 164 GLU B O 1
ATOM 2960 N N . TYR B 1 165 ? -6.828 3.045 18.828 1 96.5 165 TYR B N 1
ATOM 2961 C CA . TYR B 1 165 ? -5.742 2.115 18.531 1 96.5 165 TYR B CA 1
ATOM 2962 C C . TYR B 1 165 ? -4.473 2.865 18.156 1 96.5 165 TYR B C 1
ATOM 2964 O O . TYR B 1 165 ? -3.438 2.248 17.891 1 96.5 165 TYR B O 1
ATOM 2972 N N . GLY B 1 166 ? -4.457 4.172 18.078 1 94.56 166 GLY B N 1
ATOM 2973 C CA . GLY B 1 166 ? -3.367 4.973 17.547 1 94.56 166 GLY B CA 1
ATOM 2974 C C . GLY B 1 166 ? -2.027 4.652 18.172 1 94.56 166 GLY B C 1
ATOM 2975 O O . GLY B 1 166 ? -0.995 4.664 17.5 1 94.56 166 GLY B O 1
ATOM 2976 N N . THR B 1 167 ? -1.966 4.316 19.484 1 94.81 167 THR B N 1
ATOM 2977 C CA . THR B 1 167 ? -0.712 4.016 20.156 1 94.81 167 THR B CA 1
ATOM 2978 C C . THR B 1 167 ? -0.59 2.521 20.438 1 94.81 167 THR B C 1
ATOM 2980 O O . THR B 1 167 ? 0.343 2.086 21.125 1 94.81 167 THR B O 1
ATOM 2983 N N . LYS B 1 168 ? -1.533 1.716 19.938 1 96.25 168 LYS B N 1
ATOM 2984 C CA . LYS B 1 168 ? -1.568 0.284 20.219 1 96.25 168 LYS B CA 1
ATOM 2985 C C . LYS B 1 168 ? -1.193 -0.534 18.984 1 96.25 168 LYS B C 1
ATOM 2987 O O . LYS B 1 168 ? -0.508 -1.553 19.094 1 96.25 168 LYS B O 1
ATOM 2992 N N . TYR B 1 169 ? -1.678 -0.076 17.875 1 96.56 169 TYR B N 1
ATOM 2993 C CA . TYR B 1 169 ? -1.479 -0.84 16.656 1 96.56 169 TYR B CA 1
ATOM 2994 C C . TYR B 1 169 ? -0.453 -0.164 15.75 1 96.56 169 TYR B C 1
ATOM 2996 O O . TYR B 1 169 ? -0.334 1.063 15.742 1 96.56 169 TYR B O 1
ATOM 3004 N N . GLU B 1 170 ? 0.318 -1.031 14.977 1 96.75 170 GLU B N 1
ATOM 3005 C CA . GLU B 1 170 ? 1.115 -0.542 13.859 1 96.75 170 GLU B CA 1
ATOM 3006 C C . GLU B 1 170 ? 0.232 0.094 12.789 1 96.75 170 GLU B C 1
ATOM 3008 O O . GLU B 1 170 ? -0.909 -0.329 12.586 1 96.75 170 GLU B O 1
ATOM 3013 N N . ILE B 1 171 ? 0.676 1.116 12.102 1 97.56 171 ILE B N 1
ATOM 3014 C CA . ILE B 1 171 ? -0.126 2.027 11.297 1 97.56 171 ILE B CA 1
ATOM 3015 C C . ILE B 1 171 ? -0.819 1.251 10.18 1 97.56 171 ILE B C 1
ATOM 3017 O O . ILE B 1 171 ? -1.987 1.502 9.875 1 97.56 171 ILE B O 1
ATOM 3021 N N . LEU B 1 172 ? -0.154 0.323 9.539 1 97.94 172 LEU B N 1
ATOM 3022 C CA . LEU B 1 172 ? -0.783 -0.403 8.445 1 97.94 172 LEU B CA 1
ATOM 3023 C C . LEU B 1 172 ? -1.925 -1.276 8.953 1 97.94 172 LEU B C 1
ATOM 3025 O O . LEU B 1 172 ? -2.936 -1.447 8.266 1 97.94 172 LEU B O 1
ATOM 3029 N N . LYS B 1 173 ? -1.715 -1.842 10.102 1 97.12 173 LYS B N 1
ATOM 3030 C CA . LYS B 1 173 ? -2.797 -2.592 10.734 1 97.12 173 LYS B CA 1
ATOM 3031 C C . LYS B 1 173 ? -3.99 -1.689 11.031 1 97.12 173 LYS B C 1
ATOM 3033 O O . LYS B 1 173 ? -5.133 -2.037 10.711 1 97.12 173 LYS B O 1
ATOM 3038 N N . LEU B 1 174 ? -3.773 -0.568 11.625 1 97.94 174 LEU B N 1
ATOM 3039 C CA . LEU B 1 174 ? -4.824 0.39 11.953 1 97.94 174 LEU B CA 1
ATOM 3040 C C . LEU B 1 174 ? -5.602 0.787 10.703 1 97.94 174 LEU B C 1
ATOM 3042 O O . LEU B 1 174 ? -6.836 0.823 10.711 1 97.94 174 LEU B O 1
ATOM 3046 N N . LEU B 1 175 ? -4.891 1.046 9.625 1 98.06 175 LEU B N 1
ATOM 3047 C CA . LEU B 1 175 ? -5.527 1.508 8.398 1 98.06 175 LEU B CA 1
ATOM 3048 C C . LEU B 1 175 ? -6.312 0.382 7.738 1 98.06 175 LEU B C 1
ATOM 3050 O O . LEU B 1 175 ? -7.363 0.621 7.141 1 98.06 175 LEU B O 1
ATOM 3054 N N . THR B 1 176 ? -5.82 -0.865 7.848 1 97.38 176 THR B N 1
ATOM 3055 C CA . THR B 1 176 ? -6.551 -2.008 7.316 1 97.38 176 THR B CA 1
ATOM 3056 C C . THR B 1 176 ? -7.879 -2.188 8.047 1 97.38 176 THR B C 1
ATOM 3058 O O . THR B 1 176 ? -8.914 -2.406 7.422 1 97.38 176 THR B O 1
ATOM 3061 N N . ILE B 1 177 ? -7.828 -2.07 9.375 1 97.12 177 ILE B N 1
ATOM 3062 C CA . ILE B 1 177 ? -9.039 -2.15 10.18 1 97.12 177 ILE B CA 1
ATOM 3063 C C . ILE B 1 177 ? -10 -1.031 9.781 1 97.12 177 ILE B C 1
ATOM 3065 O O . ILE B 1 177 ? -11.203 -1.263 9.617 1 97.12 177 ILE B O 1
ATOM 3069 N N . THR B 1 178 ? -9.492 0.176 9.602 1 97.5 178 THR B N 1
ATOM 3070 C CA . THR B 1 178 ? -10.297 1.322 9.18 1 97.5 178 THR B CA 1
ATOM 3071 C C . THR B 1 178 ? -10.969 1.056 7.84 1 97.5 178 THR B C 1
ATOM 3073 O O . THR B 1 178 ? -12.141 1.371 7.652 1 97.5 178 THR B O 1
ATOM 3076 N N . SER B 1 179 ? -10.219 0.451 6.918 1 95.62 179 SER B N 1
ATOM 3077 C CA . SER B 1 179 ? -10.75 0.11 5.598 1 95.62 179 SER B CA 1
ATOM 3078 C C . SER B 1 179 ? -11.945 -0.831 5.707 1 95.62 179 SER B C 1
ATOM 3080 O O . SER B 1 179 ? -12.969 -0.621 5.051 1 95.62 179 SER B O 1
ATOM 3082 N N . GLY B 1 180 ? -11.789 -1.844 6.512 1 94.38 180 GLY B N 1
ATOM 3083 C CA . GLY B 1 180 ? -12.875 -2.797 6.699 1 94.38 180 GLY B CA 1
ATOM 3084 C C . GLY B 1 180 ? -14.125 -2.168 7.281 1 94.38 180 GLY B C 1
ATOM 3085 O O . GLY B 1 180 ? -15.234 -2.416 6.793 1 94.38 180 GLY B O 1
ATOM 3086 N N . GLU B 1 181 ? -13.953 -1.351 8.273 1 95.38 181 GLU B N 1
ATOM 3087 C CA . GLU B 1 181 ? -15.086 -0.697 8.93 1 95.38 181 GLU B CA 1
ATOM 3088 C C . GLU B 1 181 ? -15.758 0.302 7.996 1 95.38 181 GLU B C 1
ATOM 3090 O O . GLU B 1 181 ? -16.984 0.399 7.969 1 95.38 181 GLU B O 1
ATOM 3095 N N . PHE B 1 182 ? -14.961 1.058 7.211 1 94.44 182 PHE B N 1
ATOM 3096 C CA . PHE B 1 182 ? -15.492 2.033 6.266 1 94.44 182 PHE B CA 1
ATOM 3097 C C . PHE B 1 182 ? -16.328 1.349 5.195 1 94.44 182 PHE B C 1
ATOM 3099 O O . PHE B 1 182 ? -17.453 1.782 4.906 1 94.44 182 PHE B O 1
ATOM 3106 N N . GLN B 1 183 ? -15.867 0.285 4.68 1 89.88 183 GLN B N 1
ATOM 3107 C CA . GLN B 1 183 ? -16.609 -0.439 3.65 1 89.88 183 GLN B CA 1
ATOM 3108 C C . GLN B 1 183 ? -17.906 -1.027 4.211 1 89.88 183 GLN B C 1
ATOM 3110 O O . GLN B 1 183 ? -18.938 -1.033 3.533 1 89.88 183 GLN B O 1
ATOM 3115 N N . SER B 1 184 ? -17.844 -1.497 5.414 1 88.88 184 SER B N 1
ATOM 3116 C CA . SER B 1 184 ? -19 -2.123 6.043 1 88.88 184 SER B CA 1
ATOM 3117 C C . SER B 1 184 ? -20.031 -1.082 6.445 1 88.88 184 SER B C 1
ATOM 3119 O O . SER B 1 184 ? -21.203 -1.417 6.676 1 88.88 184 SER B O 1
ATOM 3121 N N . SER B 1 185 ? -19.625 0.125 6.68 1 84.25 185 SER B N 1
ATOM 3122 C CA . SER B 1 185 ? -20.531 1.178 7.109 1 84.25 185 SER B CA 1
ATOM 3123 C C . SER B 1 185 ? -21.469 1.587 5.98 1 84.25 185 SER B C 1
ATOM 3125 O O . SER B 1 185 ? -22.406 2.365 6.195 1 84.25 185 SER B O 1
ATOM 3127 N N . GLU B 1 186 ? -21.188 1.111 4.82 1 70.31 186 GLU B N 1
ATOM 3128 C CA . GLU B 1 186 ? -22.047 1.423 3.682 1 70.31 186 GLU B CA 1
ATOM 3129 C C . GLU B 1 186 ? -23.5 1.036 3.965 1 70.31 186 GLU B C 1
ATOM 3131 O O . GLU B 1 186 ? -23.766 -0.069 4.441 1 70.31 186 GLU B O 1
ATOM 3136 N N . ASN B 1 187 ? -24.359 1.9 4.469 1 58.94 187 ASN B N 1
ATOM 3137 C CA . ASN B 1 187 ? -25.781 1.668 4.688 1 58.94 187 ASN B CA 1
ATOM 3138 C C . ASN B 1 187 ? -26.438 1.046 3.461 1 58.94 187 ASN B C 1
ATOM 3140 O O . ASN B 1 187 ? -26.234 1.512 2.338 1 58.94 187 ASN B O 1
ATOM 3144 N N . SER B 1 188 ? -26.766 -0.313 3.59 1 49.84 188 SER B N 1
ATOM 3145 C CA . SER B 1 188 ? -27.531 -1.063 2.6 1 49.84 188 SER B CA 1
ATOM 3146 C C . SER B 1 188 ? -28.578 -0.18 1.917 1 49.84 188 SER B C 1
ATOM 3148 O O . SER B 1 188 ? -29.016 -0.482 0.809 1 49.84 188 SER B O 1
ATOM 3150 N N . LYS B 1 189 ? -29.219 0.501 2.711 1 45.28 189 LYS B N 1
ATOM 3151 C CA . LYS B 1 189 ? -30.438 1.086 2.17 1 45.28 189 LYS B CA 1
ATOM 3152 C C . LYS B 1 189 ? -30.125 2.084 1.059 1 45.28 189 LYS B C 1
ATOM 3154 O O . LYS B 1 189 ? -31.031 2.502 0.322 1 45.28 189 LYS B O 1
ATOM 3159 N N . ASN B 1 190 ? -28.953 2.709 1.146 1 44.62 190 ASN B N 1
ATOM 3160 C CA . ASN B 1 190 ? -28.781 3.686 0.075 1 44.62 190 ASN B CA 1
ATOM 3161 C C . ASN B 1 190 ? -28.016 3.098 -1.103 1 44.62 190 ASN B C 1
ATOM 3163 O O . ASN B 1 190 ? -26.844 2.742 -0.967 1 44.62 190 ASN B O 1
ATOM 3167 N N . ASN B 1 191 ? -28.516 2.432 -1.878 1 46.16 191 ASN B N 1
ATOM 3168 C CA . ASN B 1 191 ? -28.375 1.681 -3.121 1 46.16 191 ASN B CA 1
ATOM 3169 C C . ASN B 1 191 ? -27.125 2.1 -3.891 1 46.16 191 ASN B C 1
ATOM 3171 O O . ASN B 1 191 ? -26.766 1.463 -4.879 1 46.16 191 ASN B O 1
ATOM 3175 N N . GLY B 1 192 ? -26.359 3.068 -3.32 1 48.16 192 GLY B N 1
ATOM 3176 C CA . GLY B 1 192 ? -25.453 3.602 -4.316 1 48.16 192 GLY B CA 1
ATOM 3177 C C . GLY B 1 192 ? -24.109 3.996 -3.738 1 48.16 192 GLY B C 1
ATOM 3178 O O . GLY B 1 192 ? -23.281 4.617 -4.422 1 48.16 192 GLY B O 1
ATOM 3179 N N . SER B 1 193 ? -23.891 3.814 -2.354 1 58.97 193 SER B N 1
ATOM 3180 C CA . SER B 1 193 ? -22.734 4.613 -1.961 1 58.97 193 SER B CA 1
ATOM 3181 C C . SER B 1 193 ? -21.453 3.787 -2 1 58.97 193 SER B C 1
ATOM 3183 O O . SER B 1 193 ? -21.234 2.938 -1.137 1 58.97 193 SER B O 1
ATOM 3185 N N . GLU B 1 194 ? -20.859 3.598 -3.18 1 74.25 194 GLU B N 1
ATOM 3186 C CA . GLU B 1 194 ? -19.562 2.939 -3.383 1 74.25 194 GLU B CA 1
ATOM 3187 C C . GLU B 1 194 ? -18.484 3.578 -2.521 1 74.25 194 GLU B C 1
ATOM 3189 O O . GLU B 1 194 ? -18.375 4.805 -2.449 1 74.25 194 GLU B O 1
ATOM 3194 N N . ARG B 1 195 ? -17.859 2.75 -1.653 1 86.5 195 ARG B N 1
ATOM 3195 C CA . ARG B 1 195 ? -16.75 3.172 -0.803 1 86.5 195 ARG B CA 1
ATOM 3196 C C . ARG B 1 195 ? -15.516 2.314 -1.052 1 86.5 195 ARG B C 1
ATOM 3198 O O . ARG B 1 195 ? -15.609 1.09 -1.158 1 86.5 195 ARG B O 1
ATOM 3205 N N . LYS B 1 196 ? -14.508 2.98 -1.192 1 87.69 196 LYS B N 1
ATOM 3206 C CA . LYS B 1 196 ? -13.258 2.268 -1.423 1 87.69 196 LYS B CA 1
ATOM 3207 C C . LYS B 1 196 ? -12.094 2.949 -0.705 1 87.69 196 LYS B C 1
ATOM 3209 O O . LYS B 1 196 ? -12.117 4.164 -0.494 1 87.69 196 LYS B O 1
ATOM 3214 N N . THR B 1 197 ? -11.195 2.121 -0.289 1 92.62 197 THR B N 1
ATOM 3215 C CA . THR B 1 197 ? -9.945 2.643 0.253 1 92.62 197 THR B CA 1
ATOM 3216 C C . THR B 1 197 ? -8.742 1.921 -0.359 1 92.62 197 THR B C 1
ATOM 3218 O O . THR B 1 197 ? -8.883 0.815 -0.887 1 92.62 197 THR B O 1
ATOM 3221 N N . GLN B 1 198 ? -7.641 2.588 -0.244 1 91.75 198 GLN B N 1
ATOM 3222 C CA . GLN B 1 198 ? -6.398 1.974 -0.694 1 91.75 198 GLN B CA 1
ATOM 3223 C C . GLN B 1 198 ? -5.207 2.479 0.119 1 91.75 198 GLN B C 1
ATOM 3225 O O . GLN B 1 198 ? -5.105 3.674 0.401 1 91.75 198 GLN B O 1
ATOM 3230 N N . ILE B 1 199 ? -4.344 1.561 0.467 1 94.56 199 ILE B N 1
ATOM 3231 C CA . ILE B 1 199 ? -3.074 1.864 1.117 1 94.56 199 ILE B CA 1
ATOM 3232 C C . ILE B 1 199 ? -1.934 1.734 0.11 1 94.56 199 ILE B C 1
ATOM 3234 O O . ILE B 1 199 ? -1.874 0.763 -0.647 1 94.56 199 ILE B O 1
ATOM 3238 N N . ALA B 1 200 ? -1.137 2.707 0.031 1 91.75 200 ALA B N 1
ATOM 3239 C CA . ALA B 1 200 ? 0.139 2.623 -0.676 1 91.75 200 ALA B CA 1
ATOM 3240 C C . ALA B 1 200 ? 1.302 2.984 0.245 1 91.75 200 ALA B C 1
ATOM 3242 O O . ALA B 1 200 ? 1.313 4.062 0.846 1 91.75 200 ALA B O 1
ATOM 3243 N N . SER B 1 201 ? 2.332 2.078 0.307 1 93.81 201 SER B N 1
ATOM 3244 C CA . SER B 1 201 ? 3.377 2.299 1.301 1 93.81 201 SER B CA 1
ATOM 3245 C C . SER B 1 201 ? 4.75 1.944 0.745 1 93.81 201 SER B C 1
ATOM 3247 O O . SER B 1 201 ? 4.906 0.933 0.057 1 93.81 201 SER B O 1
ATOM 3249 N N . THR B 1 202 ? 5.664 2.807 1.031 1 92.88 202 THR B N 1
ATOM 3250 C CA . THR B 1 202 ? 7.074 2.529 0.783 1 92.88 202 THR B CA 1
ATOM 3251 C C . THR B 1 202 ? 7.867 2.551 2.086 1 92.88 202 THR B C 1
ATOM 3253 O O . THR B 1 202 ? 9.086 2.74 2.076 1 92.88 202 THR B O 1
ATOM 3256 N N . LEU B 1 203 ? 7.172 2.357 3.17 1 94.5 203 LEU B N 1
ATOM 3257 C CA . LEU B 1 203 ? 7.836 2.316 4.469 1 94.5 203 LEU B CA 1
ATOM 3258 C C . LEU B 1 203 ? 8.781 1.124 4.559 1 94.5 203 LEU B C 1
ATOM 3260 O O . LEU B 1 203 ? 8.469 0.038 4.062 1 94.5 203 LEU B O 1
ATOM 3264 N N . LEU B 1 204 ? 9.883 1.323 5.27 1 94.5 204 LEU B N 1
ATOM 3265 C CA . LEU B 1 204 ? 10.898 0.281 5.363 1 94.5 204 LEU B CA 1
ATOM 3266 C C . LEU B 1 204 ? 10.883 -0.371 6.742 1 94.5 204 LEU B C 1
ATOM 3268 O O . LEU B 1 204 ? 11.57 -1.369 6.969 1 94.5 204 LEU B O 1
ATOM 3272 N N . LYS B 1 205 ? 10.172 0.221 7.605 1 94.62 205 LYS B N 1
ATOM 3273 C CA . LYS B 1 205 ? 9.992 -0.31 8.953 1 94.62 205 LYS B CA 1
ATOM 3274 C C . LYS B 1 205 ? 8.57 -0.059 9.453 1 94.62 205 LYS B C 1
ATOM 3276 O O . LYS B 1 205 ? 7.879 0.834 8.953 1 94.62 205 LYS B O 1
ATOM 3281 N N . GLU B 1 206 ? 8.203 -0.889 10.383 1 95.38 206 GLU B N 1
ATOM 3282 C CA . GLU B 1 206 ? 6.914 -0.655 11.016 1 95.38 206 GLU B CA 1
ATOM 3283 C C . GLU B 1 206 ? 6.863 0.718 11.68 1 95.38 206 GLU B C 1
ATOM 3285 O O . GLU B 1 206 ? 7.867 1.187 12.227 1 95.38 206 GLU B O 1
ATOM 3290 N N . LEU B 1 207 ? 5.734 1.331 11.617 1 96.12 207 LEU B N 1
ATOM 3291 C CA . LEU B 1 207 ? 5.539 2.643 12.227 1 96.12 207 LEU B CA 1
ATOM 3292 C C . LEU B 1 207 ? 4.445 2.592 13.289 1 96.12 207 LEU B C 1
ATOM 3294 O O . LEU B 1 207 ? 3.307 2.217 12.992 1 96.12 207 LEU B O 1
ATOM 3298 N N . MET B 1 208 ? 4.863 2.859 14.43 1 94.69 208 MET B N 1
ATOM 3299 C CA . MET B 1 208 ? 3.961 3.047 15.562 1 94.69 208 MET B CA 1
ATOM 3300 C C . MET B 1 208 ? 4.059 4.469 16.109 1 94.69 208 MET B C 1
ATOM 3302 O O . MET B 1 208 ? 5.148 5.031 16.188 1 94.69 208 MET B O 1
ATOM 3306 N N . PHE B 1 209 ? 2.904 4.965 16.438 1 92.81 209 PHE B N 1
ATOM 3307 C CA . PHE B 1 209 ? 2.951 6.309 17 1 92.81 209 PHE B CA 1
ATOM 3308 C C . PHE B 1 209 ? 3.301 6.258 18.484 1 92.81 209 PHE B C 1
ATOM 3310 O O . PHE B 1 209 ? 2.977 5.289 19.172 1 92.81 209 PHE B O 1
#

Solvent-accessible surface area (backbone atoms only — not comparable to full-atom values): 22254 Å² total; per-residue (Å²): 122,88,80,41,47,30,40,32,41,40,26,31,62,57,70,80,38,62,52,62,60,51,39,49,52,40,44,41,73,70,60,32,48,66,54,75,76,25,61,38,67,67,63,45,51,59,49,50,56,52,42,58,68,63,43,60,76,52,54,50,54,32,39,37,39,33,41,35,69,25,50,44,83,49,40,62,55,49,51,49,55,50,54,63,54,57,32,53,90,70,24,59,65,42,52,94,22,45,35,38,37,37,37,29,21,36,39,74,36,57,89,82,48,82,67,78,70,72,76,75,78,31,47,47,69,44,68,74,47,81,29,27,34,40,41,37,34,40,33,49,38,66,59,52,69,92,73,49,63,74,71,52,67,58,52,52,47,46,33,52,45,41,65,74,34,39,75,75,37,44,51,67,60,49,52,23,51,38,36,30,52,46,51,65,62,46,58,76,84,54,86,63,53,57,56,47,51,39,40,36,33,28,42,42,55,87,50,66,95,123,90,81,42,46,30,40,32,41,40,25,31,61,57,70,79,38,60,52,62,62,52,39,49,52,39,43,42,74,69,59,33,49,65,53,75,76,24,60,40,66,67,64,45,52,56,49,50,56,52,43,59,68,61,44,60,75,52,54,49,54,33,39,38,40,33,41,35,70,25,51,45,82,51,39,60,55,48,50,49,54,49,54,62,54,55,32,52,90,69,22,58,67,42,52,93,22,43,34,38,37,39,37,30,20,36,39,74,35,56,90,83,49,82,66,77,70,71,76,74,78,31,48,48,70,43,68,72,48,81,29,27,35,40,41,38,35,39,34,49,36,65,61,53,68,91,74,48,61,75,70,50,66,55,51,51,48,46,31,52,45,41,64,74,32,38,74,75,38,46,50,69,57,51,51,23,50,38,37,29,52,48,50,65,61,48,58,77,84,53,85,65,54,58,58,48,51,38,42,37,34,27,41,42,55,89,50,66,94

Nearest PDB structures (foldseek):
  4jj7-assembly1_A  TM=7.278E-01  e=7.977E-11  Homo sapiens
  7xn5-assembly1_A  TM=7.216E-01  e=1.898E-10  Homo sapiens
  4jqz-assembly1_B  TM=8.184E-01  e=1.277E-08  Homo sapiens
  4ps0-assembly1_A  TM=7.314E-01  e=1.375E-09  Homo sapiens
  1nms-assembly1_A  TM=7.289E-01  e=6.877E-09  Homo sapiens

Radius of gyration: 21.78 Å; Cα contacts (8 Å, |Δi|>4): 816; chains: 2; bounding box: 62×54×44 Å

InterPro domains:
  IPR002138 Peptidase C14, caspase non-catalytic subunit p10 [PS50207] (122-209)
  IPR011600 Peptidase C14, caspase domain [PF00656] (16-206)
  IPR015917 Peptidase C14A, caspase catalytic domain [SM00115] (1-209)
  IPR029030 Caspase-like domain superfamily [SSF52129] (5-209)

Organism: NCBI:txid2607531

pLDDT: mean 82.73, std 15.78, range [38.19, 98.12]

Sequence (418 aa):
MENKTRVAYIVDPKCSTNDAADFRRALERIGFKCEPIYNDFETMCKDLEKFKETERKNKIGCFICAVINQDHEKAGSDVIALTSKLTADKCQSLKGVPKLIFIEAVEIVGRFHAVDAPETGNILKIPITADLLVFRSWRKECLPIHGKHEASPFMKILTENLNEYGTKYEILKLLTITSGEFQSSENSKNNGSERKTQIASTLLKELMFMENKTRVAYIVDPKCSTNDAADFRRALERIGFKCEPIYNDFETMCKDLEKFKETERKNKIGCFICAVINQDHEKAGSDVIALTSKLTADKCQSLKGVPKLIFIEAVEIVGRFHAVDAPETGNILKIPITADLLVFRSWRKECLPIHGKHEASPFMKILTENLNEYGTKYEILKLLTITSGEFQSSENSKNNGSERKTQIASTLLKELMF

Secondary structure (DSSP, 8-state):
-TT-EEEEEEE-S-TTSSHHHHHHHHHHHTTEEEEEEESSHHHHHHHHHHHHHHGGGS-EEEEEEEEEEEEHHHHHHHHHHHHHHTSTTT-GGGTT--EEEEEEEEEEE-TT------GGGGEEEEE--TTEEEEEEEEEEEPPSTTPPPP-HHHHHHHHHHHHHTTTS-HHHHHHHHHHHHHHTS-TTSTT--EEEEEEE--SS----/-TT-EEEEEEE-S-TTSSHHHHHHHHHHHTTEEEEEEESSHHHHHHHHHHHHHHGGGS-EEEEEEEEEEEEHHHHHHHHHHHHHHTSTTT-GGGTT--EEEEEEEEEEE-TT------GGGGEEEEE--TTEEEEEEEEEEEPPGGGPPPPPHHHHHHHHHHHHHTTTS-HHHHHHHHHHHHHHTS-TTSTT--EEEEEEE--SS----

Foldseek 3Di:
DVFAAAEEAAEALQPLDCLRVLLVVLCVVVHHDYDDYHNDLVVSVVVVLVCLVPCLVGQHQAYEYEYEPAALVVQLVSQVVVVVCQACVNRVSCVVHAYEYEYEHEAEDEPPDPPPPPPPSPDRDDDPGANYKYKYKYKYDYDDDPPRDDDDPLSVLLSVLSNVCQQPDFPVVSSVVSQVVSQVPPPVVPVDIDMGMDMDGNYPDTDGD/DVFAAAEEAAEALQVLDCLRVLLVVLCVVVHHDYDDYHNDLVVSVVVVLVCLVPCLPGQHQAYEYEYEPAALVVQQVSQVVVVVCQACVNRVSCVVHAYEYEYEHEAEDEPPDPPPPPPPSPDRDDDPGANYKYKYKYKYDYDDDPPRDDDDPLSVLLSVLSNVCQQPDFPVVSSVVSQVVSQVPPPVVPVDIDMGMDMDGNYPDTDGD